Protein AF-0000000072916713 (afdb_homodimer)

Sequence (560 aa):
MMIPRSNSPQAREAPLTGPNAFVIACFLAIAMYNFIELNYCILITFQRWGGLYFWSFVAATWGILPYTIGFTLKNFRPETNPYIYVTLIVVGWWPMVTGQSLVLYSRLHLVLRHPRILRAVLIAIYVDAVICYVPTTILVYGSNSSNPGAFVNPYSVWEKVQVTIFFLQELVISGLYILATIKFLRVTAITGRDGHRDVMRHLIGVSILIVILDITILAFEYANLYSLQTSYKALAYSIKLKLEFSILNRLVAVMQGRRHSSSTGAARASSSTGVPSSSTMMIPRSNSPQAREAPLTGPNAFVIACFLAIAMYNFIELNYCILITFQRWGGLYFWSFVAATWGILPYTIGFTLKNFRPETNPYIYVTLIVVGWWPMVTGQSLVLYSRLHLVLRHPRILRAVLIAIYVDAVICYVPTTILVYGSNSSNPGAFVNPYSVWEKVQVTIFFLQELVISGLYILATIKFLRVTAITGRDGHRDVMRHLIGVSILIVILDITILAFEYANLYSLQTSYKALAYSIKLKLEFSILNRLVAVMQGRRHSSSTGAARASSSTGVPSSST

Secondary structure (DSSP, 8-state):
--------TTS--S---SHHHHHHHHHHHHHHHHHHHHHHHHHHH-S---SHHHHHHHHHHHHHHHHHHHHHHHHH-TTS-HHHHHHHHHHHHHHHHHHHHHHHHHHHHHH---HHHHHHHHHHHHHHHHHHHHHHHHHHHHHTSS-THHHHHHHHHHHHHHHHHHHHHHHHHHHHHHHHHHHHHHHHHHHT-GGGHHHHHHHHHHHHHHHHHHHHHHHHHHTT-HHHHHHHHHHHHHHHHHHHHHHHHHHHHHHHHHHHHHHHHHHHHHTT--------/--------TTS--S---SHHHHHHHHHHHHHHHHHHHHHHHHHHH-S---SHHHHHHHHHHHHHHHHHHHHHHHHH-TTS-HHHHHHHHHHHHHHHHHHHHHHHHHHHHHH---HHHHHHHHHHHHHHHHHHHHHHHHHHHHHTSS-THHHHHHHHHHHHHHHHHHHHHHHHHHHHHHHHHHHHHHHHHHHT-GGGHHHHHHHHHHHHHHHHHHHHHHHHHHTT-HHHHHHHHHHHHHHHHHHHHHHHHHHHHHHHHHHHHHHHHHHHHHTT--------

pLDDT: mean 83.63, std 15.74, range [23.16, 98.0]

Structure (mmCIF, N/CA/C/O backbone):
data_AF-0000000072916713-model_v1
#
loop_
_entity.id
_entity.type
_entity.pdbx_description
1 polymer 'DUF7703 domain-containing protein'
#
loop_
_atom_site.group_PDB
_atom_site.id
_atom_site.type_symbol
_atom_site.label_atom_id
_atom_site.label_alt_id
_atom_site.label_comp_id
_atom_site.label_asym_id
_atom_site.label_entity_id
_atom_site.label_seq_id
_atom_site.pdbx_PDB_ins_code
_atom_site.Cartn_x
_atom_site.Cartn_y
_atom_site.Cartn_z
_atom_site.occupancy
_atom_site.B_iso_or_equiv
_atom_site.auth_seq_id
_atom_site.auth_comp_id
_atom_site.auth_asym_id
_atom_site.auth_atom_id
_atom_site.pdbx_PDB_model_num
ATOM 1 N N . MET A 1 1 ? -22.094 -43.188 -8.031 1 23.16 1 MET A N 1
ATOM 2 C CA . MET A 1 1 ? -21.156 -42.469 -8.891 1 23.16 1 MET A CA 1
ATOM 3 C C . MET A 1 1 ? -20.75 -41.125 -8.25 1 23.16 1 MET A C 1
ATOM 5 O O . MET A 1 1 ? -21.594 -40.281 -7.957 1 23.16 1 MET A O 1
ATOM 9 N N . MET A 1 2 ? -19.797 -41.125 -7.328 1 29.94 2 MET A N 1
ATOM 10 C CA . MET A 1 2 ? -19.281 -39.969 -6.641 1 29.94 2 MET A CA 1
ATOM 11 C C . MET A 1 2 ? -19.094 -38.812 -7.617 1 29.94 2 MET A C 1
ATOM 13 O O . MET A 1 2 ? -18.406 -38.938 -8.633 1 29.94 2 MET A O 1
ATOM 17 N N . ILE A 1 3 ? -20.094 -38.094 -7.887 1 36.38 3 ILE A N 1
ATOM 18 C CA . ILE A 1 3 ? -19.922 -36.969 -8.781 1 36.38 3 ILE A CA 1
ATOM 19 C C . ILE A 1 3 ? -18.578 -36.281 -8.523 1 36.38 3 ILE A C 1
ATOM 21 O O . ILE A 1 3 ? -18.25 -35.969 -7.379 1 36.38 3 ILE A O 1
ATOM 25 N N . PRO A 1 4 ? -17.609 -36.625 -9.32 1 39.38 4 PRO A N 1
ATOM 26 C CA . PRO A 1 4 ? -16.281 -36 -9.203 1 39.38 4 PRO A CA 1
ATOM 27 C C . PRO A 1 4 ? -16.359 -34.531 -8.742 1 39.38 4 PRO A C 1
ATOM 29 O O . PRO A 1 4 ? -17.312 -33.844 -9.062 1 39.38 4 PRO A O 1
ATOM 32 N N . ARG A 1 5 ? -16.078 -34.188 -7.496 1 45.78 5 ARG A N 1
ATOM 33 C CA . ARG A 1 5 ? -15.906 -32.812 -7.074 1 45.78 5 ARG A CA 1
ATOM 34 C C . ARG A 1 5 ? -15.555 -31.906 -8.258 1 45.78 5 ARG A C 1
ATOM 36 O O . ARG A 1 5 ? -14.594 -32.188 -8.984 1 45.78 5 ARG A O 1
ATOM 43 N N . SER A 1 6 ? -16.531 -31.359 -8.992 1 48.34 6 SER A N 1
ATOM 44 C CA . SER A 1 6 ? -16.453 -30.516 -10.18 1 48.34 6 SER A CA 1
ATOM 45 C C . SER A 1 6 ? -15.414 -29.422 -10.008 1 48.34 6 SER A C 1
ATOM 47 O O . SER A 1 6 ? -15.133 -29 -8.883 1 48.34 6 SER A O 1
ATOM 49 N N . ASN A 1 7 ? -14.367 -29.406 -10.883 1 56.75 7 ASN A N 1
ATOM 50 C CA . ASN A 1 7 ? -13.289 -28.469 -11.125 1 56.75 7 ASN A CA 1
ATOM 51 C C . ASN A 1 7 ? -13.789 -27.016 -11.094 1 56.75 7 ASN A C 1
ATOM 53 O O . ASN A 1 7 ? -13.273 -26.156 -11.805 1 56.75 7 ASN A O 1
ATOM 57 N N . SER A 1 8 ? -15.039 -26.891 -10.414 1 67.44 8 SER A N 1
ATOM 58 C CA . SER A 1 8 ? -15.516 -25.516 -10.406 1 67.44 8 SER A CA 1
ATOM 59 C C . SER A 1 8 ? -14.656 -24.625 -9.508 1 67.44 8 SER A C 1
ATOM 61 O O . SER A 1 8 ? -14.094 -25.109 -8.516 1 67.44 8 SER A O 1
ATOM 63 N N . PRO A 1 9 ? -14.469 -23.359 -9.93 1 72.88 9 PRO A N 1
ATOM 64 C CA . PRO A 1 9 ? -13.656 -22.422 -9.148 1 72.88 9 PRO A CA 1
ATOM 65 C C . PRO A 1 9 ? -14.18 -22.219 -7.73 1 72.88 9 PRO A C 1
ATOM 67 O O . PRO A 1 9 ? -13.414 -21.906 -6.816 1 72.88 9 PRO A O 1
ATOM 70 N N . GLN A 1 10 ? -15.391 -22.672 -7.449 1 75.06 10 GLN A N 1
ATOM 71 C CA . GLN A 1 10 ? -16 -22.5 -6.133 1 75.06 10 GLN A CA 1
ATOM 72 C C . GLN A 1 10 ? -15.742 -23.703 -5.242 1 75.06 10 GLN A C 1
ATOM 74 O O . GLN A 1 10 ? -15.82 -23.609 -4.016 1 75.06 10 GLN A O 1
ATOM 79 N N . ALA A 1 11 ? -15.43 -24.828 -5.855 1 71.56 11 ALA A N 1
ATOM 80 C CA . ALA A 1 11 ? -15.109 -26.062 -5.152 1 71.56 11 ALA A CA 1
ATOM 81 C C . ALA A 1 11 ? -13.75 -26.609 -5.578 1 71.56 11 ALA A C 1
ATOM 83 O O . ALA A 1 11 ? -13.664 -27.641 -6.238 1 71.56 11 ALA A O 1
ATOM 84 N N . ARG A 1 12 ? -12.719 -25.984 -5.109 1 72.94 12 ARG A N 1
ATOM 85 C CA . ARG A 1 12 ? -11.391 -26.281 -5.652 1 72.94 12 ARG A CA 1
ATOM 86 C C . ARG A 1 12 ? -10.781 -27.5 -4.984 1 72.94 12 ARG A C 1
ATOM 88 O O . ARG A 1 12 ? -10.836 -27.641 -3.758 1 72.94 12 ARG A O 1
ATOM 95 N N . GLU A 1 13 ? -10.188 -28.328 -5.895 1 72.06 13 GLU A N 1
ATOM 96 C CA . GLU A 1 13 ? -9.531 -29.531 -5.398 1 72.06 13 GLU A CA 1
ATOM 97 C C . GLU A 1 13 ? -8.016 -29.469 -5.594 1 72.06 13 GLU A C 1
ATOM 99 O O . GLU A 1 13 ? -7.258 -30.156 -4.914 1 72.06 13 GLU A O 1
ATOM 104 N N . ALA A 1 14 ? -7.566 -28.562 -6.578 1 78.5 14 ALA A N 1
ATOM 105 C CA . ALA A 1 14 ? -6.145 -28.406 -6.863 1 78.5 14 ALA A CA 1
ATOM 106 C C . ALA A 1 14 ? -5.723 -26.938 -6.758 1 78.5 14 ALA A C 1
ATOM 108 O O . ALA A 1 14 ? -6.527 -26.031 -6.984 1 78.5 14 ALA A O 1
ATOM 109 N N . PRO A 1 15 ? -4.477 -26.781 -6.363 1 82.25 15 PRO A N 1
ATOM 110 C CA . PRO A 1 15 ? -3.988 -25.406 -6.234 1 82.25 15 PRO A CA 1
ATOM 111 C C . PRO A 1 15 ? -3.982 -24.656 -7.566 1 82.25 15 PRO A C 1
ATOM 113 O O . PRO A 1 15 ? -3.854 -25.281 -8.625 1 82.25 15 PRO A O 1
ATOM 116 N N . LEU A 1 16 ? -4.117 -23.344 -7.453 1 84.94 16 LEU A N 1
ATOM 117 C CA . LEU A 1 16 ? -4.066 -22.484 -8.633 1 84.94 16 LEU A CA 1
ATOM 118 C C . LEU A 1 16 ? -2.664 -22.469 -9.227 1 84.94 16 LEU A C 1
ATOM 120 O O . LEU A 1 16 ? -1.674 -22.438 -8.492 1 84.94 16 LEU A O 1
ATOM 124 N N . THR A 1 17 ? -2.664 -22.641 -10.492 1 79.38 17 THR A N 1
ATOM 125 C CA . THR A 1 17 ? -1.397 -22.578 -11.211 1 79.38 17 THR A CA 1
ATOM 126 C C . THR A 1 17 ? -1.484 -21.578 -12.367 1 79.38 17 THR A C 1
ATOM 128 O O . THR A 1 17 ? -2.561 -21.062 -12.672 1 79.38 17 THR A O 1
ATOM 131 N N . GLY A 1 18 ? -0.332 -21.156 -12.875 1 82.38 18 GLY A N 1
ATOM 132 C CA . GLY A 1 18 ? -0.327 -20.297 -14.047 1 82.38 18 GLY A CA 1
ATOM 133 C C . GLY A 1 18 ? -0.299 -18.828 -13.711 1 82.38 18 GLY A C 1
ATOM 134 O O . GLY A 1 18 ? -0.077 -18.453 -12.555 1 82.38 18 GLY A O 1
ATOM 135 N N . PRO A 1 19 ? -0.429 -18 -14.672 1 83.94 19 PRO A N 1
ATOM 136 C CA . PRO A 1 19 ? -0.34 -16.547 -14.492 1 83.94 19 PRO A CA 1
ATOM 137 C C . PRO A 1 19 ? -1.431 -15.992 -13.57 1 83.94 19 PRO A C 1
ATOM 139 O O . PRO A 1 19 ? -1.188 -15.055 -12.812 1 83.94 19 PRO A O 1
ATOM 142 N N . ASN A 1 20 ? -2.588 -16.625 -13.664 1 89.69 20 ASN A N 1
ATOM 143 C CA . ASN A 1 20 ? -3.686 -16.156 -12.82 1 89.69 20 ASN A CA 1
ATOM 144 C C . ASN A 1 20 ? -3.385 -16.391 -11.336 1 89.69 20 ASN A C 1
ATOM 146 O O . ASN A 1 20 ? -3.811 -15.594 -10.492 1 89.69 20 ASN A O 1
ATOM 150 N N . ALA A 1 21 ? -2.639 -17.422 -11.094 1 92 21 ALA A N 1
ATOM 151 C CA . ALA A 1 21 ? -2.273 -17.703 -9.711 1 92 21 ALA A CA 1
ATOM 152 C C . ALA A 1 21 ? -1.394 -16.594 -9.141 1 92 21 ALA A C 1
ATOM 154 O O . ALA A 1 21 ? -1.557 -16.203 -7.98 1 92 21 ALA A O 1
ATOM 155 N N . PHE A 1 22 ? -0.58 -16.031 -9.984 1 92.31 22 PHE A N 1
ATOM 156 C CA . PHE A 1 22 ? 0.299 -14.945 -9.547 1 92.31 22 PHE A CA 1
ATOM 157 C C . PHE A 1 22 ? -0.495 -13.664 -9.305 1 92.31 22 PHE A C 1
ATOM 159 O O . PHE A 1 22 ? -0.264 -12.969 -8.312 1 92.31 22 PHE A O 1
ATOM 166 N N . VAL A 1 23 ? -1.404 -13.445 -10.188 1 93.25 23 VAL A N 1
ATOM 167 C CA . VAL A 1 23 ? -2.207 -12.234 -10.062 1 93.25 23 VAL A CA 1
ATOM 168 C C . VAL A 1 23 ? -3.047 -12.297 -8.789 1 93.25 23 VAL A C 1
ATOM 170 O O . VAL A 1 23 ? -3.121 -11.32 -8.039 1 93.25 23 VAL A O 1
ATOM 173 N N . ILE A 1 24 ? -3.602 -13.43 -8.547 1 94.62 24 ILE A N 1
ATOM 174 C CA . ILE A 1 24 ? -4.434 -13.641 -7.367 1 94.62 24 ILE A CA 1
ATOM 175 C C . ILE A 1 24 ? -3.588 -13.469 -6.105 1 94.62 24 ILE A C 1
ATOM 177 O O . ILE A 1 24 ? -3.998 -12.797 -5.16 1 94.62 24 ILE A O 1
ATOM 181 N N . ALA A 1 25 ? -2.408 -14.039 -6.172 1 94.81 25 ALA A N 1
ATOM 182 C CA . ALA A 1 25 ? -1.506 -13.906 -5.031 1 94.81 25 ALA A CA 1
ATOM 183 C C . ALA A 1 25 ? -1.13 -12.453 -4.789 1 94.81 25 ALA A C 1
ATOM 185 O O . ALA A 1 25 ? -1.045 -12.008 -3.643 1 94.81 25 ALA A O 1
ATOM 186 N N . CYS A 1 26 ? -0.94 -11.742 -5.82 1 95.5 26 CYS A N 1
ATOM 187 C CA . CYS A 1 26 ? -0.579 -10.336 -5.711 1 95.5 26 CYS A CA 1
ATOM 188 C C . CYS A 1 26 ? -1.72 -9.523 -5.109 1 95.5 26 CYS A C 1
ATOM 190 O O . CYS A 1 26 ? -1.494 -8.672 -4.246 1 95.5 26 CYS A O 1
ATOM 192 N N . PHE A 1 27 ? -2.932 -9.773 -5.562 1 96.81 27 PHE A N 1
ATOM 193 C CA . PHE A 1 27 ? -4.082 -9.07 -5.012 1 96.81 27 PHE A CA 1
ATOM 194 C C . PHE A 1 27 ? -4.195 -9.305 -3.512 1 96.81 27 PHE A C 1
ATOM 196 O O . PHE A 1 27 ? -4.379 -8.352 -2.744 1 96.81 27 PHE A O 1
ATOM 203 N N . LEU A 1 28 ? -4.027 -10.516 -3.152 1 96.88 28 LEU A N 1
ATOM 204 C CA . LEU A 1 28 ? -4.164 -10.867 -1.744 1 96.88 28 LEU A CA 1
ATOM 205 C C . LEU A 1 28 ? -3.016 -10.289 -0.924 1 96.88 28 LEU A C 1
ATOM 207 O O . LEU A 1 28 ? -3.219 -9.844 0.206 1 96.88 28 LEU A O 1
ATOM 211 N N . ALA A 1 29 ? -1.853 -10.273 -1.494 1 96.81 29 ALA A N 1
ATOM 212 C CA . ALA A 1 29 ? -0.692 -9.719 -0.799 1 96.81 29 ALA A CA 1
ATOM 213 C C . ALA A 1 29 ? -0.851 -8.219 -0.572 1 96.81 29 ALA A C 1
ATOM 215 O O . ALA A 1 29 ? -0.541 -7.711 0.509 1 96.81 29 ALA A O 1
ATOM 216 N N . ILE A 1 30 ? -1.332 -7.539 -1.535 1 97.19 30 ILE A N 1
ATOM 217 C CA . ILE A 1 30 ? -1.532 -6.098 -1.408 1 97.19 30 ILE A CA 1
ATOM 218 C C . ILE A 1 30 ? -2.613 -5.82 -0.367 1 97.19 30 ILE A C 1
ATOM 220 O O . ILE A 1 30 ? -2.5 -4.871 0.415 1 97.19 30 ILE A O 1
ATOM 224 N N . ALA A 1 31 ? -3.633 -6.629 -0.364 1 97.94 31 ALA A N 1
ATOM 225 C CA . ALA A 1 31 ? -4.68 -6.469 0.641 1 97.94 31 ALA A CA 1
ATOM 226 C C . ALA A 1 31 ? -4.121 -6.637 2.051 1 97.94 31 ALA A C 1
ATOM 228 O O . ALA A 1 31 ? -4.457 -5.871 2.955 1 97.94 31 ALA A O 1
ATOM 229 N N . MET A 1 32 ? -3.281 -7.602 2.211 1 97.12 32 MET A N 1
ATOM 230 C CA . MET A 1 32 ? -2.656 -7.828 3.512 1 97.12 32 MET A CA 1
ATOM 231 C C . MET A 1 32 ? -1.733 -6.672 3.881 1 97.12 32 MET A C 1
ATOM 233 O O . MET A 1 32 ? -1.691 -6.25 5.035 1 97.12 32 MET A O 1
ATOM 237 N N . TYR A 1 33 ? -1.023 -6.223 2.873 1 97.31 33 TYR A N 1
ATOM 238 C CA . TYR A 1 33 ? -0.165 -5.062 3.07 1 97.31 33 TYR A CA 1
ATOM 239 C C . TYR A 1 33 ? -0.98 -3.85 3.506 1 97.31 33 TYR A C 1
ATOM 241 O O . TYR A 1 33 ? -0.604 -3.146 4.445 1 97.31 33 TYR A O 1
ATOM 249 N N . ASN A 1 34 ? -2.041 -3.598 2.873 1 97.19 34 ASN A N 1
ATOM 250 C CA . ASN A 1 34 ? -2.922 -2.488 3.221 1 97.19 34 ASN A CA 1
ATOM 251 C C . ASN A 1 34 ? -3.521 -2.664 4.613 1 97.19 34 ASN A C 1
ATOM 253 O O . ASN A 1 34 ? -3.734 -1.684 5.328 1 97.19 34 ASN A O 1
ATOM 257 N N . PHE A 1 35 ? -3.82 -3.916 4.98 1 97.31 35 PHE A N 1
ATOM 258 C CA . PHE A 1 35 ? -4.324 -4.195 6.32 1 97.31 35 PHE A CA 1
ATOM 259 C C . PHE A 1 35 ? -3.336 -3.717 7.379 1 97.31 35 PHE A C 1
ATOM 261 O O . PHE A 1 35 ? -3.725 -3.059 8.344 1 97.31 35 PHE A O 1
ATOM 268 N N . ILE A 1 36 ? -2.082 -3.994 7.141 1 95 36 ILE A N 1
ATOM 269 C CA . ILE A 1 36 ? -1.044 -3.592 8.086 1 95 36 ILE A CA 1
ATOM 270 C C . ILE A 1 36 ? -0.935 -2.07 8.109 1 95 36 ILE A C 1
ATOM 272 O O . ILE A 1 36 ? -0.882 -1.464 9.188 1 95 36 ILE A O 1
ATOM 276 N N . GLU A 1 37 ? -0.914 -1.523 6.988 1 93.12 37 GLU A N 1
ATOM 277 C CA . GLU A 1 37 ? -0.816 -0.07 6.895 1 93.12 37 GLU A CA 1
ATOM 278 C C . GLU A 1 37 ? -2.018 0.607 7.551 1 93.12 37 GLU A C 1
ATOM 280 O O . GLU A 1 37 ? -1.866 1.614 8.242 1 93.12 37 GLU A 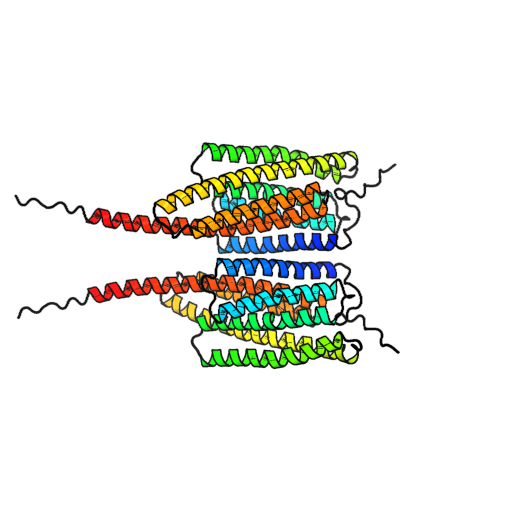O 1
ATOM 285 N N . LEU A 1 38 ? -3.168 0.108 7.355 1 94 38 LEU A N 1
ATOM 286 C CA . LEU A 1 38 ? -4.383 0.679 7.926 1 94 38 LEU A CA 1
ATOM 287 C C . LEU A 1 38 ? -4.352 0.602 9.453 1 94 38 LEU A C 1
ATOM 289 O O . LEU A 1 38 ? -4.754 1.549 10.133 1 94 38 LEU A O 1
ATOM 293 N N . ASN A 1 39 ? -3.914 -0.525 9.953 1 92.69 39 ASN A N 1
ATOM 294 C CA . ASN A 1 39 ? -3.812 -0.649 11.406 1 92.69 39 ASN A CA 1
ATOM 295 C C . ASN A 1 39 ? -2.814 0.348 11.984 1 92.69 39 ASN A C 1
ATOM 297 O O . ASN A 1 39 ? -3.033 0.896 13.07 1 92.69 39 ASN A O 1
ATOM 301 N N . TYR A 1 40 ? -1.797 0.552 11.234 1 86.56 40 TYR A N 1
ATOM 302 C CA . TYR A 1 40 ? -0.829 1.566 11.633 1 86.56 40 TYR A CA 1
ATOM 303 C C . TYR A 1 40 ? -1.466 2.951 11.656 1 86.56 40 TYR A C 1
ATOM 305 O O . TYR A 1 40 ? -1.312 3.697 12.625 1 86.56 40 TYR A O 1
ATOM 313 N N . CYS A 1 41 ? -2.152 3.275 10.633 1 84 41 CYS A N 1
ATOM 314 C CA . CYS A 1 41 ? -2.828 4.566 10.531 1 84 41 CYS A CA 1
ATOM 315 C C . CYS A 1 41 ? -3.844 4.734 11.656 1 84 41 CYS A C 1
ATOM 317 O O . CYS A 1 41 ? -3.959 5.812 12.234 1 84 41 CYS A O 1
ATOM 319 N N . ILE A 1 42 ? -4.562 3.684 11.977 1 85.5 42 ILE A N 1
ATOM 320 C CA . ILE A 1 42 ? -5.578 3.723 13.023 1 85.5 42 ILE A CA 1
ATOM 321 C C . ILE A 1 42 ? -4.918 3.992 14.375 1 85.5 42 ILE A C 1
ATOM 323 O O . ILE A 1 42 ? -5.418 4.797 15.164 1 85.5 42 ILE A O 1
ATOM 327 N N . LEU A 1 43 ? -3.777 3.475 14.617 1 81.5 43 LEU A N 1
ATOM 328 C CA . LEU A 1 43 ? -3.082 3.588 15.898 1 81.5 43 LEU A CA 1
ATOM 329 C C . LEU A 1 43 ? -2.482 4.98 16.062 1 81.5 43 LEU A C 1
ATOM 331 O O . LEU A 1 43 ? -2.477 5.527 17.172 1 81.5 43 LEU A O 1
ATOM 335 N N . ILE A 1 44 ? -2.086 5.598 14.977 1 74.5 44 ILE A N 1
ATOM 336 C CA . ILE A 1 44 ? -1.382 6.875 15.055 1 74.5 44 ILE A CA 1
ATOM 337 C C . ILE A 1 44 ? -2.389 8.023 15.016 1 74.5 44 ILE A C 1
ATOM 339 O O . ILE A 1 44 ? -2.195 9.047 15.68 1 74.5 44 ILE A O 1
ATOM 343 N N . THR A 1 45 ? -3.35 7.867 14.219 1 70.88 45 THR A N 1
ATOM 344 C CA . THR A 1 45 ? -4.234 9 13.953 1 70.88 45 THR A CA 1
ATOM 345 C C . THR A 1 45 ? -5.328 9.086 15.016 1 70.88 45 THR A C 1
ATOM 347 O O . THR A 1 45 ? -5.703 10.18 15.438 1 70.88 45 THR A O 1
ATOM 350 N N . PHE A 1 46 ? -5.797 7.969 15.406 1 63.53 46 PHE A N 1
ATOM 351 C CA . PHE A 1 46 ? -6.973 8.055 16.266 1 63.53 46 PHE A CA 1
ATOM 352 C C . PHE A 1 46 ? -6.562 8.258 17.719 1 63.53 46 PHE A C 1
ATOM 354 O O . PHE A 1 46 ? -5.824 7.445 18.281 1 63.53 46 PHE A O 1
ATOM 361 N N . GLN A 1 47 ? -6.926 9.414 18.047 1 61.91 47 GLN A N 1
ATOM 362 C CA . GLN A 1 47 ? -6.695 9.797 19.438 1 61.91 47 GLN A CA 1
ATOM 363 C C . GLN A 1 47 ? -7.848 9.344 20.328 1 61.91 47 GLN A C 1
ATOM 365 O O . GLN A 1 47 ? -7.652 9.086 21.516 1 61.91 47 GLN A O 1
ATOM 370 N N . ARG A 1 48 ? -9.008 9.266 19.625 1 63.69 48 ARG A N 1
ATOM 371 C CA . ARG A 1 48 ? -10.195 8.844 20.359 1 63.69 48 ARG A CA 1
ATOM 372 C C . ARG A 1 48 ? -10.797 7.578 19.75 1 63.69 48 ARG A C 1
ATOM 374 O O . ARG A 1 48 ? -10.984 7.496 18.531 1 63.69 48 ARG A O 1
ATOM 381 N N . TRP A 1 49 ? -10.75 6.617 20.422 1 65.19 49 TRP A N 1
ATOM 382 C CA . TRP A 1 49 ? -11.211 5.305 19.984 1 65.19 49 TRP A CA 1
ATOM 383 C C . TRP A 1 49 ? -12.727 5.188 20.141 1 65.19 49 TRP A C 1
ATOM 385 O O . TRP A 1 49 ? -13.242 4.113 20.438 1 65.19 49 TRP A O 1
ATOM 395 N N . GLY A 1 50 ? -13.406 6.262 19.891 1 70.56 50 GLY A N 1
ATOM 396 C CA . GLY A 1 50 ? -14.844 6.145 20.078 1 70.56 50 GLY A CA 1
ATOM 397 C C . GLY A 1 50 ? -15.648 6.578 18.875 1 70.56 50 GLY A C 1
ATOM 398 O O . GLY A 1 50 ? -15.102 7.109 17.906 1 70.56 50 GLY A O 1
ATOM 399 N N . GLY A 1 51 ? -16.906 5.977 18.625 1 77.75 51 GLY A N 1
ATOM 400 C CA . GLY A 1 51 ? -17.859 6.371 17.594 1 77.75 51 GLY A CA 1
ATOM 401 C C . GLY A 1 51 ? -18.156 5.27 16.594 1 77.75 51 GLY A C 1
ATOM 402 O O . GLY A 1 51 ? -17.422 4.273 16.531 1 77.75 51 GLY A O 1
ATOM 403 N N . LEU A 1 52 ? -19.203 5.5 15.992 1 78.44 52 LEU A N 1
ATOM 404 C CA . LEU A 1 52 ? -19.656 4.551 14.977 1 78.44 52 LEU A CA 1
ATOM 405 C C . LEU A 1 52 ? -18.641 4.461 13.836 1 78.44 52 LEU A C 1
ATOM 407 O O . LEU A 1 52 ? -18.359 3.371 13.328 1 78.44 52 LEU A O 1
ATOM 411 N N . TYR A 1 53 ? -18.078 5.539 13.547 1 82.5 53 TYR A N 1
ATOM 412 C CA . TYR A 1 53 ? -17.109 5.574 12.453 1 82.5 53 TYR A CA 1
ATOM 413 C C . TYR A 1 53 ? -15.867 4.762 12.805 1 82.5 53 TYR A C 1
ATOM 415 O O . TYR A 1 53 ? -15.406 3.949 12 1 82.5 53 TYR A O 1
ATOM 423 N N . PHE A 1 54 ? -15.445 4.969 13.961 1 85.75 54 PHE A N 1
ATOM 424 C CA . PHE A 1 54 ? -14.234 4.281 14.391 1 85.75 54 PHE A CA 1
ATOM 425 C C . PHE A 1 54 ? -14.445 2.771 14.414 1 85.75 54 PHE A C 1
ATOM 427 O O . PHE A 1 54 ? -13.656 2.021 13.836 1 85.75 54 PHE A O 1
ATOM 434 N N . TRP A 1 55 ? -15.484 2.389 14.984 1 88.31 55 TRP A N 1
ATOM 435 C CA . TRP A 1 55 ? -15.719 0.957 15.141 1 88.31 55 TRP A CA 1
ATOM 436 C C . TRP A 1 55 ? -16.062 0.307 13.805 1 88.31 55 TRP A C 1
ATOM 438 O O . TRP A 1 55 ? -15.695 -0.847 13.562 1 88.31 55 TRP A O 1
ATOM 448 N N . SER A 1 56 ? -16.75 0.963 12.984 1 91.44 56 SER A N 1
ATOM 449 C CA . SER A 1 56 ? -17.016 0.437 11.648 1 91.44 56 SER A CA 1
ATOM 450 C C . SER A 1 56 ? -15.727 0.325 10.828 1 91.44 56 SER A C 1
ATOM 452 O O . SER A 1 56 ? -15.539 -0.638 10.086 1 91.44 56 SER A O 1
ATOM 454 N N . PHE A 1 57 ? -14.891 1.289 11.07 1 91.5 57 PHE A N 1
ATOM 455 C CA . PHE A 1 57 ? -13.617 1.299 10.359 1 91.5 57 PHE A CA 1
ATOM 456 C C . PHE A 1 57 ? -12.727 0.151 10.828 1 91.5 57 PHE A C 1
ATOM 458 O O . PHE A 1 57 ? -12.125 -0.547 10.008 1 91.5 57 PHE A O 1
ATOM 465 N N . VAL A 1 58 ? -12.734 -0.048 12.07 1 93.5 58 VAL A N 1
ATOM 466 C CA . VAL A 1 58 ? -11.922 -1.116 12.648 1 93.5 58 VAL A CA 1
ATOM 467 C C . VAL A 1 58 ? -12.484 -2.473 12.227 1 93.5 58 VAL A C 1
ATOM 469 O O . VAL A 1 58 ? -11.727 -3.371 11.852 1 93.5 58 VAL A O 1
ATOM 472 N N . ALA A 1 59 ? -13.758 -2.551 12.25 1 94.25 59 ALA A N 1
ATOM 473 C CA . ALA A 1 59 ? -14.406 -3.803 11.867 1 94.25 59 ALA A CA 1
ATOM 474 C C . ALA A 1 59 ? -14.141 -4.129 10.398 1 94.25 59 ALA A C 1
ATOM 476 O O . ALA A 1 59 ? -13.82 -5.273 10.055 1 94.25 59 ALA A O 1
ATOM 477 N N . ALA A 1 60 ? -14.273 -3.168 9.586 1 96 60 ALA A N 1
ATOM 478 C CA . ALA A 1 60 ? -14.023 -3.363 8.156 1 96 60 ALA A CA 1
ATOM 479 C C . ALA A 1 60 ? -12.57 -3.754 7.902 1 96 60 ALA A C 1
ATOM 481 O O . ALA A 1 60 ? -12.297 -4.664 7.117 1 96 60 ALA A O 1
ATOM 482 N N . THR A 1 61 ? -11.633 -3.09 8.602 1 96.5 61 THR A N 1
ATOM 483 C CA . THR A 1 61 ? -10.211 -3.352 8.438 1 96.5 61 THR A CA 1
ATOM 484 C C . THR A 1 61 ? -9.859 -4.762 8.898 1 96.5 61 THR A C 1
ATOM 486 O O . THR A 1 61 ? -9.172 -5.504 8.195 1 96.5 61 THR A O 1
ATOM 489 N N . TRP A 1 62 ? -10.398 -5.156 9.984 1 97.19 62 TRP A N 1
ATOM 490 C CA . TRP A 1 62 ? -10.039 -6.445 10.562 1 97.19 62 TRP A CA 1
ATOM 491 C C . TRP A 1 62 ? -10.773 -7.582 9.859 1 97.19 62 TRP A C 1
ATOM 493 O O . TRP A 1 62 ? -10.414 -8.75 10.008 1 97.19 62 TRP A O 1
ATOM 503 N N . GLY A 1 63 ? -11.797 -7.23 9.148 1 97.94 63 GLY A N 1
ATOM 504 C CA . GLY A 1 63 ? -12.438 -8.227 8.297 1 97.94 63 GLY A CA 1
ATOM 505 C C . GLY A 1 63 ? -11.57 -8.648 7.121 1 97.94 63 GLY A C 1
ATOM 506 O O . GLY A 1 63 ? -11.672 -9.773 6.645 1 97.94 63 GLY A O 1
ATOM 507 N N . ILE A 1 64 ? -10.672 -7.766 6.672 1 97.81 64 ILE A N 1
ATOM 508 C CA . ILE A 1 64 ? -9.828 -8.008 5.508 1 97.81 64 ILE A CA 1
ATOM 509 C C . ILE A 1 64 ? -8.875 -9.172 5.797 1 97.81 64 ILE A C 1
ATOM 511 O O . ILE A 1 64 ? -8.625 -10.008 4.93 1 97.81 64 ILE A O 1
ATOM 515 N N . LEU A 1 65 ? -8.469 -9.328 7.012 1 97.69 65 LEU A N 1
ATOM 516 C CA . LEU A 1 65 ? -7.434 -10.289 7.367 1 97.69 65 LEU A CA 1
ATOM 517 C C . LEU A 1 65 ? -7.953 -11.719 7.238 1 97.69 65 LEU A C 1
ATOM 519 O O . LEU A 1 65 ? -7.406 -12.516 6.469 1 97.69 65 LEU A O 1
ATOM 523 N N . PRO A 1 66 ? -8.984 -12.055 7.945 1 98 66 PRO A N 1
ATOM 524 C CA . PRO A 1 66 ? -9.469 -13.43 7.789 1 98 66 PRO A CA 1
ATOM 525 C C . PRO A 1 66 ? -9.953 -13.727 6.371 1 98 66 PRO A C 1
ATOM 527 O O . PRO A 1 66 ? -9.773 -14.844 5.879 1 98 66 PRO A O 1
ATOM 530 N N . TYR A 1 67 ? -10.555 -12.734 5.742 1 98 67 TYR A N 1
ATOM 531 C CA . TYR A 1 67 ? -11 -12.898 4.367 1 98 67 TYR A CA 1
ATOM 532 C C . TYR A 1 67 ? -9.836 -13.258 3.449 1 98 67 TYR A C 1
ATOM 534 O O . TYR A 1 67 ? -9.922 -14.203 2.668 1 98 67 TYR A O 1
ATOM 542 N N . THR A 1 68 ? -8.711 -12.562 3.602 1 97.94 68 THR A N 1
ATOM 543 C CA . THR A 1 68 ? -7.539 -12.75 2.758 1 97.94 68 THR A CA 1
ATOM 544 C C . THR A 1 68 ? -6.848 -14.07 3.082 1 97.94 68 THR A C 1
ATOM 546 O O . THR A 1 68 ? -6.438 -14.805 2.176 1 97.94 68 THR A O 1
ATOM 549 N N . ILE A 1 69 ? -6.777 -14.422 4.328 1 97.06 69 ILE A N 1
ATOM 550 C CA . ILE A 1 69 ? -6.172 -15.688 4.734 1 97.06 69 ILE A CA 1
ATOM 551 C C . ILE A 1 69 ? -7.012 -16.844 4.219 1 97.06 69 ILE A C 1
ATOM 553 O O . ILE A 1 69 ? -6.477 -17.844 3.725 1 97.06 69 ILE A O 1
ATOM 557 N N . GLY A 1 70 ? -8.289 -16.719 4.383 1 97 70 GLY A N 1
ATOM 558 C CA . GLY A 1 70 ? -9.188 -17.75 3.904 1 97 70 GLY A CA 1
ATOM 559 C C . GLY A 1 70 ? -9.031 -18.047 2.424 1 97 70 GLY A C 1
ATOM 560 O O . GLY A 1 70 ? -8.883 -19.203 2.025 1 97 70 GLY A O 1
ATOM 561 N N . PHE A 1 71 ? -8.992 -17.047 1.624 1 95.88 71 PHE A N 1
ATOM 562 C CA . PHE A 1 71 ? -8.883 -17.234 0.183 1 95.88 71 PHE A CA 1
ATOM 563 C C . PHE A 1 71 ? -7.469 -17.656 -0.201 1 95.88 71 PHE A C 1
ATOM 565 O O . PHE A 1 71 ? -7.273 -18.359 -1.2 1 95.88 71 PHE A O 1
ATOM 572 N N . THR A 1 72 ? -6.48 -17.25 0.592 1 94.75 72 THR A N 1
ATOM 573 C CA . THR A 1 72 ? -5.129 -17.75 0.357 1 94.75 72 THR A CA 1
ATOM 574 C C . THR A 1 72 ? -5.07 -19.266 0.562 1 94.75 72 THR A C 1
ATOM 576 O O . THR A 1 72 ? -4.496 -19.984 -0.258 1 94.75 72 THR A O 1
ATOM 579 N N . LEU A 1 73 ? -5.727 -19.766 1.563 1 94.12 73 LEU A N 1
ATOM 580 C CA . LEU A 1 73 ? -5.766 -21.203 1.833 1 94.12 73 LEU A CA 1
ATOM 581 C C . LEU A 1 73 ? -6.57 -21.938 0.765 1 94.12 73 LEU A C 1
ATOM 583 O O . LEU A 1 73 ? -6.141 -22.984 0.268 1 94.12 73 LEU A O 1
ATOM 587 N N . LYS A 1 74 ? -7.664 -21.391 0.416 1 93.19 74 LYS A N 1
ATOM 588 C CA . LYS A 1 74 ? -8.539 -22.031 -0.572 1 93.19 74 LYS A CA 1
ATOM 589 C C . LYS A 1 74 ? -7.84 -22.141 -1.925 1 93.19 74 LYS A C 1
ATOM 591 O O . LYS A 1 74 ? -7.938 -23.172 -2.592 1 93.19 74 LYS A O 1
ATOM 596 N N . ASN A 1 75 ? -7.086 -21.141 -2.307 1 91.62 75 ASN A N 1
ATOM 597 C CA . ASN A 1 75 ? -6.512 -21.078 -3.648 1 91.62 75 ASN A CA 1
ATOM 598 C C . ASN A 1 75 ? -5.168 -21.797 -3.715 1 91.62 75 ASN A C 1
ATOM 600 O O . ASN A 1 75 ? -4.805 -22.344 -4.754 1 91.62 75 ASN A O 1
ATOM 604 N N . PHE A 1 76 ? -4.426 -21.844 -2.641 1 91.44 76 PHE A N 1
ATOM 605 C CA . PHE A 1 76 ? -3.053 -22.328 -2.748 1 91.44 76 PHE A CA 1
ATOM 606 C C . PHE A 1 76 ? -2.842 -23.562 -1.881 1 91.44 76 PHE A C 1
ATOM 608 O O . PHE A 1 76 ? -1.868 -24.297 -2.061 1 91.44 76 PHE A O 1
ATOM 615 N N . ARG A 1 77 ? -3.727 -23.797 -0.946 1 90.5 77 ARG A N 1
ATOM 616 C CA . ARG A 1 77 ? -3.689 -25 -0.12 1 90.5 77 ARG A CA 1
ATOM 617 C C . ARG A 1 77 ? -5.074 -25.625 0.001 1 90.5 77 ARG A C 1
ATOM 619 O O . ARG A 1 77 ? -5.625 -25.734 1.101 1 90.5 77 ARG A O 1
ATOM 626 N N . PRO A 1 78 ? -5.508 -26.156 -1.121 1 88.38 78 PRO A N 1
ATOM 627 C CA . PRO A 1 78 ? -6.863 -26.703 -1.111 1 88.38 78 PRO A CA 1
ATOM 628 C C . PRO A 1 78 ? -6.969 -28 -0.295 1 88.38 78 PRO A C 1
ATOM 630 O O . PRO A 1 78 ? -8.07 -28.453 0.006 1 88.38 78 PRO A O 1
ATOM 633 N N . GLU A 1 79 ? -5.879 -28.516 0.12 1 88.5 79 GLU A N 1
ATOM 634 C CA . GLU A 1 79 ? -5.867 -29.734 0.928 1 88.5 79 GLU A CA 1
ATOM 635 C C . GLU A 1 79 ? -6.348 -29.453 2.35 1 88.5 79 GLU A C 1
ATOM 637 O O . GLU A 1 79 ? -6.707 -30.375 3.08 1 88.5 79 GLU A O 1
ATOM 642 N N . THR A 1 80 ? -6.332 -28.188 2.625 1 89.38 80 THR A N 1
ATOM 643 C CA . THR A 1 80 ? -6.84 -27.797 3.938 1 89.38 80 THR A CA 1
ATOM 644 C C . THR A 1 80 ? -8.336 -28.094 4.047 1 89.38 80 THR A C 1
ATOM 646 O O . THR A 1 80 ? -9.062 -28.016 3.053 1 89.38 80 THR A O 1
ATOM 649 N N . ASN A 1 81 ? -8.727 -28.453 5.246 1 91.44 81 ASN A N 1
ATOM 650 C CA . ASN A 1 81 ? -10.156 -28.641 5.488 1 91.44 81 ASN A CA 1
ATOM 651 C C . ASN A 1 81 ? -10.969 -27.453 5.012 1 91.44 81 ASN A C 1
ATOM 653 O O . ASN A 1 81 ? -10.734 -26.328 5.441 1 91.44 81 ASN A O 1
ATOM 657 N N . PRO A 1 82 ? -11.891 -27.734 4.129 1 92 82 PRO A N 1
ATOM 658 C CA . PRO A 1 82 ? -12.664 -26.625 3.551 1 92 82 PRO A CA 1
ATOM 659 C C . PRO A 1 82 ? -13.414 -25.828 4.602 1 92 82 PRO A C 1
ATOM 661 O O . PRO A 1 82 ? -13.633 -24.625 4.426 1 92 82 PRO A O 1
ATOM 664 N N . TYR A 1 83 ? -13.742 -26.344 5.633 1 92.94 83 TYR A N 1
ATOM 665 C CA . TYR A 1 83 ? -14.492 -25.641 6.668 1 92.94 83 TYR A CA 1
ATOM 666 C C . TYR A 1 83 ? -13.633 -24.578 7.344 1 92.94 83 TYR A C 1
ATOM 668 O O . TYR A 1 83 ? -14.156 -23.594 7.859 1 92.94 83 TYR A O 1
ATOM 676 N N . ILE A 1 84 ? -12.367 -24.781 7.254 1 94.19 84 ILE A N 1
ATOM 677 C CA . ILE A 1 84 ? -11.461 -23.797 7.855 1 94.19 84 ILE A CA 1
ATOM 678 C C . ILE A 1 84 ? -11.43 -22.531 7.008 1 94.19 84 ILE A C 1
ATOM 680 O O . ILE A 1 84 ? -11.719 -21.438 7.504 1 94.19 84 ILE A O 1
ATOM 684 N N . TYR A 1 85 ? -11.133 -22.688 5.758 1 94.38 85 TYR A N 1
ATOM 685 C CA . TYR A 1 85 ? -11 -21.484 4.961 1 94.38 85 TYR A CA 1
ATOM 686 C C . TYR A 1 85 ? -12.367 -20.875 4.66 1 94.38 85 TYR A C 1
ATOM 688 O O . TYR A 1 85 ? -12.492 -19.656 4.523 1 94.38 85 TYR A O 1
ATOM 696 N N . VAL A 1 86 ? -13.445 -21.688 4.641 1 94.94 86 VAL A N 1
ATOM 697 C CA . VAL A 1 86 ? -14.781 -21.141 4.422 1 94.94 86 VAL A CA 1
ATOM 698 C C . VAL A 1 86 ? -15.203 -20.312 5.633 1 94.94 86 VAL A C 1
ATOM 700 O O . VAL A 1 86 ? -15.766 -19.234 5.484 1 94.94 86 VAL A O 1
ATOM 703 N N . THR A 1 87 ? -14.922 -20.781 6.766 1 96.5 87 THR A N 1
ATOM 704 C CA . THR A 1 87 ? -15.258 -20.047 7.98 1 96.5 87 THR A CA 1
ATOM 705 C C . THR A 1 87 ? -14.477 -18.734 8.062 1 96.5 87 THR A C 1
ATOM 707 O O . THR A 1 87 ? -15.031 -17.688 8.398 1 96.5 87 THR A O 1
ATOM 710 N N . LEU A 1 88 ? -13.25 -18.766 7.73 1 96.94 88 LEU A N 1
ATOM 711 C CA . LEU A 1 88 ? -12.438 -17.547 7.715 1 96.94 88 LEU A CA 1
ATOM 712 C C . LEU A 1 88 ? -12.984 -16.547 6.715 1 96.94 88 LEU A C 1
ATOM 714 O O . LEU A 1 88 ? -13.094 -15.352 7.023 1 96.94 88 LEU A O 1
ATOM 718 N N . ILE A 1 89 ? -13.367 -17.047 5.602 1 96.69 89 ILE A N 1
ATOM 719 C CA . ILE A 1 89 ? -13.891 -16.203 4.539 1 96.69 89 ILE A CA 1
ATOM 720 C C . ILE A 1 89 ? -15.18 -15.531 5.004 1 96.69 89 ILE A C 1
ATOM 722 O O . ILE A 1 89 ? -15.344 -14.312 4.855 1 96.69 89 ILE A O 1
ATOM 726 N N . VAL A 1 90 ? -16.016 -16.297 5.621 1 96.38 90 VAL A N 1
ATOM 727 C CA . VAL A 1 90 ? -17.328 -15.781 6.039 1 96.38 90 VAL A CA 1
ATOM 728 C C . VAL A 1 90 ? -17.156 -14.805 7.199 1 96.38 90 VAL A C 1
ATOM 730 O O . VAL A 1 90 ? -17.75 -13.727 7.211 1 96.38 90 VAL A O 1
ATOM 733 N N . VAL A 1 91 ? -16.281 -15.125 8.078 1 96.25 91 VAL A N 1
ATOM 734 C CA . VAL A 1 91 ? -16.031 -14.289 9.25 1 96.25 91 VAL A CA 1
ATOM 735 C C . VAL A 1 91 ? -15.414 -12.961 8.82 1 96.25 91 VAL A C 1
ATOM 737 O O . VAL A 1 91 ? -15.688 -11.922 9.422 1 96.25 91 VAL A O 1
ATOM 740 N N . GLY A 1 92 ? -14.633 -12.992 7.84 1 97.56 92 GLY A N 1
ATOM 741 C CA . GLY A 1 92 ? -14.008 -11.781 7.332 1 97.56 92 GLY A CA 1
ATOM 742 C C . GLY A 1 92 ? -14.914 -10.984 6.414 1 97.56 92 GLY A C 1
ATOM 743 O O . GLY A 1 92 ? -14.93 -9.75 6.465 1 97.56 92 GLY A O 1
ATOM 744 N N . TRP A 1 93 ? -15.672 -11.664 5.68 1 96.88 93 TRP A N 1
ATOM 745 C CA . TRP A 1 93 ? -16.516 -11.062 4.645 1 96.88 93 TRP A CA 1
ATOM 746 C C . TRP A 1 93 ? -17.594 -10.18 5.258 1 96.88 93 TRP A C 1
ATOM 748 O O . TRP A 1 93 ? -17.812 -9.055 4.816 1 96.88 93 TRP A O 1
ATOM 758 N N . TRP A 1 94 ? -18.188 -10.578 6.293 1 95.62 94 TRP A N 1
ATOM 759 C CA . TRP A 1 94 ? -19.297 -9.867 6.914 1 95.62 94 TRP A CA 1
ATOM 760 C C . TRP A 1 94 ? -18.859 -8.484 7.395 1 95.62 94 TRP A C 1
ATOM 762 O O . TRP A 1 94 ? -19.391 -7.465 6.945 1 95.62 94 TRP A O 1
ATOM 772 N N . PRO A 1 95 ? -17.891 -8.5 8.242 1 96.06 95 PRO A N 1
ATOM 773 C CA . PRO A 1 95 ? -17.5 -7.168 8.719 1 96.06 95 PRO A CA 1
ATOM 774 C C . PRO A 1 95 ? -16.828 -6.324 7.637 1 96.06 95 PRO A C 1
ATOM 776 O O . PRO A 1 95 ? -16.953 -5.094 7.641 1 96.06 95 PRO A O 1
ATOM 779 N N . MET A 1 96 ? -16.188 -6.887 6.734 1 96 96 MET A N 1
ATOM 780 C CA . MET A 1 96 ? -15.5 -6.148 5.672 1 96 96 MET A CA 1
ATOM 781 C C . MET A 1 96 ? -16.5 -5.355 4.836 1 96 96 MET A C 1
ATOM 783 O O . MET A 1 96 ? -16.328 -4.152 4.633 1 96 96 MET A O 1
ATOM 787 N N . VAL A 1 97 ? -17.578 -6.02 4.441 1 94.69 97 VAL A N 1
ATOM 788 C CA . VAL A 1 97 ? -18.531 -5.402 3.533 1 94.69 97 VAL A CA 1
ATOM 789 C C . VAL A 1 97 ? -19.484 -4.496 4.316 1 94.69 97 VAL A C 1
ATOM 791 O O . VAL A 1 97 ? -19.703 -3.34 3.943 1 94.69 97 VAL A O 1
ATOM 794 N N . THR A 1 98 ? -20 -5 5.391 1 93.69 98 THR A N 1
ATOM 795 C CA . THR A 1 98 ? -20.906 -4.203 6.203 1 93.69 98 THR A CA 1
ATOM 796 C C . THR A 1 98 ? -20.172 -3.023 6.832 1 93.69 98 THR A C 1
ATOM 798 O O . THR A 1 98 ? -20.719 -1.923 6.926 1 93.69 98 THR A O 1
ATOM 801 N N . GLY A 1 99 ? -18.969 -3.338 7.285 1 93.31 99 GLY A N 1
ATOM 802 C CA . GLY A 1 99 ? -18.172 -2.252 7.848 1 93.31 99 GLY A CA 1
ATOM 803 C C . GLY A 1 99 ? -17.922 -1.129 6.859 1 93.31 99 GLY A C 1
ATOM 804 O O . GLY A 1 99 ? -18.016 0.048 7.211 1 93.31 99 GLY A O 1
ATOM 805 N N . GLN A 1 100 ? -17.594 -1.485 5.691 1 93.5 100 GLN A N 1
ATOM 806 C CA . GLN A 1 100 ? -17.375 -0.48 4.656 1 93.5 100 GLN A CA 1
ATOM 807 C C . GLN A 1 100 ? -18.641 0.34 4.41 1 93.5 100 GLN A C 1
ATOM 809 O O . GLN A 1 100 ? -18.562 1.56 4.242 1 93.5 100 GLN A O 1
ATOM 814 N N . SER A 1 101 ? -19.781 -0.281 4.336 1 93.19 101 SER A N 1
ATOM 815 C CA . SER A 1 101 ? -21.047 0.415 4.129 1 93.19 101 SER A CA 1
ATOM 816 C C . SER A 1 101 ? -21.344 1.372 5.277 1 93.19 101 SER A C 1
ATOM 818 O O . SER A 1 101 ? -21.828 2.486 5.055 1 93.19 101 SER A O 1
ATOM 820 N N . LEU A 1 102 ? -21.016 0.952 6.438 1 92.38 102 LEU A N 1
ATOM 821 C CA . LEU A 1 102 ? -21.266 1.792 7.602 1 92.38 102 LEU A CA 1
ATOM 822 C C . LEU A 1 102 ? -20.297 2.965 7.648 1 92.38 102 LEU A C 1
ATOM 824 O O . LEU A 1 102 ? -20.641 4.047 8.125 1 92.38 102 LEU A O 1
ATOM 828 N N . VAL A 1 103 ? -19.094 2.738 7.203 1 90.62 103 VAL A N 1
ATOM 829 C CA . VAL A 1 103 ? -18.141 3.834 7.098 1 90.62 103 VAL A CA 1
ATOM 830 C C . VAL A 1 103 ? -18.672 4.883 6.121 1 90.62 103 VAL A C 1
ATOM 832 O O . VAL A 1 103 ? -18.609 6.082 6.406 1 90.62 103 VAL A O 1
ATOM 835 N N . LEU A 1 104 ? -19.172 4.426 5.02 1 89.62 104 LEU A N 1
ATOM 836 C CA . LEU A 1 104 ? -19.75 5.336 4.039 1 89.62 104 LEU A CA 1
ATOM 837 C C . LEU A 1 104 ? -20.953 6.07 4.621 1 89.62 104 LEU A C 1
ATOM 839 O O . LEU A 1 104 ? -21.125 7.27 4.391 1 89.62 104 LEU A O 1
ATOM 843 N N . TYR A 1 105 ? -21.719 5.328 5.387 1 89.44 105 TYR A N 1
ATOM 844 C CA . TYR A 1 105 ? -22.891 5.906 6.047 1 89.44 105 TYR A CA 1
ATOM 845 C C . TYR A 1 105 ? -22.469 6.988 7.039 1 89.44 105 TYR A C 1
ATOM 847 O O . TYR A 1 105 ? -23.094 8.047 7.102 1 89.44 105 TYR A O 1
ATOM 855 N N . SER A 1 106 ? -21.453 6.727 7.785 1 86 106 SER A N 1
ATOM 856 C CA . SER A 1 106 ? -20.984 7.676 8.789 1 86 106 SER A CA 1
ATOM 857 C C . SER A 1 106 ? -20.484 8.961 8.148 1 86 106 SER A C 1
ATOM 859 O O . SER A 1 106 ? -20.656 10.047 8.703 1 86 106 SER A O 1
ATOM 861 N N . ARG A 1 107 ? -19.906 8.82 7.059 1 83.81 107 ARG A N 1
ATOM 862 C CA . ARG A 1 107 ? -19.453 10 6.32 1 83.81 107 ARG A CA 1
ATOM 863 C C . ARG A 1 107 ? -20.641 10.805 5.801 1 83.81 107 ARG A C 1
ATOM 865 O O . ARG A 1 107 ? -20.609 12.031 5.793 1 83.81 107 ARG A O 1
ATOM 872 N N . LEU A 1 108 ? -21.578 10.102 5.355 1 83.31 108 LEU A N 1
ATOM 873 C CA . LEU A 1 108 ? -22.781 10.742 4.848 1 83.31 108 LEU A CA 1
ATOM 874 C C . LEU A 1 108 ? -23.453 11.578 5.938 1 83.31 108 LEU A C 1
ATOM 876 O O . LEU A 1 108 ? -23.969 12.664 5.664 1 83.31 108 LEU A O 1
ATOM 880 N N . HIS A 1 109 ? -23.328 11.086 7.129 1 80.38 109 HIS A N 1
ATOM 881 C CA . HIS A 1 109 ? -23.922 11.781 8.273 1 80.38 109 HIS A CA 1
ATOM 882 C C . HIS A 1 109 ? -23.234 13.117 8.523 1 80.38 109 HIS A C 1
ATOM 884 O O . HIS A 1 109 ? -23.844 14.047 9.062 1 80.38 109 HIS A O 1
ATOM 890 N N . LEU A 1 110 ? -22.016 13.297 8.039 1 75.81 110 LEU A N 1
ATOM 891 C CA . LEU A 1 110 ? -21.25 14.516 8.25 1 75.81 110 LEU A CA 1
ATOM 892 C C . LEU A 1 110 ? -21.641 15.594 7.246 1 75.81 110 LEU A C 1
ATOM 894 O O . LEU A 1 110 ? -21.516 16.781 7.527 1 75.81 110 LEU A O 1
ATOM 898 N N . VAL A 1 111 ? -22.156 15.18 6.176 1 77.56 111 VAL A N 1
ATOM 899 C CA . VAL A 1 111 ? -22.391 16.156 5.113 1 77.56 111 VAL A CA 1
ATOM 900 C C . VAL A 1 111 ? -23.891 16.359 4.918 1 77.56 111 VAL A C 1
ATOM 902 O O . VAL A 1 111 ? -24.328 17.438 4.52 1 77.56 111 VAL A O 1
ATOM 905 N N . LEU A 1 112 ? -24.609 15.258 5.094 1 79.94 112 LEU A N 1
ATOM 906 C CA . LEU A 1 112 ? -26.047 15.312 4.875 1 79.94 112 LEU A CA 1
ATOM 907 C C . LEU A 1 112 ? -26.797 15.453 6.195 1 79.94 112 LEU A C 1
ATOM 909 O O . LEU A 1 112 ? -26.656 14.617 7.086 1 79.94 112 LEU A O 1
ATOM 913 N N . ARG A 1 113 ? -27.547 16.531 6.234 1 78.69 113 ARG A N 1
ATOM 914 C CA . ARG A 1 113 ? -28.328 16.797 7.441 1 78.69 113 ARG A CA 1
ATOM 915 C C . ARG A 1 113 ? -29.797 16.484 7.238 1 78.69 113 ARG A C 1
ATOM 917 O O . ARG A 1 113 ? -30.656 17.328 7.441 1 78.69 113 ARG A O 1
ATOM 924 N N . HIS A 1 114 ? -30.141 15.336 6.754 1 89.5 114 HIS A N 1
ATOM 925 C CA . HIS A 1 114 ? -31.516 14.859 6.574 1 89.5 114 HIS A CA 1
ATOM 926 C C . HIS A 1 114 ? -31.719 13.508 7.25 1 89.5 114 HIS A C 1
ATOM 928 O O . HIS A 1 114 ? -31.484 12.461 6.645 1 89.5 114 HIS A O 1
ATOM 934 N N . PRO A 1 115 ? -32.281 13.5 8.352 1 89.31 115 PRO A N 1
ATOM 935 C CA . PRO A 1 115 ? -32.375 12.281 9.156 1 89.31 115 PRO A CA 1
ATOM 936 C C . PRO A 1 115 ? -33.188 11.188 8.484 1 89.31 115 PRO A C 1
ATOM 938 O O . PRO A 1 115 ? -32.938 10 8.68 1 89.31 115 PRO A O 1
ATOM 941 N N . ARG A 1 116 ? -34.219 11.57 7.762 1 91.94 116 ARG A N 1
ATOM 942 C CA . ARG A 1 116 ? -35.062 10.57 7.105 1 91.94 116 ARG A CA 1
ATOM 943 C C . ARG A 1 116 ? -34.281 9.781 6.074 1 91.94 116 ARG A C 1
ATOM 945 O O . ARG A 1 116 ? -34.406 8.555 5.996 1 91.94 116 ARG A O 1
ATOM 952 N N . ILE A 1 117 ? -33.5 10.438 5.305 1 91.5 117 ILE A N 1
ATOM 953 C CA . ILE A 1 117 ? -32.688 9.789 4.289 1 91.5 117 ILE A CA 1
ATOM 954 C C . ILE A 1 117 ? -31.625 8.922 4.957 1 91.5 117 ILE A C 1
ATOM 956 O O . ILE A 1 117 ? -31.359 7.805 4.52 1 91.5 117 ILE A O 1
ATOM 960 N N . LEU A 1 118 ? -31.016 9.406 6.008 1 92.12 118 LEU A N 1
ATOM 961 C CA . LEU A 1 118 ? -29.984 8.664 6.734 1 92.12 118 LEU A CA 1
ATOM 962 C C . LEU A 1 118 ? -30.562 7.383 7.336 1 92.12 118 LEU A C 1
ATOM 964 O O . LEU A 1 118 ? -29.938 6.328 7.277 1 92.12 118 LEU A O 1
ATOM 968 N N . ARG A 1 119 ? -31.75 7.527 7.855 1 93.56 119 ARG A N 1
ATOM 969 C CA . ARG A 1 119 ? -32.406 6.355 8.414 1 93.56 119 ARG A CA 1
ATOM 970 C C . ARG A 1 119 ? -32.75 5.34 7.332 1 93.56 119 ARG A C 1
ATOM 972 O O . ARG A 1 119 ? -32.594 4.133 7.535 1 93.56 119 ARG A O 1
ATOM 979 N N . ALA A 1 120 ? -33.219 5.805 6.246 1 93.94 120 ALA A N 1
ATOM 980 C CA . ALA A 1 120 ? -33.562 4.926 5.121 1 93.94 120 ALA A CA 1
ATOM 981 C C . ALA A 1 120 ? -32.312 4.18 4.637 1 93.94 120 ALA A C 1
ATOM 983 O O . ALA A 1 120 ? -32.375 2.986 4.34 1 93.94 120 ALA A O 1
ATOM 984 N N . VAL A 1 121 ? -31.203 4.902 4.586 1 93.62 121 VAL A N 1
ATOM 985 C CA . VAL A 1 121 ? -29.953 4.297 4.148 1 93.62 121 VAL A CA 1
ATOM 986 C C . VAL A 1 121 ? -29.5 3.236 5.156 1 93.62 121 VAL A C 1
ATOM 988 O O . VAL A 1 121 ? -29.094 2.141 4.773 1 93.62 121 VAL A O 1
ATOM 991 N N . LEU A 1 122 ? -29.641 3.494 6.395 1 93.31 122 LEU A N 1
ATOM 992 C CA . LEU A 1 122 ? -29.25 2.557 7.441 1 93.31 122 LEU A CA 1
ATOM 993 C C . LEU A 1 122 ? -30.109 1.292 7.379 1 93.31 122 LEU A C 1
ATOM 995 O O . LEU A 1 122 ? -29.578 0.181 7.496 1 93.31 122 LEU A O 1
ATOM 999 N N . ILE A 1 123 ? -31.375 1.518 7.203 1 94.19 123 ILE A N 1
ATOM 1000 C CA . ILE A 1 123 ? -32.281 0.383 7.105 1 94.19 123 ILE A CA 1
ATOM 1001 C C . ILE A 1 123 ? -31.938 -0.448 5.871 1 94.19 123 ILE A C 1
ATOM 1003 O O . ILE A 1 123 ? -31.953 -1.681 5.922 1 94.19 123 ILE A O 1
ATOM 1007 N N . ALA A 1 124 ? -31.656 0.194 4.809 1 94.06 124 ALA A N 1
ATOM 1008 C CA . ALA A 1 124 ? -31.281 -0.502 3.58 1 94.06 124 ALA A CA 1
ATOM 1009 C C . ALA A 1 124 ? -30.031 -1.345 3.779 1 94.06 124 ALA A C 1
ATOM 1011 O O . ALA A 1 124 ? -29.938 -2.465 3.27 1 94.06 124 ALA A O 1
ATOM 1012 N N . ILE A 1 125 ? -29.031 -0.86 4.512 1 94.19 125 ILE A N 1
ATOM 1013 C CA . ILE A 1 125 ? -27.797 -1.579 4.781 1 94.19 125 ILE A CA 1
ATOM 1014 C C . ILE A 1 125 ? -28.094 -2.85 5.574 1 94.19 125 ILE A C 1
ATOM 1016 O O . ILE A 1 125 ? -27.594 -3.93 5.238 1 94.19 125 ILE A O 1
ATOM 1020 N N . TYR A 1 126 ? -28.969 -2.756 6.531 1 93.94 126 TYR A N 1
ATOM 1021 C CA . TYR A 1 126 ? -29.297 -3.906 7.367 1 93.94 126 TYR A CA 1
ATOM 1022 C C . TYR A 1 126 ? -30.125 -4.93 6.59 1 93.94 126 TYR A C 1
ATOM 1024 O O . TYR A 1 126 ? -29.891 -6.137 6.715 1 93.94 126 TYR A O 1
ATOM 1032 N N . VAL A 1 127 ? -31.031 -4.453 5.832 1 93.81 127 VAL A N 1
ATOM 1033 C CA . VAL A 1 127 ? -31.859 -5.344 5.035 1 93.81 127 VAL A CA 1
ATOM 1034 C C . VAL A 1 127 ? -31 -6.082 4.012 1 93.81 127 VAL A C 1
ATOM 1036 O O . VAL A 1 127 ? -31.109 -7.297 3.852 1 93.81 127 VAL A O 1
ATOM 1039 N N . ASP A 1 128 ? -30.094 -5.387 3.387 1 94.56 128 ASP A N 1
ATOM 1040 C CA . ASP A 1 128 ? -29.172 -5.988 2.418 1 94.56 128 ASP A CA 1
ATOM 1041 C C . ASP A 1 128 ? -28.281 -7.031 3.082 1 94.56 128 ASP A C 1
ATOM 1043 O O . ASP A 1 128 ? -28 -8.078 2.496 1 94.56 128 ASP A O 1
ATOM 1047 N N . ALA A 1 129 ? -27.859 -6.719 4.273 1 92.81 129 ALA A N 1
ATOM 1048 C CA . ALA A 1 129 ? -27 -7.648 5 1 92.81 129 ALA A CA 1
ATOM 1049 C C . ALA A 1 129 ? -27.703 -8.969 5.258 1 92.81 129 ALA A C 1
ATOM 1051 O O . ALA A 1 129 ? -27.156 -10.039 4.988 1 92.81 129 ALA A O 1
ATOM 1052 N N . VAL A 1 130 ? -28.906 -8.93 5.633 1 92.44 130 VAL A N 1
ATOM 1053 C CA . VAL A 1 130 ? -29.672 -10.133 5.957 1 92.44 130 VAL A CA 1
ATOM 1054 C C . VAL A 1 130 ? -29.969 -10.914 4.68 1 92.44 130 VAL A C 1
ATOM 1056 O O . VAL A 1 130 ? -29.766 -12.125 4.621 1 92.44 130 VAL A O 1
ATOM 1059 N N . ILE A 1 131 ? -30.328 -10.25 3.684 1 93.81 131 ILE A N 1
ATOM 1060 C CA . ILE A 1 131 ? -30.75 -10.875 2.434 1 93.81 131 ILE A CA 1
ATOM 1061 C C . ILE A 1 131 ? -29.547 -11.484 1.729 1 93.81 131 ILE A C 1
ATOM 1063 O O . ILE A 1 131 ? -29.641 -12.547 1.112 1 93.81 131 ILE A O 1
ATOM 1067 N N . CYS A 1 132 ? -28.453 -10.875 1.869 1 94.06 132 CYS A N 1
ATOM 1068 C CA . CYS A 1 132 ? -27.297 -11.305 1.095 1 94.06 132 CYS A CA 1
ATOM 1069 C C . CYS A 1 132 ? -26.406 -12.25 1.907 1 94.06 132 CYS A C 1
ATOM 1071 O O . CYS A 1 132 ? -25.922 -13.25 1.386 1 94.06 132 CYS A O 1
ATOM 1073 N N . TYR A 1 133 ? -26.203 -12.062 3.189 1 94.38 133 TYR A N 1
ATOM 1074 C CA . TYR A 1 133 ? -25.25 -12.828 3.973 1 94.38 133 TYR A CA 1
ATOM 1075 C C . TYR A 1 133 ? -25.766 -14.219 4.281 1 94.38 133 TYR A C 1
ATOM 1077 O O . TYR A 1 133 ? -25.047 -15.211 4.16 1 94.38 133 TYR A O 1
ATOM 1085 N N . VAL A 1 134 ? -27.016 -14.352 4.594 1 93.19 134 VAL A N 1
ATOM 1086 C CA . VAL A 1 134 ? -27.562 -15.609 5.09 1 93.19 134 VAL A CA 1
ATOM 1087 C C . VAL A 1 134 ? -27.562 -16.641 3.967 1 93.19 134 VAL A C 1
ATOM 1089 O O . VAL A 1 134 ? -26.938 -17.703 4.086 1 93.19 134 VAL A O 1
ATOM 1092 N N . PRO A 1 135 ? -28.188 -16.391 2.861 1 93.75 135 PRO A N 1
ATOM 1093 C CA . PRO A 1 135 ? -28.172 -17.406 1.807 1 93.75 135 PRO A CA 1
ATOM 1094 C C . PRO A 1 135 ? -26.766 -17.688 1.285 1 93.75 135 PRO A C 1
ATOM 1096 O O . PRO A 1 135 ? -26.438 -18.844 1.002 1 93.75 135 PRO A O 1
ATOM 1099 N N . THR A 1 136 ? -25.969 -16.625 1.155 1 93.56 136 THR A N 1
ATOM 1100 C CA . THR A 1 136 ? -24.625 -16.812 0.642 1 93.56 136 THR A CA 1
ATOM 1101 C C . THR A 1 136 ? -23.812 -17.703 1.571 1 93.56 136 THR A C 1
ATOM 1103 O O . THR A 1 136 ? -23.047 -18.562 1.111 1 93.56 136 THR A O 1
ATOM 1106 N N . THR A 1 137 ? -23.984 -17.516 2.879 1 94.44 137 THR A N 1
ATOM 1107 C CA . THR A 1 137 ? -23.25 -18.312 3.859 1 94.44 137 THR A CA 1
ATOM 1108 C C . THR A 1 137 ? -23.656 -19.781 3.777 1 94.44 137 THR A C 1
ATOM 1110 O O . THR A 1 137 ? -22.797 -20.656 3.783 1 94.44 137 THR A O 1
ATOM 1113 N N . ILE A 1 138 ? -24.891 -20.031 3.605 1 93.38 138 ILE A N 1
ATOM 1114 C CA . ILE A 1 138 ? -25.391 -21.406 3.496 1 93.38 138 ILE A CA 1
ATOM 1115 C C . ILE A 1 138 ? -24.859 -22.047 2.209 1 93.38 138 ILE A C 1
ATOM 1117 O O . ILE A 1 138 ? -24.375 -23.172 2.223 1 93.38 138 ILE A O 1
ATOM 1121 N N . LEU A 1 139 ? -24.891 -21.328 1.201 1 93 139 LEU A N 1
ATOM 1122 C CA . LEU A 1 139 ? -24.516 -21.859 -0.106 1 93 139 LEU A CA 1
ATOM 1123 C C . LEU A 1 139 ? -23.016 -22.078 -0.193 1 93 139 LEU A C 1
ATOM 1125 O O . LEU A 1 139 ? -22.562 -23.031 -0.826 1 93 139 LEU A O 1
ATOM 1129 N N . VAL A 1 140 ? -22.266 -21.203 0.372 1 92.19 140 VAL A N 1
ATOM 1130 C CA . VAL A 1 140 ? -20.812 -21.344 0.301 1 92.19 140 VAL A CA 1
ATOM 1131 C C . VAL A 1 140 ? -20.375 -22.562 1.123 1 92.19 140 VAL A C 1
ATOM 1133 O O . VAL A 1 140 ? -19.516 -23.328 0.705 1 92.19 140 VAL A O 1
ATOM 1136 N N . TYR A 1 141 ? -20.969 -22.797 2.332 1 93 141 TYR A N 1
ATOM 1137 C CA . TYR A 1 141 ? -20.688 -23.984 3.113 1 93 141 TYR A CA 1
ATOM 1138 C C . TYR A 1 141 ? -21.125 -25.25 2.367 1 93 141 TYR A C 1
ATOM 1140 O O . TYR A 1 141 ? -20.422 -26.25 2.369 1 93 141 TYR A O 1
ATOM 1148 N N . GLY A 1 142 ? -22.188 -25.203 1.716 1 91.69 142 GLY A N 1
ATOM 1149 C CA . GLY A 1 142 ? -22.688 -26.328 0.93 1 91.69 142 GLY A CA 1
ATOM 1150 C C . GLY A 1 142 ? -21.812 -26.641 -0.266 1 91.69 142 GLY A C 1
ATOM 1151 O O . GLY A 1 142 ? -21.547 -27.812 -0.559 1 91.69 142 GLY A O 1
ATOM 1152 N N . SER A 1 143 ? -21.344 -25.625 -0.924 1 90.56 143 SER A N 1
ATOM 1153 C CA . SER A 1 143 ? -20.531 -25.797 -2.119 1 90.56 143 SER A CA 1
ATOM 1154 C C . SER A 1 143 ? -19.156 -26.375 -1.771 1 90.56 143 SER A C 1
ATOM 1156 O O . SER A 1 143 ? -18.469 -26.938 -2.631 1 90.56 143 SER A O 1
ATOM 1158 N N . ASN A 1 144 ? -18.766 -26.219 -0.504 1 89.19 144 ASN A N 1
ATOM 1159 C CA . ASN A 1 144 ? -17.469 -26.734 -0.069 1 89.19 144 ASN A CA 1
ATOM 1160 C C . ASN A 1 144 ? -17.625 -27.922 0.874 1 89.19 144 ASN A C 1
ATOM 1162 O O . ASN A 1 144 ? -16.688 -28.281 1.578 1 89.19 144 ASN A O 1
ATOM 1166 N N . SER A 1 145 ? -18.797 -28.5 0.867 1 88 145 SER A N 1
ATOM 1167 C CA . SER A 1 145 ? -19.078 -29.688 1.678 1 88 145 SER A CA 1
ATOM 1168 C C . SER A 1 145 ? -18.672 -30.969 0.947 1 88 145 SER A C 1
ATOM 1170 O O . SER A 1 145 ? -18.094 -30.906 -0.14 1 88 145 SER A O 1
ATOM 1172 N N . SER A 1 146 ? -18.984 -32.094 1.58 1 84.94 146 SER A N 1
ATOM 1173 C CA . SER A 1 146 ? -18.656 -33.406 1.003 1 84.94 146 SER A CA 1
ATOM 1174 C C . SER A 1 146 ? -19.531 -33.688 -0.211 1 84.94 146 SER A C 1
ATOM 1176 O O . SER A 1 146 ? -19.172 -34.531 -1.053 1 84.94 146 SER A O 1
ATOM 1178 N N . ASN A 1 147 ? -20.703 -32.969 -0.366 1 85.19 147 ASN A N 1
ATOM 1179 C CA . ASN A 1 147 ? -21.594 -33.094 -1.508 1 85.19 147 ASN A CA 1
ATOM 1180 C C . ASN A 1 147 ? -21.906 -31.766 -2.156 1 85.19 147 ASN A C 1
ATOM 1182 O O . ASN A 1 147 ? -23.031 -31.25 -2.049 1 85.19 147 ASN A O 1
ATOM 1186 N N . PRO A 1 148 ? -20.906 -31.219 -2.928 1 85.88 148 PRO A N 1
ATOM 1187 C CA . PRO A 1 148 ? -21.016 -29.859 -3.441 1 85.88 148 PRO A CA 1
ATOM 1188 C C . PRO A 1 148 ? -21.938 -29.766 -4.656 1 85.88 148 PRO A C 1
ATOM 1190 O O . PRO A 1 148 ? -22.391 -28.672 -5.016 1 85.88 148 PRO A O 1
ATOM 1193 N N . GLY A 1 149 ? -22.391 -30.797 -5.297 1 84.19 149 GLY A N 1
ATOM 1194 C CA . GLY A 1 149 ? -23.078 -30.812 -6.574 1 84.19 149 GLY A CA 1
ATOM 1195 C C . GLY A 1 149 ? -24.344 -29.969 -6.582 1 84.19 149 GLY A C 1
ATOM 1196 O O . GLY A 1 149 ? -24.547 -29.156 -7.488 1 84.19 149 GLY A O 1
ATOM 1197 N N . ALA A 1 150 ? -25.125 -30.031 -5.543 1 86.19 150 ALA A N 1
ATOM 1198 C CA . ALA A 1 150 ? -26.406 -29.344 -5.496 1 86.19 150 ALA A CA 1
ATOM 1199 C C . ALA A 1 150 ? -26.234 -27.875 -5.152 1 86.19 150 ALA A C 1
ATOM 1201 O O . ALA A 1 150 ? -27.141 -27.062 -5.391 1 86.19 150 ALA A O 1
ATOM 1202 N N . PHE A 1 151 ? -25.094 -27.516 -4.742 1 90.25 151 PHE A N 1
ATOM 1203 C CA . PHE A 1 151 ? -24.938 -26.188 -4.156 1 90.25 151 PHE A CA 1
ATOM 1204 C C . PHE A 1 151 ? -24.109 -25.281 -5.059 1 90.25 151 PHE A C 1
ATOM 1206 O O . PHE A 1 151 ? -24.172 -24.062 -4.961 1 90.25 151 PHE A O 1
ATOM 1213 N N . VAL A 1 152 ? -23.375 -25.828 -5.961 1 87.94 152 VAL A N 1
ATOM 1214 C CA . VAL A 1 152 ? -22.391 -25.062 -6.73 1 87.94 152 VAL A CA 1
ATOM 1215 C C . VAL A 1 152 ? -23.109 -24.109 -7.684 1 87.94 152 VAL A C 1
ATOM 1217 O O . VAL A 1 152 ? -22.797 -22.922 -7.723 1 87.94 152 VAL A O 1
ATOM 1220 N N . ASN A 1 153 ? -24.047 -24.578 -8.367 1 89.12 153 ASN A N 1
ATOM 1221 C CA . ASN A 1 153 ? -24.75 -23.734 -9.32 1 89.12 153 ASN A CA 1
ATOM 1222 C C . ASN A 1 153 ? -25.562 -22.656 -8.625 1 89.12 153 ASN A C 1
ATOM 1224 O O . ASN A 1 153 ? -25.469 -21.469 -8.961 1 89.12 153 ASN A O 1
ATOM 1228 N N . PRO A 1 154 ? -26.359 -23 -7.648 1 90.56 154 PRO A N 1
ATOM 1229 C CA . PRO A 1 154 ? -27.078 -21.953 -6.914 1 90.56 154 PRO A CA 1
ATOM 1230 C C . PRO A 1 154 ? -26.141 -20.906 -6.305 1 90.56 154 PRO A C 1
ATOM 1232 O O . PRO A 1 154 ? -26.484 -19.719 -6.254 1 90.56 154 PRO A O 1
ATOM 1235 N N . TYR A 1 155 ? -25.047 -21.359 -5.895 1 91.06 155 TYR A N 1
ATOM 1236 C CA . TYR A 1 155 ? -24.078 -20.438 -5.309 1 91.06 155 TYR A CA 1
ATOM 1237 C C . TYR A 1 155 ? -23.562 -19.469 -6.355 1 91.06 155 TYR A C 1
ATOM 1239 O O . TYR A 1 155 ? -23.422 -18.266 -6.082 1 91.06 155 TYR A O 1
ATOM 1247 N N . SER A 1 156 ? -23.297 -19.938 -7.516 1 90 156 SER A N 1
ATOM 1248 C CA . SER A 1 156 ? -22.781 -19.078 -8.578 1 90 156 SER A CA 1
ATOM 1249 C C . SER A 1 156 ? -23.797 -18 -8.969 1 90 156 SER A C 1
ATOM 1251 O O . SER A 1 156 ? -23.438 -16.844 -9.141 1 90 156 SER A O 1
ATOM 1253 N N . VAL A 1 157 ? -25 -18.375 -9.008 1 90.88 157 VAL A N 1
ATOM 1254 C CA . VAL A 1 157 ? -26.047 -17.438 -9.367 1 90.88 157 VAL A CA 1
ATOM 1255 C C . VAL A 1 157 ? -26.234 -16.422 -8.242 1 90.88 157 VAL A C 1
ATOM 1257 O O . VAL A 1 157 ? -26.297 -15.211 -8.492 1 90.88 157 VAL A O 1
ATOM 1260 N N . TRP A 1 158 ? -26.281 -16.906 -7.094 1 93 158 TRP A N 1
ATOM 1261 C CA . TRP A 1 158 ? -26.531 -16.016 -5.961 1 93 158 TRP A CA 1
ATOM 1262 C C . TRP A 1 158 ? -25.344 -15.078 -5.746 1 93 158 TRP A C 1
ATOM 1264 O O . TRP A 1 158 ? -25.516 -13.945 -5.297 1 93 158 TRP A O 1
ATOM 1274 N N . GLU A 1 159 ? -24.219 -15.539 -5.984 1 90.94 159 GLU A N 1
ATOM 1275 C CA . GLU A 1 159 ? -23.047 -14.672 -5.895 1 90.94 159 GLU A CA 1
ATOM 1276 C C . GLU A 1 159 ? -23.172 -13.469 -6.82 1 90.94 159 GLU A C 1
ATOM 1278 O O . GLU A 1 159 ? -22.875 -12.336 -6.422 1 90.94 159 GLU A O 1
ATOM 1283 N N . LYS A 1 160 ? -23.656 -13.664 -7.992 1 93.06 160 LYS A N 1
ATOM 1284 C CA . LYS A 1 160 ? -23.859 -12.578 -8.938 1 93.06 160 LYS A CA 1
ATOM 1285 C C . LYS A 1 160 ? -24.922 -11.602 -8.43 1 93.06 160 LYS A C 1
ATOM 1287 O O . LYS A 1 160 ? -24.734 -10.383 -8.5 1 93.06 160 LYS A O 1
ATOM 1292 N N . VAL A 1 161 ? -25.891 -12.164 -7.855 1 93.69 161 VAL A N 1
ATOM 1293 C CA . VAL A 1 161 ? -26.984 -11.344 -7.348 1 93.69 161 VAL A CA 1
ATOM 1294 C C . VAL A 1 161 ? -26.516 -10.508 -6.164 1 93.69 161 VAL A C 1
ATOM 1296 O O . VAL A 1 161 ? -26.734 -9.297 -6.117 1 93.69 161 VAL A O 1
ATOM 1299 N N . GLN A 1 162 ? -25.875 -11.156 -5.289 1 93.81 162 GLN A N 1
ATOM 1300 C CA . GLN A 1 162 ? -25.469 -10.453 -4.082 1 93.81 162 GLN A CA 1
ATOM 1301 C C . GLN A 1 162 ? -24.422 -9.383 -4.398 1 93.81 162 GLN A C 1
ATOM 1303 O O . GLN A 1 162 ? -24.453 -8.281 -3.834 1 93.81 162 GLN A O 1
ATOM 1308 N N . VAL A 1 163 ? -23.484 -9.648 -5.25 1 93.56 163 VAL A N 1
ATOM 1309 C CA . VAL A 1 163 ? -22.484 -8.648 -5.625 1 93.56 163 VAL A CA 1
ATOM 1310 C C . VAL A 1 163 ? -23.172 -7.457 -6.285 1 93.56 163 VAL A C 1
ATOM 1312 O O . VAL A 1 163 ? -22.766 -6.309 -6.07 1 93.56 163 VAL A O 1
ATOM 1315 N N . THR A 1 164 ? -24.188 -7.691 -7.051 1 94.88 164 THR A N 1
ATOM 1316 C CA . THR A 1 164 ? -24.938 -6.633 -7.715 1 94.88 164 THR A CA 1
ATOM 1317 C C . THR A 1 164 ? -25.688 -5.785 -6.699 1 94.88 164 THR A C 1
ATOM 1319 O O . THR A 1 164 ? -25.703 -4.555 -6.793 1 94.88 164 THR A O 1
ATOM 1322 N N . ILE A 1 165 ? -26.281 -6.449 -5.738 1 95.06 165 ILE A N 1
ATOM 1323 C CA . ILE A 1 165 ? -27.031 -5.75 -4.703 1 95.06 165 ILE A CA 1
ATOM 1324 C C . ILE A 1 165 ? -26.094 -4.836 -3.916 1 95.06 165 ILE A C 1
ATOM 1326 O O . ILE A 1 165 ? -26.406 -3.664 -3.689 1 95.06 165 ILE A O 1
ATOM 1330 N N . PHE A 1 166 ? -25 -5.316 -3.531 1 93.75 166 PHE A N 1
ATOM 1331 C CA . PHE A 1 166 ? -24.047 -4.52 -2.773 1 93.75 166 PHE A CA 1
ATOM 1332 C C . PHE A 1 166 ? -23.5 -3.377 -3.623 1 93.75 166 PHE A C 1
ATOM 1334 O O . PHE A 1 166 ? -23.25 -2.281 -3.115 1 93.75 166 PHE A O 1
ATOM 1341 N N . PHE A 1 167 ? -23.312 -3.664 -4.855 1 94.38 167 PHE A N 1
ATOM 1342 C CA . PHE A 1 167 ? -22.859 -2.615 -5.766 1 94.38 167 PHE A CA 1
ATOM 1343 C C . PHE A 1 167 ? -23.875 -1.482 -5.824 1 94.38 167 PHE A C 1
ATOM 1345 O O . PHE A 1 167 ? -23.516 -0.309 -5.719 1 94.38 167 PHE A O 1
ATOM 1352 N N . LEU A 1 168 ? -25.125 -1.836 -5.98 1 94.75 168 LEU A N 1
ATOM 1353 C CA . LEU A 1 168 ? -26.188 -0.839 -6.07 1 94.75 168 LEU A CA 1
ATOM 1354 C C . LEU A 1 168 ? -26.297 -0.046 -4.773 1 94.75 168 LEU A C 1
ATOM 1356 O O . LEU A 1 168 ? -26.484 1.171 -4.797 1 94.75 168 LEU A O 1
ATOM 1360 N N . GLN A 1 169 ? -26.188 -0.745 -3.732 1 94.62 169 GLN A N 1
ATOM 1361 C CA . GLN A 1 169 ? -26.219 -0.081 -2.434 1 94.62 169 GLN A CA 1
ATOM 1362 C C . GLN A 1 169 ? -25.109 0.955 -2.322 1 94.62 169 GLN A C 1
ATOM 1364 O O . GLN A 1 169 ? -25.359 2.104 -1.95 1 94.62 169 GLN A O 1
ATOM 1369 N N . GLU A 1 170 ? -23.938 0.631 -2.623 1 92 170 GLU A N 1
ATOM 1370 C CA . GLU A 1 170 ? -22.797 1.533 -2.537 1 92 170 GLU A CA 1
ATOM 1371 C C . GLU A 1 170 ? -22.922 2.686 -3.529 1 92 170 GLU A C 1
ATOM 1373 O O . GLU A 1 170 ? -22.516 3.811 -3.24 1 92 170 GLU A O 1
ATOM 1378 N N . LEU A 1 171 ? -23.484 2.35 -4.613 1 93.75 171 LEU A N 1
ATOM 1379 C CA . LEU A 1 171 ? -23.703 3.377 -5.625 1 93.75 171 LEU A CA 1
ATOM 1380 C C . LEU A 1 171 ? -24.672 4.441 -5.117 1 93.75 171 LEU A C 1
ATOM 1382 O O . LEU A 1 171 ? -24.453 5.637 -5.32 1 93.75 171 LEU A O 1
ATOM 1386 N N . VAL A 1 172 ? -25.656 3.992 -4.5 1 94.19 172 VAL A N 1
ATOM 1387 C CA . VAL A 1 172 ? -26.672 4.906 -3.967 1 94.19 172 VAL A CA 1
ATOM 1388 C C . VAL A 1 172 ? -26.047 5.762 -2.863 1 94.19 172 VAL A C 1
ATOM 1390 O O . VAL A 1 172 ? -26.219 6.984 -2.854 1 94.19 172 VAL A O 1
ATOM 1393 N N . ILE A 1 173 ? -25.344 5.129 -1.955 1 92.56 173 ILE A N 1
ATOM 1394 C CA . ILE A 1 173 ? -24.75 5.852 -0.839 1 92.56 173 ILE A CA 1
ATOM 1395 C C . ILE A 1 173 ? -23.719 6.848 -1.365 1 92.56 173 ILE A C 1
ATOM 1397 O O . ILE A 1 173 ? -23.719 8.023 -0.983 1 92.56 173 ILE A O 1
ATOM 1401 N N . SER A 1 174 ? -22.844 6.414 -2.25 1 91.56 174 SER A N 1
ATOM 1402 C CA . SER A 1 174 ? -21.828 7.289 -2.834 1 91.56 174 SER A CA 1
ATOM 1403 C C . SER A 1 174 ? -22.469 8.414 -3.643 1 91.56 174 SER A C 1
ATOM 1405 O O . SER A 1 174 ? -21.984 9.547 -3.631 1 91.56 174 SER A O 1
ATOM 1407 N N . GLY A 1 175 ? -23.547 8.062 -4.348 1 92.75 175 GLY A N 1
ATOM 1408 C CA . GLY A 1 175 ? -24.281 9.07 -5.098 1 92.75 175 GLY A CA 1
ATOM 1409 C C . GLY A 1 175 ? -24.859 10.164 -4.215 1 92.75 175 GLY A C 1
ATOM 1410 O O . GLY A 1 175 ? -24.766 11.344 -4.535 1 92.75 175 GLY A O 1
ATOM 1411 N N . LEU A 1 176 ? -25.469 9.797 -3.135 1 92.25 176 LEU A N 1
ATOM 1412 C CA . LEU A 1 176 ? -26 10.75 -2.174 1 92.25 176 LEU A CA 1
ATOM 1413 C C . LEU A 1 176 ? -24.891 11.641 -1.618 1 92.25 176 LEU A C 1
ATOM 1415 O O . LEU A 1 176 ? -25.078 12.852 -1.47 1 92.25 176 LEU A O 1
ATOM 1419 N N . TYR A 1 177 ? -23.797 11.07 -1.335 1 88.88 177 TYR A N 1
ATOM 1420 C CA . TYR A 1 177 ? -22.656 11.82 -0.82 1 88.88 177 TYR A CA 1
ATOM 1421 C C . TYR A 1 177 ? -22.172 12.852 -1.832 1 88.88 177 TYR A C 1
ATOM 1423 O O . TYR A 1 177 ? -21.938 14.008 -1.48 1 88.88 177 TYR A O 1
ATOM 1431 N N . ILE A 1 178 ? -22 12.414 -3.051 1 90.31 178 ILE A N 1
ATOM 1432 C CA . ILE A 1 178 ? -21.516 13.289 -4.109 1 90.31 178 ILE A CA 1
ATOM 1433 C C . ILE A 1 178 ? -22.484 14.453 -4.309 1 90.31 178 ILE A C 1
ATOM 1435 O O . ILE A 1 178 ? -22.078 15.609 -4.379 1 90.31 178 ILE A O 1
ATOM 1439 N N . LEU A 1 179 ? -23.766 14.227 -4.332 1 90.88 179 LEU A N 1
ATOM 1440 C CA . LEU A 1 179 ? -24.781 15.258 -4.52 1 90.88 179 LEU A CA 1
ATOM 1441 C C . LEU A 1 179 ? -24.781 16.234 -3.346 1 90.88 179 LEU A C 1
ATOM 1443 O O . LEU A 1 179 ? -24.859 17.453 -3.545 1 90.88 179 LEU A O 1
ATOM 1447 N N . ALA A 1 180 ? -24.703 15.688 -2.16 1 86.94 180 ALA A N 1
ATOM 1448 C CA . ALA A 1 180 ? -24.672 16.531 -0.966 1 86.94 180 ALA A CA 1
ATOM 1449 C C . ALA A 1 180 ? -23.422 17.406 -0.946 1 86.94 180 ALA A C 1
ATOM 1451 O O . ALA A 1 180 ? -23.484 18.578 -0.552 1 86.94 180 ALA A O 1
ATOM 1452 N N . THR A 1 181 ? -22.281 16.859 -1.307 1 84.56 181 THR A N 1
ATOM 1453 C CA . THR A 1 181 ? -21.016 17.609 -1.305 1 84.56 181 THR A CA 1
ATOM 1454 C C . THR A 1 181 ? -21.031 18.688 -2.385 1 84.56 181 THR A C 1
ATOM 1456 O O . THR A 1 181 ? -20.531 19.781 -2.168 1 84.56 181 THR A O 1
ATOM 1459 N N . ILE A 1 182 ? -21.609 18.359 -3.508 1 87.31 182 ILE A N 1
ATOM 1460 C CA . ILE A 1 182 ? -21.719 19.344 -4.582 1 87.31 182 ILE A CA 1
ATOM 1461 C C . ILE A 1 182 ? -22.594 20.516 -4.129 1 87.31 182 ILE A C 1
ATOM 1463 O O . ILE A 1 182 ? -22.281 21.672 -4.387 1 87.31 182 ILE A O 1
ATOM 1467 N N . LYS A 1 183 ? -23.656 20.234 -3.529 1 84.31 183 LYS A N 1
ATOM 1468 C CA . LYS A 1 183 ? -24.531 21.281 -3 1 84.31 183 LYS A CA 1
ATOM 1469 C C . LYS A 1 183 ? -23.797 22.141 -1.975 1 84.31 183 LYS A C 1
ATOM 1471 O O . LYS A 1 183 ? -23.938 23.375 -1.974 1 84.31 183 LYS A O 1
ATOM 1476 N N . PHE A 1 184 ? -23.125 21.5 -1.165 1 79.12 184 PHE A N 1
ATOM 1477 C CA . PHE A 1 184 ? -22.344 22.203 -0.155 1 79.12 184 PHE A CA 1
ATOM 1478 C C . PHE A 1 184 ? -21.312 23.125 -0.807 1 79.12 184 PHE A C 1
ATOM 1480 O O . PHE A 1 184 ? -21.125 24.25 -0.371 1 79.12 184 PHE A O 1
ATOM 1487 N N . LEU A 1 185 ? -20.609 22.672 -1.801 1 79.12 185 LEU A N 1
ATOM 1488 C CA . LEU A 1 185 ? -19.609 23.438 -2.523 1 79.12 185 LEU A CA 1
ATOM 1489 C C . LEU A 1 185 ? -20.234 24.641 -3.209 1 79.12 185 LEU A C 1
ATOM 1491 O O . LEU A 1 185 ? -19.625 25.719 -3.248 1 79.12 185 LEU A O 1
ATOM 1495 N N . ARG A 1 186 ? -21.344 24.484 -3.629 1 80.69 186 ARG A N 1
ATOM 1496 C CA . ARG A 1 186 ? -22.047 25.578 -4.301 1 80.69 186 ARG A CA 1
ATOM 1497 C C . ARG A 1 186 ? -22.422 26.672 -3.314 1 80.69 186 ARG A C 1
ATOM 1499 O O . ARG A 1 186 ? -22.297 27.859 -3.627 1 80.69 186 ARG A O 1
ATOM 1506 N N . VAL A 1 187 ? -22.766 26.297 -2.213 1 76.25 187 VAL A N 1
ATOM 1507 C CA . VAL A 1 187 ? -23.156 27.266 -1.181 1 76.25 187 VAL A CA 1
ATOM 1508 C C . VAL A 1 187 ? -21.922 28.016 -0.69 1 76.25 187 VAL A C 1
ATOM 1510 O O . VAL A 1 187 ? -21.969 29.234 -0.508 1 76.25 187 VAL A O 1
ATOM 1513 N N . THR A 1 188 ? -20.859 27.266 -0.464 1 74.19 188 THR A N 1
ATOM 1514 C CA . THR A 1 188 ? -19.625 27.875 0.022 1 74.19 188 THR A CA 1
ATOM 1515 C C . THR A 1 188 ? -19.016 28.797 -1.042 1 74.19 188 THR A C 1
ATOM 1517 O O . THR A 1 188 ? -18.422 29.812 -0.719 1 74.19 188 THR A O 1
ATOM 1520 N N . ALA A 1 189 ? -19.109 28.438 -2.246 1 71.75 189 ALA A N 1
ATOM 1521 C CA . ALA A 1 189 ? -18.625 29.266 -3.352 1 71.75 189 ALA A CA 1
ATOM 1522 C C . ALA A 1 189 ? -19.359 30.609 -3.393 1 71.75 189 ALA A C 1
ATOM 1524 O O . ALA A 1 189 ? -18.75 31.641 -3.732 1 71.75 189 ALA A O 1
ATOM 1525 N N . ILE A 1 190 ? -20.531 30.688 -3.037 1 68.44 190 ILE A N 1
ATOM 1526 C CA . ILE A 1 190 ? -21.344 31.906 -3.029 1 68.44 190 ILE A CA 1
ATOM 1527 C C . ILE A 1 190 ? -20.969 32.781 -1.831 1 68.44 190 ILE A C 1
ATOM 1529 O O . ILE A 1 190 ? -20.906 34 -1.942 1 68.44 190 ILE A O 1
ATOM 1533 N N . THR A 1 191 ? -20.594 32.062 -0.773 1 68.69 191 THR A N 1
ATOM 1534 C CA . THR A 1 191 ? -20.312 32.812 0.454 1 68.69 191 THR A CA 1
ATOM 1535 C C . THR A 1 191 ? -18.844 33.219 0.507 1 68.69 191 THR A C 1
ATOM 1537 O O . THR A 1 191 ? -18.453 34 1.374 1 68.69 191 THR A O 1
ATOM 1540 N N . GLY A 1 192 ? -17.938 32.938 -0.408 1 61.5 192 GLY A N 1
ATOM 1541 C CA . GLY A 1 192 ? -16.578 33.406 -0.555 1 61.5 192 GLY A CA 1
ATOM 1542 C C . GLY A 1 192 ? -15.578 32.594 0.25 1 61.5 192 GLY A C 1
ATOM 1543 O O . GLY A 1 192 ? -14.438 33.031 0.45 1 61.5 192 GLY A O 1
ATOM 1544 N N . ARG A 1 193 ? -15.938 31.594 0.927 1 59.72 193 ARG A N 1
ATOM 1545 C CA . ARG A 1 193 ? -14.984 30.844 1.75 1 59.72 193 ARG A CA 1
ATOM 1546 C C . ARG A 1 193 ? -14.211 29.844 0.914 1 59.72 193 ARG A C 1
ATOM 1548 O O . ARG A 1 193 ? -14.508 28.641 0.948 1 59.72 193 ARG A O 1
ATOM 1555 N N . ASP A 1 194 ? -13.391 30.297 -0.11 1 61.88 194 ASP A N 1
ATOM 1556 C CA . ASP A 1 194 ? -12.695 29.562 -1.169 1 61.88 194 ASP A CA 1
ATOM 1557 C C . ASP A 1 194 ? -11.75 28.516 -0.586 1 61.88 194 ASP A C 1
ATOM 1559 O O . ASP A 1 194 ? -11.414 27.547 -1.256 1 61.88 194 ASP A O 1
ATOM 1563 N N . GLY A 1 195 ? -11.438 28.531 0.766 1 61.5 195 GLY A N 1
ATOM 1564 C CA . GLY A 1 195 ? -10.344 27.734 1.297 1 61.5 195 GLY A CA 1
ATOM 1565 C C . GLY A 1 195 ? -10.656 26.266 1.36 1 61.5 195 GLY A C 1
ATOM 1566 O O . GLY A 1 195 ? -9.75 25.422 1.351 1 61.5 195 GLY A O 1
ATOM 1567 N N . HIS A 1 196 ? -11.977 25.984 1.077 1 71.5 196 HIS A N 1
ATOM 1568 C CA . HIS A 1 196 ? -12.328 24.594 1.305 1 71.5 196 HIS A CA 1
ATOM 1569 C C . HIS A 1 196 ? -12.734 23.906 0.003 1 71.5 196 HIS A C 1
ATOM 1571 O O . HIS A 1 196 ? -13.039 22.703 -0.006 1 71.5 196 HIS A O 1
ATOM 1577 N N . ARG A 1 197 ? -12.578 24.594 -1.089 1 78.12 197 ARG A N 1
ATOM 1578 C CA . ARG A 1 197 ? -13.055 24.062 -2.363 1 78.12 197 ARG A CA 1
ATOM 1579 C C . ARG A 1 197 ? -12.18 22.906 -2.84 1 78.12 197 ARG A C 1
ATOM 1581 O O . ARG A 1 197 ? -12.688 21.922 -3.363 1 78.12 197 ARG A O 1
ATOM 1588 N N . ASP A 1 198 ? -10.953 23.031 -2.633 1 77.19 198 ASP A N 1
ATOM 1589 C CA . ASP A 1 198 ? -10.023 22 -3.057 1 77.19 198 ASP A CA 1
ATOM 1590 C C . ASP A 1 198 ? -10.25 20.703 -2.27 1 77.19 198 ASP A C 1
ATOM 1592 O O . ASP A 1 198 ? -10.172 19.609 -2.828 1 77.19 198 ASP A O 1
ATOM 1596 N N . VAL A 1 199 ? -10.531 20.922 -1.093 1 76.5 199 VAL A N 1
ATOM 1597 C CA . VAL A 1 199 ? -10.773 19.766 -0.237 1 76.5 199 VAL A CA 1
ATOM 1598 C C . VAL A 1 199 ? -12.047 19.047 -0.684 1 76.5 199 VAL A C 1
ATOM 1600 O O . VAL A 1 199 ? -12.086 17.812 -0.753 1 76.5 199 VAL A O 1
ATOM 1603 N N . MET A 1 200 ? -13.023 19.828 -1.06 1 80.12 200 MET A N 1
ATOM 1604 C CA . MET A 1 200 ? -14.297 19.25 -1.47 1 80.12 200 MET A CA 1
ATOM 1605 C C . MET A 1 200 ? -14.172 18.531 -2.814 1 80.12 200 MET A C 1
ATOM 1607 O O . MET A 1 200 ? -14.773 17.484 -3.029 1 80.12 200 MET A O 1
ATOM 1611 N N . ARG A 1 201 ? -13.461 19.109 -3.648 1 83.25 201 ARG A N 1
ATOM 1612 C CA . ARG A 1 201 ? -13.203 18.453 -4.934 1 83.25 201 ARG A CA 1
ATOM 1613 C C . ARG A 1 201 ? -12.477 17.125 -4.738 1 83.25 201 ARG A C 1
ATOM 1615 O O . ARG A 1 201 ? -12.773 16.141 -5.426 1 83.25 201 ARG A O 1
ATOM 1622 N N . HIS A 1 202 ? -11.562 17.172 -3.885 1 81.62 202 HIS A N 1
ATOM 1623 C CA . HIS A 1 202 ? -10.844 15.945 -3.557 1 81.62 202 HIS A CA 1
ATOM 1624 C C . HIS A 1 202 ? -11.781 14.891 -2.992 1 81.62 202 HIS A C 1
ATOM 1626 O O . HIS A 1 202 ? -11.688 13.711 -3.352 1 81.62 202 HIS A O 1
ATOM 1632 N N . LEU A 1 203 ? -12.711 15.297 -2.232 1 82.19 203 LEU A N 1
ATOM 1633 C CA . LEU A 1 203 ? -13.656 14.367 -1.626 1 82.19 203 LEU A CA 1
ATOM 1634 C C . LEU A 1 203 ? -14.547 13.734 -2.688 1 82.19 203 LEU A C 1
ATOM 1636 O O . LEU A 1 203 ? -14.82 12.531 -2.637 1 82.19 203 LEU A O 1
ATOM 1640 N N . ILE A 1 204 ? -14.953 14.5 -3.562 1 87.38 204 ILE A N 1
ATOM 1641 C CA . ILE A 1 204 ? -15.773 14 -4.66 1 87.38 204 ILE A CA 1
ATOM 1642 C C . ILE A 1 204 ? -14.961 13.023 -5.512 1 87.38 204 ILE A C 1
ATOM 1644 O O . ILE A 1 204 ? -15.445 11.945 -5.867 1 87.38 204 ILE A O 1
ATOM 1648 N N . GLY A 1 205 ? -13.766 13.461 -5.82 1 88.06 205 GLY A N 1
ATOM 1649 C CA . GLY A 1 205 ? -12.898 12.594 -6.602 1 88.06 205 GLY A CA 1
ATOM 1650 C C . GLY A 1 205 ? -12.672 11.234 -5.953 1 88.06 205 GLY A C 1
ATOM 1651 O O . GLY A 1 205 ? -12.711 10.203 -6.629 1 88.06 205 GLY A O 1
ATOM 1652 N N . VAL A 1 206 ? -12.438 11.203 -4.727 1 86.25 206 VAL A N 1
ATOM 1653 C CA . VAL A 1 206 ? -12.211 9.961 -3.992 1 86.25 206 VAL A CA 1
ATOM 1654 C C . VAL A 1 206 ? -13.484 9.109 -4.02 1 86.25 206 VAL A C 1
ATOM 1656 O O . VAL A 1 206 ? -13.414 7.891 -4.176 1 86.25 206 VAL A O 1
ATOM 1659 N N . SER A 1 207 ? -14.648 9.688 -3.912 1 88.81 207 SER A N 1
ATOM 1660 C CA . SER A 1 207 ? -15.906 8.953 -3.971 1 88.81 207 SER A CA 1
ATOM 1661 C C . SER A 1 207 ? -16.109 8.305 -5.34 1 88.81 207 SER A C 1
ATOM 1663 O O . SER A 1 207 ? -16.594 7.184 -5.438 1 88.81 207 SER A O 1
ATOM 1665 N N . ILE A 1 208 ? -15.734 9.016 -6.277 1 92.19 208 ILE A N 1
ATOM 1666 C CA . ILE A 1 208 ? -15.836 8.484 -7.633 1 92.19 208 ILE A CA 1
ATOM 1667 C C . ILE A 1 208 ? -14.898 7.285 -7.785 1 92.19 208 ILE A C 1
ATOM 1669 O O . ILE A 1 208 ? -15.273 6.273 -8.383 1 92.19 208 ILE A O 1
ATOM 1673 N N . LEU A 1 209 ? -13.711 7.391 -7.215 1 91.44 209 LEU A N 1
ATOM 1674 C CA . LEU A 1 209 ? -12.758 6.285 -7.27 1 91.44 209 LEU A CA 1
ATOM 1675 C C . LEU A 1 209 ? -13.305 5.055 -6.559 1 91.44 209 LEU A C 1
ATOM 1677 O O . LEU A 1 209 ? -13.133 3.93 -7.031 1 91.44 209 LEU A O 1
ATOM 1681 N N . ILE A 1 210 ? -13.977 5.25 -5.52 1 91.56 210 ILE A N 1
ATOM 1682 C CA . ILE A 1 210 ? -14.57 4.16 -4.754 1 91.56 210 ILE A CA 1
ATOM 1683 C C . ILE A 1 210 ? -15.633 3.461 -5.598 1 91.56 210 ILE A C 1
ATOM 1685 O O . ILE A 1 210 ? -15.688 2.229 -5.645 1 91.56 210 ILE A O 1
ATOM 1689 N N . VAL A 1 211 ? -16.406 4.242 -6.305 1 93.25 211 VAL A N 1
ATOM 1690 C CA . VAL A 1 211 ? -17.453 3.688 -7.164 1 93.25 211 VAL A CA 1
ATOM 1691 C C . VAL A 1 211 ? -16.812 2.91 -8.312 1 93.25 211 VAL A C 1
ATOM 1693 O O . VAL A 1 211 ? -17.281 1.829 -8.672 1 93.25 211 VAL A O 1
ATOM 1696 N N . ILE A 1 212 ? -15.773 3.436 -8.828 1 94.88 212 ILE A N 1
ATOM 1697 C CA . ILE A 1 212 ? -15.078 2.771 -9.922 1 94.88 212 ILE A CA 1
ATOM 1698 C C . ILE A 1 212 ? -14.547 1.417 -9.453 1 94.88 212 ILE A C 1
ATOM 1700 O O . ILE A 1 212 ? -14.664 0.417 -10.164 1 94.88 212 ILE A O 1
ATOM 1704 N N . LEU A 1 213 ? -13.992 1.347 -8.312 1 95.56 213 LEU A N 1
ATOM 1705 C CA . LEU A 1 213 ? -13.492 0.092 -7.762 1 95.56 213 LEU A CA 1
ATOM 1706 C C . LEU A 1 213 ? -14.617 -0.937 -7.652 1 95.56 213 LEU A C 1
ATOM 1708 O O . LEU A 1 213 ? -14.406 -2.119 -7.941 1 95.56 213 LEU A O 1
ATOM 1712 N N . ASP A 1 214 ? -15.82 -0.474 -7.312 1 95.19 214 ASP A N 1
ATOM 1713 C CA . ASP A 1 214 ? -16.969 -1.376 -7.207 1 95.19 214 ASP A CA 1
ATOM 1714 C C . ASP A 1 214 ? -17.375 -1.899 -8.578 1 95.19 214 ASP A C 1
ATOM 1716 O O . ASP A 1 214 ? -17.781 -3.057 -8.711 1 95.19 214 ASP A O 1
ATOM 1720 N N . ILE A 1 215 ? -17.281 -1.066 -9.516 1 95.69 215 ILE A N 1
ATOM 1721 C CA . ILE A 1 215 ? -17.641 -1.461 -10.875 1 95.69 215 ILE A CA 1
ATOM 1722 C C . ILE A 1 215 ? -16.703 -2.557 -11.359 1 95.69 215 ILE A C 1
ATOM 1724 O O . ILE A 1 215 ? -17.125 -3.506 -12.023 1 95.69 215 ILE A O 1
ATOM 1728 N N . THR A 1 216 ? -15.461 -2.438 -10.992 1 95.06 216 THR A N 1
ATOM 1729 C CA . THR A 1 216 ? -14.484 -3.436 -11.406 1 95.06 216 THR A CA 1
ATOM 1730 C C . THR A 1 216 ? -14.758 -4.781 -10.742 1 95.06 216 THR A C 1
ATOM 1732 O O . THR A 1 216 ? -14.57 -5.832 -11.359 1 95.06 216 THR A O 1
ATOM 1735 N N . ILE A 1 217 ? -15.195 -4.742 -9.5 1 94.94 217 ILE A N 1
ATOM 1736 C CA . ILE A 1 217 ? -15.57 -5.98 -8.828 1 94.94 217 ILE A CA 1
ATOM 1737 C C . ILE A 1 217 ? -16.703 -6.66 -9.586 1 94.94 217 ILE A C 1
ATOM 1739 O O . ILE A 1 217 ? -16.672 -7.871 -9.828 1 94.94 217 ILE A O 1
ATOM 1743 N N . LEU A 1 218 ? -17.688 -5.879 -9.969 1 94.38 218 LEU A N 1
ATOM 1744 C CA . LEU A 1 218 ? -18.844 -6.391 -10.703 1 94.38 218 LEU A CA 1
ATOM 1745 C C . LEU A 1 218 ? -18.422 -6.945 -12.062 1 94.38 218 LEU A C 1
ATOM 1747 O O . LEU A 1 218 ? -18.906 -7.992 -12.492 1 94.38 218 LEU A O 1
ATOM 1751 N N . ALA A 1 219 ? -17.469 -6.273 -12.68 1 94.06 219 ALA A N 1
ATOM 1752 C CA . ALA A 1 219 ? -16.984 -6.699 -13.984 1 94.06 219 ALA A CA 1
ATOM 1753 C C . ALA A 1 219 ? -16.312 -8.062 -13.898 1 94.06 219 ALA A C 1
ATOM 1755 O O . ALA A 1 219 ? -16.547 -8.93 -14.742 1 94.06 219 ALA A O 1
ATOM 1756 N N . PHE A 1 220 ? -15.523 -8.336 -12.875 1 92.62 220 PHE A N 1
ATOM 1757 C CA . PHE A 1 220 ? -14.891 -9.633 -12.672 1 92.62 220 PHE A CA 1
ATOM 1758 C C . PHE A 1 220 ? -15.93 -10.719 -12.43 1 92.62 220 PHE A C 1
ATOM 1760 O O . PHE A 1 220 ? -15.789 -11.844 -12.906 1 92.62 220 PHE A O 1
ATOM 1767 N N . GLU A 1 221 ? -16.953 -10.344 -11.68 1 92.19 221 GLU A N 1
ATOM 1768 C CA . GLU A 1 221 ? -18.016 -11.305 -11.359 1 92.19 221 GLU A CA 1
ATOM 1769 C C . GLU A 1 221 ? -18.75 -11.742 -12.617 1 92.19 221 GLU A C 1
ATOM 1771 O O . GLU A 1 221 ? -18.953 -12.938 -12.852 1 92.19 221 GLU A O 1
ATOM 1776 N N . TYR A 1 222 ? -19.062 -10.867 -13.492 1 93.19 222 TYR A N 1
ATOM 1777 C CA . TYR A 1 222 ? -19.859 -11.172 -14.672 1 93.19 222 TYR A CA 1
ATOM 1778 C C . TYR A 1 222 ? -18.984 -11.742 -15.789 1 93.19 222 TYR A C 1
ATOM 1780 O O . TYR A 1 222 ? -19.484 -12.305 -16.766 1 93.19 222 TYR A O 1
ATOM 1788 N N . ALA A 1 223 ? -17.656 -11.711 -15.641 1 92.06 223 ALA A N 1
ATOM 1789 C CA . ALA A 1 223 ? -16.719 -12.398 -16.531 1 92.06 223 ALA A CA 1
ATOM 1790 C C . ALA A 1 223 ? -16.484 -13.836 -16.062 1 92.06 223 ALA A C 1
ATOM 1792 O O . ALA A 1 223 ? -15.711 -14.578 -16.672 1 92.06 223 ALA A O 1
ATOM 1793 N N . ASN A 1 224 ? -17.109 -14.227 -14.984 1 89.75 224 ASN A N 1
ATOM 1794 C CA . ASN A 1 224 ? -17.047 -15.57 -14.414 1 89.75 224 ASN A CA 1
ATOM 1795 C C . ASN A 1 224 ? -15.633 -15.93 -13.977 1 89.75 224 ASN A C 1
ATOM 1797 O O . ASN A 1 224 ? -15.188 -17.062 -14.188 1 89.75 224 ASN A O 1
ATOM 1801 N N . LEU A 1 225 ? -14.914 -14.938 -13.539 1 89.44 225 LEU A N 1
ATOM 1802 C CA . LEU A 1 225 ? -13.578 -15.117 -12.977 1 89.44 225 LEU A CA 1
ATOM 1803 C C . LEU A 1 225 ? -13.625 -15.078 -11.453 1 89.44 225 LEU A C 1
ATOM 1805 O O . LEU A 1 225 ? -13.125 -14.125 -10.844 1 89.44 225 LEU A O 1
ATOM 1809 N N . TYR A 1 226 ? -14.07 -16.188 -10.922 1 87.88 226 TYR A N 1
ATOM 1810 C CA . TYR A 1 226 ? -14.414 -16.25 -9.5 1 87.88 226 TYR A CA 1
ATOM 1811 C C . TYR A 1 226 ? -13.195 -15.977 -8.633 1 87.88 226 TYR A C 1
ATOM 1813 O O . TYR A 1 226 ? -13.227 -15.125 -7.742 1 87.88 226 TYR A O 1
ATOM 1821 N N . SER A 1 227 ? -12.117 -16.641 -8.906 1 90.25 227 SER A N 1
ATOM 1822 C CA . SER A 1 227 ? -10.93 -16.516 -8.055 1 90.25 227 SER A CA 1
ATOM 1823 C C . SER A 1 227 ? -10.328 -15.125 -8.156 1 90.25 227 SER A C 1
ATOM 1825 O O . SER A 1 227 ? -9.852 -14.57 -7.164 1 90.25 227 SER A O 1
ATOM 1827 N N . LEU A 1 228 ? -10.367 -14.555 -9.336 1 92.25 228 LEU A N 1
ATOM 1828 C CA . LEU A 1 228 ? -9.875 -13.195 -9.531 1 92.25 228 LEU A CA 1
ATOM 1829 C C . LEU A 1 228 ? -10.781 -12.18 -8.852 1 92.25 228 LEU A C 1
ATOM 1831 O O . LEU A 1 228 ? -10.305 -11.227 -8.227 1 92.25 228 LEU A O 1
ATOM 1835 N N . GLN A 1 229 ? -12.047 -12.477 -8.922 1 93.38 229 GLN A N 1
ATOM 1836 C CA . GLN A 1 229 ? -13.031 -11.586 -8.32 1 93.38 229 GLN A CA 1
ATOM 1837 C C . GLN A 1 229 ? -12.875 -11.531 -6.805 1 93.38 229 GLN A C 1
ATOM 1839 O O . GLN A 1 229 ? -12.859 -10.445 -6.215 1 93.38 229 GLN A O 1
ATOM 1844 N N . THR A 1 230 ? -12.75 -12.648 -6.195 1 93.88 230 THR A N 1
ATOM 1845 C CA . THR A 1 230 ? -12.703 -12.719 -4.738 1 93.88 230 THR A CA 1
ATOM 1846 C C . THR A 1 230 ? -11.391 -12.133 -4.211 1 93.88 230 THR A C 1
ATOM 1848 O O . THR A 1 230 ? -11.383 -11.453 -3.184 1 93.88 230 THR A O 1
ATOM 1851 N N . SER A 1 231 ? -10.305 -12.391 -4.926 1 96 231 SER A N 1
ATOM 1852 C CA . SER A 1 231 ? -9.023 -11.82 -4.52 1 96 231 SER A CA 1
ATOM 1853 C C . SER A 1 231 ? -8.992 -10.312 -4.762 1 96 231 SER A C 1
ATOM 1855 O O . SER A 1 231 ? -8.5 -9.555 -3.922 1 96 231 SER A O 1
ATOM 1857 N N . TYR A 1 232 ? -9.555 -9.898 -5.871 1 96.62 232 TYR A N 1
ATOM 1858 C CA . TYR A 1 232 ? -9.625 -8.477 -6.184 1 96.62 232 TYR A CA 1
ATOM 1859 C C . TYR A 1 232 ? -10.516 -7.746 -5.188 1 96.62 232 TYR A C 1
ATOM 1861 O O . TYR A 1 232 ? -10.258 -6.59 -4.84 1 96.62 232 TYR A O 1
ATOM 1869 N N . LYS A 1 233 ? -11.555 -8.352 -4.789 1 96.5 233 LYS A N 1
ATOM 1870 C CA . LYS A 1 233 ? -12.469 -7.762 -3.812 1 96.5 233 LYS A CA 1
ATOM 1871 C C . LYS A 1 233 ? -11.727 -7.355 -2.541 1 96.5 233 LYS A C 1
ATOM 1873 O O . LYS A 1 233 ? -11.938 -6.258 -2.02 1 96.5 233 LYS A O 1
ATOM 1878 N N . ALA A 1 234 ? -10.859 -8.242 -2.057 1 97 234 ALA A N 1
ATOM 1879 C CA . ALA A 1 234 ? -10.062 -7.918 -0.877 1 97 234 ALA A CA 1
ATOM 1880 C C . ALA A 1 234 ? -9.188 -6.695 -1.128 1 97 234 ALA A C 1
ATOM 1882 O O . ALA A 1 234 ? -9.094 -5.801 -0.281 1 97 234 ALA A O 1
ATOM 1883 N N . LEU A 1 235 ? -8.562 -6.629 -2.26 1 97.62 235 LEU A N 1
ATOM 1884 C CA . LEU A 1 235 ? -7.73 -5.5 -2.65 1 97.62 235 LEU A CA 1
ATOM 1885 C C . LEU A 1 235 ? -8.555 -4.219 -2.736 1 97.62 235 LEU A C 1
ATOM 1887 O O . LEU A 1 235 ? -8.18 -3.193 -2.16 1 97.62 235 LEU A O 1
ATOM 1891 N N . ALA A 1 236 ? -9.648 -4.32 -3.426 1 97 236 ALA A N 1
ATOM 1892 C CA . ALA A 1 236 ? -10.492 -3.15 -3.648 1 97 236 ALA A CA 1
ATOM 1893 C C . ALA A 1 236 ? -11 -2.584 -2.328 1 97 236 ALA A C 1
ATOM 1895 O O . ALA A 1 236 ? -10.953 -1.37 -2.107 1 97 236 ALA A O 1
ATOM 1896 N N . TYR A 1 237 ? -11.461 -3.434 -1.458 1 97.12 237 TYR A N 1
ATOM 1897 C CA . TYR A 1 237 ? -11.992 -2.977 -0.177 1 97.12 237 TYR A CA 1
ATOM 1898 C C . TYR A 1 237 ? -10.891 -2.377 0.686 1 97.12 237 TYR A C 1
ATOM 1900 O O . TYR A 1 237 ? -11.117 -1.411 1.417 1 97.12 237 TYR A O 1
ATOM 1908 N N . SER A 1 238 ? -9.719 -2.951 0.614 1 97.19 238 SER A N 1
ATOM 1909 C CA . SER A 1 238 ? -8.602 -2.387 1.369 1 97.19 238 SER A CA 1
ATOM 1910 C C . SER A 1 238 ? -8.234 -1 0.854 1 97.19 238 SER A C 1
ATOM 1912 O O . SER A 1 238 ? -7.902 -0.108 1.639 1 97.19 238 SER A O 1
ATOM 1914 N N . ILE A 1 239 ? -8.258 -0.808 -0.421 1 96.06 239 ILE A N 1
ATOM 1915 C CA . ILE A 1 239 ? -7.98 0.491 -1.021 1 96.06 239 ILE A CA 1
ATOM 1916 C C . ILE A 1 239 ? -9.07 1.485 -0.635 1 96.06 239 ILE A C 1
ATOM 1918 O O . ILE A 1 239 ? -8.781 2.641 -0.312 1 96.06 239 ILE A O 1
ATOM 1922 N N . LYS A 1 240 ? -10.258 1.012 -0.698 1 94.88 240 LYS A N 1
ATOM 1923 C CA . LYS A 1 240 ? -11.383 1.867 -0.325 1 94.88 240 LYS A CA 1
ATOM 1924 C C . LYS A 1 240 ? -11.227 2.391 1.1 1 94.88 240 LYS A C 1
ATOM 1926 O O . LYS A 1 240 ? -11.469 3.568 1.364 1 94.88 240 LYS A O 1
ATOM 1931 N N . LEU A 1 241 ? -10.812 1.544 1.954 1 94.12 241 LEU A N 1
ATOM 1932 C CA . LEU A 1 241 ? -10.633 1.945 3.346 1 94.12 241 LEU A CA 1
ATOM 1933 C C . LEU A 1 241 ? -9.508 2.969 3.477 1 94.12 241 LEU A C 1
ATOM 1935 O O . LEU A 1 241 ? -9.609 3.912 4.262 1 94.12 241 LEU A O 1
ATOM 1939 N N . LYS A 1 242 ? -8.523 2.781 2.709 1 92.31 242 LYS A N 1
ATOM 1940 C CA . LYS A 1 242 ? -7.426 3.744 2.732 1 92.31 242 LYS A CA 1
ATOM 1941 C C . LYS A 1 242 ? -7.879 5.109 2.221 1 92.31 242 LYS A C 1
ATOM 1943 O O . LYS A 1 242 ? -7.504 6.145 2.779 1 92.31 242 LYS A O 1
ATOM 1948 N N . LEU A 1 243 ? -8.656 5.055 1.217 1 90.25 243 LEU A N 1
ATOM 1949 C CA . LEU A 1 243 ? -9.188 6.289 0.652 1 90.25 243 LEU A CA 1
ATOM 1950 C C . LEU A 1 243 ? -10.133 6.977 1.636 1 90.25 243 LEU A C 1
ATOM 1952 O O . LEU A 1 243 ? -10.102 8.203 1.776 1 90.25 243 LEU A O 1
ATOM 1956 N N . GLU A 1 244 ? -10.867 6.184 2.293 1 86.81 244 GLU A N 1
ATOM 1957 C CA . GLU A 1 244 ? -11.789 6.711 3.291 1 86.81 244 GLU A CA 1
ATOM 1958 C C . GLU A 1 244 ? -11.039 7.371 4.445 1 86.81 244 GLU A C 1
ATOM 1960 O O . GLU A 1 244 ? -11.484 8.383 4.984 1 86.81 244 GLU A O 1
ATOM 1965 N N . PHE A 1 245 ? -10.016 6.84 4.77 1 80.06 245 PHE A N 1
ATOM 1966 C CA . PHE A 1 245 ? -9.211 7.414 5.844 1 80.06 245 PHE A CA 1
ATOM 1967 C C . PHE A 1 245 ? -8.68 8.781 5.449 1 80.06 245 PHE A C 1
ATOM 1969 O O . PHE A 1 245 ? -8.648 9.703 6.266 1 80.06 245 PHE A O 1
ATOM 1976 N N . SER A 1 246 ? -8.242 8.875 4.281 1 76.31 246 SER A N 1
ATOM 1977 C CA . SER A 1 246 ? -7.73 10.148 3.77 1 76.31 246 SER A CA 1
ATOM 1978 C C . SER A 1 246 ? -8.812 11.219 3.77 1 76.31 246 SER A C 1
ATOM 1980 O O . SER A 1 246 ? -8.539 12.375 4.094 1 76.31 246 SER A O 1
ATOM 1982 N N . ILE A 1 247 ? -10.008 10.836 3.469 1 76.69 247 ILE A N 1
ATOM 1983 C CA . ILE A 1 247 ? -11.156 11.742 3.424 1 76.69 247 ILE A CA 1
ATOM 1984 C C . ILE A 1 247 ? -11.5 12.211 4.836 1 76.69 247 ILE A C 1
ATOM 1986 O O . ILE A 1 247 ? -11.734 13.398 5.059 1 76.69 247 ILE A O 1
ATOM 1990 N N . LEU A 1 248 ? -11.508 11.312 5.73 1 71.62 248 LEU A N 1
ATOM 1991 C CA . LEU A 1 248 ? -11.875 11.641 7.105 1 71.62 248 LEU A CA 1
ATOM 1992 C C . LEU A 1 248 ? -10.914 12.656 7.699 1 71.62 248 LEU A C 1
ATOM 1994 O O . LEU A 1 248 ? -11.336 13.617 8.344 1 71.62 248 LEU A O 1
ATOM 1998 N N . ASN A 1 249 ? -9.703 12.523 7.41 1 69.31 249 ASN A N 1
ATOM 1999 C CA . ASN A 1 249 ? -8.688 13.43 7.938 1 69.31 249 ASN A CA 1
ATOM 2000 C C . ASN A 1 249 ? -8.828 14.828 7.359 1 69.31 249 ASN A C 1
ATOM 2002 O O . ASN A 1 249 ? -8.656 15.82 8.07 1 69.31 249 ASN A O 1
ATOM 2006 N N . ARG A 1 250 ? -9.195 14.836 6.219 1 71.88 250 ARG A N 1
ATOM 2007 C CA . ARG A 1 250 ? -9.359 16.125 5.562 1 71.88 250 ARG A CA 1
ATOM 2008 C C . ARG A 1 250 ? -10.648 16.812 6.008 1 71.88 250 ARG A C 1
ATOM 2010 O O . ARG A 1 250 ? -10.688 18.031 6.18 1 71.88 250 ARG A O 1
ATOM 2017 N N . LEU A 1 251 ? -11.625 16.016 6.168 1 69 251 LEU A N 1
ATOM 2018 C CA . LEU A 1 251 ? -12.914 16.547 6.598 1 69 251 LEU A CA 1
ATOM 2019 C C . LEU A 1 251 ? -12.836 17.078 8.023 1 69 251 LEU A C 1
ATOM 2021 O O . LEU A 1 251 ? -13.398 18.125 8.336 1 69 251 LEU A O 1
ATOM 2025 N N . VAL A 1 252 ? -12.148 16.438 8.828 1 67.81 252 VAL A N 1
ATOM 2026 C CA . VAL A 1 252 ? -11.961 16.859 10.211 1 67.81 252 VAL A CA 1
ATOM 2027 C C . VAL A 1 252 ? -11.164 18.156 10.25 1 67.81 252 VAL A C 1
ATOM 2029 O O . VAL A 1 252 ? -11.477 19.062 11.023 1 67.81 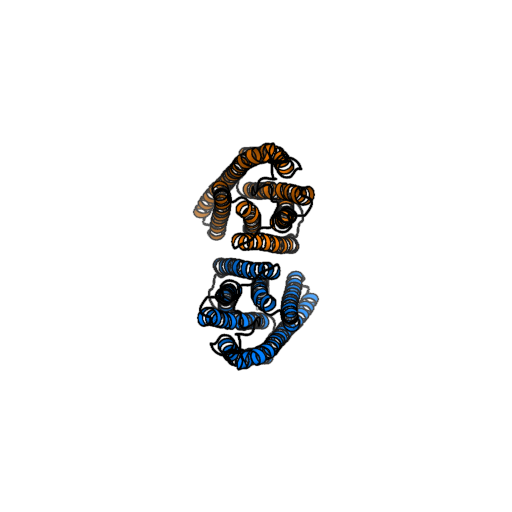252 VAL A O 1
ATOM 2032 N N . ALA A 1 253 ? -10.258 18.328 9.398 1 65.44 253 ALA A N 1
ATOM 2033 C CA . ALA A 1 253 ? -9.438 19.547 9.328 1 65.44 253 ALA A CA 1
ATOM 2034 C C . ALA A 1 253 ? -10.273 20.75 8.891 1 65.44 253 ALA A C 1
ATOM 2036 O O . ALA A 1 253 ? -10.109 21.844 9.43 1 65.44 253 ALA A O 1
ATOM 2037 N N . VAL A 1 254 ? -11.156 20.469 8.031 1 64.81 254 VAL A N 1
ATOM 2038 C CA . VAL A 1 254 ? -12.016 21.531 7.527 1 64.81 254 VAL A CA 1
ATOM 2039 C C . VAL A 1 254 ? -13.023 21.938 8.602 1 64.81 254 VAL A C 1
ATOM 2041 O O . VAL A 1 254 ? -13.289 23.125 8.805 1 64.81 254 VAL A O 1
ATOM 2044 N N . MET A 1 255 ? -13.477 21.016 9.344 1 64.06 255 MET A N 1
ATOM 2045 C CA . MET A 1 255 ? -14.492 21.281 10.359 1 64.06 255 MET A CA 1
ATOM 2046 C C . MET A 1 255 ? -13.867 21.953 11.578 1 64.06 255 MET A C 1
ATOM 2048 O O . MET A 1 255 ? -14.508 22.797 12.211 1 64.06 255 MET A O 1
ATOM 2052 N N . GLN A 1 256 ? -12.648 21.656 11.859 1 61.38 256 GLN A N 1
ATOM 2053 C CA . GLN A 1 256 ? -11.938 22.297 12.969 1 61.38 256 GLN A CA 1
ATOM 2054 C C . GLN A 1 256 ? -11.555 23.719 12.609 1 61.38 256 GLN A C 1
ATOM 2056 O O . GLN A 1 256 ? -11.555 24.609 13.477 1 61.38 256 GLN A O 1
ATOM 2061 N N . GLY A 1 257 ? -11.188 23.938 11.469 1 58.28 257 GLY A N 1
ATOM 2062 C CA . GLY A 1 257 ? -10.93 25.297 11.039 1 58.28 257 GLY A CA 1
ATOM 2063 C C . GLY A 1 257 ? -12.148 26.203 11.109 1 58.28 257 GLY A C 1
ATOM 2064 O O . GLY A 1 257 ? -12.031 27.391 11.438 1 58.28 257 GLY A O 1
ATOM 2065 N N . ARG A 1 258 ? -13.266 25.703 10.953 1 58.12 258 ARG A N 1
ATOM 2066 C CA . ARG A 1 258 ? -14.508 26.453 11.055 1 58.12 258 ARG A CA 1
ATOM 2067 C C . ARG A 1 258 ? -14.805 26.828 12.5 1 58.12 258 ARG A C 1
ATOM 2069 O O . ARG A 1 258 ? -15.289 27.922 12.773 1 58.12 258 ARG A O 1
ATOM 2076 N N . ARG A 1 259 ? -14.516 25.984 13.367 1 55.12 259 ARG A N 1
ATOM 2077 C CA . ARG A 1 259 ? -14.789 26.25 14.773 1 55.12 259 ARG A CA 1
ATOM 2078 C C . ARG A 1 259 ? -13.891 27.375 15.305 1 55.12 259 ARG A C 1
ATOM 2080 O O . ARG A 1 259 ? -14.336 28.203 16.094 1 55.12 259 ARG A O 1
ATOM 2087 N N . HIS A 1 260 ? -12.703 27.484 14.828 1 52.47 260 HIS A N 1
ATOM 2088 C CA . HIS A 1 260 ? -11.789 28.531 15.273 1 52.47 260 HIS A CA 1
ATOM 2089 C C . HIS A 1 260 ? -12.164 29.891 14.672 1 52.47 260 HIS A C 1
ATOM 2091 O O . HIS A 1 260 ? -12.016 30.922 15.328 1 52.47 260 HIS A O 1
ATOM 2097 N N . SER A 1 261 ? -12.656 29.938 13.539 1 51.91 261 SER A N 1
ATOM 2098 C CA . SER A 1 261 ? -13.023 31.203 12.922 1 51.91 261 SER A CA 1
ATOM 2099 C C . SER A 1 261 ? -14.312 31.766 13.516 1 51.91 261 SER A C 1
ATOM 2101 O O . SER A 1 261 ? -14.477 32.969 13.633 1 51.91 261 SER A O 1
ATOM 2103 N N . SER A 1 262 ? -15.219 30.938 13.922 1 53.88 262 SER A N 1
ATOM 2104 C CA . SER A 1 262 ? -16.469 31.422 14.492 1 53.88 262 SER A CA 1
ATOM 2105 C C . SER A 1 262 ? -16.266 31.938 15.914 1 53.88 262 SER A C 1
ATOM 2107 O O . SER A 1 262 ? -16.906 32.906 16.328 1 53.88 262 SER A O 1
ATOM 2109 N N . SER A 1 263 ? -15.367 31.406 16.641 1 52.34 263 SER A N 1
ATOM 2110 C CA . SER A 1 263 ? -15.117 31.891 18 1 52.34 263 SER A CA 1
ATOM 2111 C C . SER A 1 263 ? -14.445 33.25 17.969 1 52.34 263 SER A C 1
ATOM 2113 O O . SER A 1 263 ? -14.719 34.094 18.812 1 52.34 263 SER A O 1
ATOM 2115 N N . THR A 1 264 ? -13.68 33.531 17.016 1 52.81 264 THR A N 1
ATOM 2116 C CA . THR A 1 264 ? -13.023 34.844 16.906 1 52.81 264 THR A CA 1
ATOM 2117 C C . THR A 1 264 ? -14 35.906 16.422 1 52.81 264 THR A C 1
ATOM 2119 O O . THR A 1 264 ? -13.922 37.062 16.828 1 52.81 264 THR A O 1
ATOM 2122 N N . GLY A 1 265 ? -14.953 35.438 15.68 1 53.12 265 GLY A N 1
ATOM 2123 C CA . GLY A 1 265 ? -15.945 36.406 15.211 1 53.12 265 GLY A CA 1
ATOM 2124 C C . GLY A 1 265 ? -16.938 36.812 16.281 1 53.12 265 GLY A C 1
ATOM 2125 O O . GLY A 1 265 ? -17.422 37.938 16.297 1 53.12 265 GLY A O 1
ATOM 2126 N N . ALA A 1 266 ? -17.281 36 17.25 1 55.28 266 ALA A N 1
ATOM 2127 C CA . ALA A 1 266 ? -18.219 36.344 18.344 1 55.28 266 ALA A CA 1
ATOM 2128 C C . ALA A 1 266 ? -17.562 37.25 19.359 1 55.28 266 ALA A C 1
ATOM 2130 O O . ALA A 1 266 ? -18.203 38.156 19.922 1 55.28 266 ALA A O 1
ATOM 2131 N N . ALA A 1 267 ? -16.359 37.219 19.562 1 54.69 267 ALA A N 1
ATOM 2132 C CA . ALA A 1 267 ? -15.688 38.094 20.531 1 54.69 267 ALA A CA 1
ATOM 2133 C C . ALA A 1 267 ? -15.617 39.531 20.016 1 54.69 267 ALA A C 1
ATOM 2135 O O . ALA A 1 267 ? -15.742 40.469 20.797 1 54.69 267 ALA A O 1
ATOM 2136 N N . ARG A 1 268 ? -15.578 39.719 18.797 1 55.34 268 ARG A N 1
ATOM 2137 C CA . ARG A 1 268 ? -15.523 41.094 18.25 1 55.34 268 ARG A CA 1
ATOM 2138 C C . ARG A 1 268 ? -16.891 41.75 18.312 1 55.34 268 ARG A C 1
ATOM 2140 O O . ARG A 1 268 ? -17 42.969 18.531 1 55.34 268 ARG A O 1
ATOM 2147 N N . ALA A 1 269 ? -17.984 41 18.281 1 58.91 269 ALA A N 1
ATOM 2148 C CA . ALA A 1 269 ? -19.328 41.594 18.281 1 58.91 269 ALA A CA 1
ATOM 2149 C C . ALA A 1 269 ? -19.75 42 19.688 1 58.91 269 ALA A C 1
ATOM 2151 O O . ALA A 1 269 ? -20.469 43 19.875 1 58.91 269 ALA A O 1
ATOM 2152 N N . SER A 1 270 ? -19.312 41.312 20.672 1 55.56 270 SER A N 1
ATOM 2153 C CA . SER A 1 270 ? -19.766 41.656 22.016 1 55.56 270 SER A CA 1
ATOM 2154 C C . SER A 1 270 ? -19.078 42.906 22.531 1 55.56 270 SER A C 1
ATOM 2156 O O . SER A 1 270 ? -19.578 43.562 23.453 1 55.56 270 SER A O 1
ATOM 2158 N N . SER A 1 271 ? -17.938 43.312 21.953 1 53.25 271 SER A N 1
ATOM 2159 C CA . SER A 1 271 ? -17.25 44.469 22.5 1 53.25 271 SER A CA 1
ATOM 2160 C C . SER A 1 271 ? -17.844 45.781 21.984 1 53.25 271 SER A C 1
ATOM 2162 O O . SER A 1 271 ? -17.609 46.844 22.531 1 53.25 271 SER A O 1
ATOM 2164 N N . SER A 1 272 ? -18.688 45.75 20.891 1 51.69 272 SER A N 1
ATOM 2165 C CA . SER A 1 272 ? -19.141 47.031 20.312 1 51.69 272 SER A CA 1
ATOM 2166 C C . SER A 1 272 ? -20.422 47.5 20.984 1 51.69 272 SER A C 1
ATOM 2168 O O . SER A 1 272 ? -20.922 48.594 20.672 1 51.69 272 SER A O 1
ATOM 2170 N N . THR A 1 273 ? -21.109 46.656 21.828 1 46.34 273 THR A N 1
ATOM 2171 C CA . THR A 1 273 ? -22.359 47.188 22.375 1 46.34 273 THR A CA 1
ATOM 2172 C C . THR A 1 273 ? -22.094 48 23.641 1 46.34 273 THR A C 1
ATOM 2174 O O . THR A 1 273 ? -22.141 47.469 24.75 1 46.34 273 THR A O 1
ATOM 2177 N N . GLY A 1 274 ? -20.922 48.781 23.703 1 43.38 274 GLY A N 1
ATOM 2178 C CA . GLY A 1 274 ? -20.828 49.719 24.797 1 43.38 274 GLY A CA 1
ATOM 2179 C C . GLY A 1 274 ? -21.938 50.75 24.766 1 43.38 274 GLY A C 1
ATOM 2180 O O . GLY A 1 274 ? -22.188 51.406 23.75 1 43.38 274 GLY A O 1
ATOM 2181 N N . VAL A 1 275 ? -23.078 50.594 25.578 1 46.38 275 VAL A N 1
ATOM 2182 C CA . VAL A 1 275 ? -24.203 51.5 25.875 1 46.38 275 VAL A CA 1
ATOM 2183 C C . VAL A 1 275 ? -23.672 52.875 26.266 1 46.38 275 VAL A C 1
ATOM 2185 O O . VAL A 1 275 ? -22.797 53 27.141 1 46.38 275 VAL A O 1
ATOM 2188 N N . PRO A 1 276 ? -23.766 53.875 25.375 1 47.47 276 PRO A N 1
ATOM 2189 C CA . PRO A 1 276 ? -23.484 55.25 25.766 1 47.47 276 PRO A CA 1
ATOM 2190 C C . PRO A 1 276 ? -24.25 55.688 27.016 1 47.47 276 PRO A C 1
ATOM 2192 O O . PRO A 1 276 ? -25.438 55.344 27.172 1 47.47 276 PRO A O 1
ATOM 2195 N N . SER A 1 277 ? -23.672 55.562 28.172 1 41.16 277 SER A N 1
ATOM 2196 C CA . SER A 1 277 ? -24.219 56.094 29.422 1 41.16 277 SER A CA 1
ATOM 2197 C C . SER A 1 277 ? -24.766 57.5 29.25 1 41.16 277 SER A C 1
ATOM 2199 O O . SER A 1 277 ? -24.047 58.406 28.781 1 41.16 277 SER A O 1
ATOM 2201 N N . SER A 1 278 ? -26.031 57.625 28.828 1 36.91 278 SER A N 1
ATOM 2202 C CA . SER A 1 278 ? -26.734 58.906 28.844 1 36.91 278 SER A CA 1
ATOM 2203 C C . SER A 1 278 ? -26.594 59.594 30.188 1 36.91 278 SER A C 1
ATOM 2205 O O . SER A 1 278 ? -26.828 59 31.234 1 36.91 278 SER A O 1
ATOM 2207 N N . SER A 1 279 ? -25.656 60.531 30.312 1 36.62 279 SER A N 1
ATOM 2208 C CA . SER A 1 279 ? -25.578 61.562 31.344 1 36.62 279 SER A CA 1
ATOM 2209 C C . SER A 1 279 ? -26.922 62.281 31.516 1 36.62 279 SER A C 1
ATOM 2211 O O . SER A 1 279 ? -27.391 62.938 30.594 1 36.62 279 SER A O 1
ATOM 2213 N N . THR A 1 280 ? -28.016 61.625 31.969 1 27.64 280 THR A N 1
ATOM 2214 C CA . THR A 1 280 ? -28.844 62.531 32.75 1 27.64 280 THR A CA 1
ATOM 2215 C C . THR A 1 280 ? -28.172 62.844 34.094 1 27.64 280 THR A C 1
ATOM 2217 O O . THR A 1 280 ? -27.609 61.938 34.719 1 27.64 280 THR A O 1
ATOM 2220 N N . MET B 1 1 ? 32.938 -26.109 -25.75 1 23.81 1 MET B N 1
ATOM 2221 C CA . MET B 1 1 ? 31.984 -26.562 -24.734 1 23.81 1 MET B CA 1
ATOM 2222 C C . MET B 1 1 ? 31.219 -25.391 -24.141 1 23.81 1 MET B C 1
ATOM 2224 O O . MET B 1 1 ? 31.812 -24.453 -23.594 1 23.81 1 MET B O 1
ATOM 2228 N N . MET B 1 2 ? 30.172 -24.891 -24.828 1 29.86 2 MET B N 1
ATOM 2229 C CA . MET B 1 2 ? 29.328 -23.797 -24.375 1 29.86 2 MET B CA 1
ATOM 2230 C C . MET B 1 2 ? 29.016 -23.906 -22.891 1 29.86 2 MET B C 1
ATOM 2232 O O . MET B 1 2 ? 28.531 -24.938 -22.438 1 29.86 2 MET B O 1
ATOM 2236 N N . ILE B 1 3 ? 29.844 -23.453 -22.062 1 36.38 3 ILE B N 1
ATOM 2237 C CA . ILE B 1 3 ? 29.547 -23.516 -20.641 1 36.38 3 ILE B CA 1
ATOM 2238 C C . ILE B 1 3 ? 28.062 -23.25 -20.406 1 36.38 3 ILE B C 1
ATOM 2240 O O . ILE B 1 3 ? 27.516 -22.266 -20.906 1 36.38 3 ILE B O 1
ATOM 2244 N N . PRO B 1 4 ? 27.312 -24.297 -20.234 1 39.59 4 PRO B N 1
ATOM 2245 C CA . PRO B 1 4 ? 25.875 -24.156 -19.953 1 39.59 4 PRO B CA 1
ATOM 2246 C C . PRO B 1 4 ? 25.562 -22.922 -19.109 1 39.59 4 PRO B C 1
ATOM 2248 O O . PRO B 1 4 ? 26.375 -22.516 -18.281 1 39.59 4 PRO B O 1
ATOM 2251 N N . ARG B 1 5 ? 25.062 -21.828 -19.641 1 44.91 5 ARG B N 1
ATOM 2252 C CA . ARG B 1 5 ? 24.516 -20.734 -18.844 1 44.91 5 ARG B CA 1
ATOM 2253 C C . ARG B 1 5 ? 24.125 -21.203 -17.453 1 44.91 5 ARG B C 1
ATOM 2255 O O . ARG B 1 5 ? 23.375 -22.172 -17.312 1 44.91 5 ARG B O 1
ATOM 2262 N N . SER B 1 6 ? 25.031 -21.172 -16.484 1 47.69 6 SER B N 1
ATOM 2263 C CA . SER B 1 6 ? 24.891 -21.609 -15.102 1 47.69 6 SER B CA 1
ATOM 2264 C C . SER B 1 6 ? 23.594 -21.109 -14.484 1 47.69 6 SER B C 1
ATOM 2266 O O . SER B 1 6 ? 23.062 -20.078 -14.898 1 47.69 6 SER B O 1
ATOM 2268 N N . ASN B 1 7 ? 22.703 -22.031 -14.055 1 56.56 7 ASN B N 1
ATOM 2269 C CA . ASN B 1 7 ? 21.453 -21.938 -13.305 1 56.56 7 ASN B CA 1
ATOM 2270 C C . ASN B 1 7 ? 21.562 -20.938 -12.164 1 56.56 7 ASN B C 1
ATOM 2272 O O . ASN B 1 7 ? 20.906 -21.094 -11.125 1 56.56 7 ASN B O 1
ATOM 2276 N N . SER B 1 8 ? 22.641 -20.031 -12.336 1 67.12 8 SER B N 1
ATOM 2277 C CA . SER B 1 8 ? 22.75 -19.078 -11.227 1 67.12 8 SER B CA 1
ATOM 2278 C C . SER B 1 8 ? 21.594 -18.094 -11.211 1 67.12 8 SER B C 1
ATOM 2280 O O . SER B 1 8 ? 21.047 -17.766 -12.266 1 67.12 8 SER B O 1
ATOM 2282 N N . PRO B 1 9 ? 21.156 -17.719 -9.984 1 72.94 9 PRO B N 1
ATOM 2283 C CA . PRO B 1 9 ? 20.047 -16.766 -9.844 1 72.94 9 PRO B CA 1
ATOM 2284 C C . PRO B 1 9 ? 20.312 -15.43 -10.516 1 72.94 9 PRO B C 1
ATOM 2286 O O . PRO B 1 9 ? 19.391 -14.742 -10.938 1 72.94 9 PRO B O 1
ATOM 2289 N N . GLN B 1 10 ? 21.562 -15.18 -10.906 1 75.06 10 GLN B N 1
ATOM 2290 C CA . GLN B 1 10 ? 21.938 -13.906 -11.516 1 75.06 10 GLN B CA 1
ATOM 2291 C C . GLN B 1 10 ? 21.875 -13.992 -13.039 1 75.06 10 GLN B C 1
ATOM 2293 O O . GLN B 1 10 ? 21.766 -12.961 -13.719 1 75.06 10 GLN B O 1
ATOM 2298 N N . ALA B 1 11 ? 21.938 -15.195 -13.547 1 71.62 11 ALA B N 1
ATOM 2299 C CA . ALA B 1 11 ? 21.844 -15.461 -14.984 1 71.62 11 ALA B CA 1
ATOM 2300 C C . ALA B 1 11 ? 20.719 -16.438 -15.297 1 71.62 11 ALA B C 1
ATOM 2302 O O . ALA B 1 11 ? 20.969 -17.578 -15.68 1 71.62 11 ALA B O 1
ATOM 2303 N N . ARG B 1 12 ? 19.5 -15.977 -15.242 1 73.06 12 ARG B N 1
ATOM 2304 C CA . ARG B 1 12 ? 18.375 -16.891 -15.289 1 73.06 12 ARG B CA 1
ATOM 2305 C C . ARG B 1 12 ? 18.016 -17.25 -16.719 1 73.06 12 ARG B C 1
ATOM 2307 O O . ARG B 1 12 ? 17.953 -16.375 -17.594 1 73.06 12 ARG B O 1
ATOM 2314 N N . GLU B 1 13 ? 17.766 -18.578 -16.875 1 72.56 13 GLU B N 1
ATOM 2315 C CA . GLU B 1 13 ? 17.375 -19.078 -18.188 1 72.56 13 GLU B CA 1
ATOM 2316 C C . GLU B 1 13 ? 15.922 -19.547 -18.188 1 72.56 13 GLU B C 1
ATOM 2318 O O . GLU B 1 13 ? 15.289 -19.625 -19.25 1 72.56 13 GLU B O 1
ATOM 2323 N N . ALA B 1 14 ? 15.406 -19.906 -16.938 1 78.56 14 ALA B N 1
ATOM 2324 C CA . ALA B 1 14 ? 14.031 -20.391 -16.812 1 78.56 14 ALA B CA 1
ATOM 2325 C C . ALA B 1 14 ? 13.25 -19.547 -15.797 1 78.56 14 ALA B C 1
ATOM 2327 O O . ALA B 1 14 ? 13.828 -19 -14.867 1 78.56 14 ALA B O 1
ATOM 2328 N N . PRO B 1 15 ? 11.961 -19.453 -16.094 1 82.38 15 PRO B N 1
ATOM 2329 C CA . PRO B 1 15 ? 11.141 -18.672 -15.164 1 82.38 15 PRO B CA 1
ATOM 2330 C C . PRO B 1 15 ? 11.109 -19.266 -13.758 1 82.38 15 PRO B C 1
ATOM 2332 O O . PRO B 1 15 ? 11.273 -20.469 -13.586 1 82.38 15 PRO B O 1
ATOM 2335 N N . LEU B 1 16 ? 10.898 -18.375 -12.789 1 85.06 16 LEU B N 1
ATOM 2336 C CA . LEU B 1 16 ? 10.781 -18.797 -11.398 1 85.06 16 LEU B CA 1
ATOM 2337 C C . LEU B 1 16 ? 9.5 -19.594 -11.172 1 85.06 16 LEU B C 1
ATOM 2339 O O . LEU B 1 16 ? 8.453 -19.266 -11.734 1 85.06 16 LEU B O 1
ATOM 2343 N N . THR B 1 17 ? 9.695 -20.656 -10.516 1 79.75 17 THR B N 1
ATOM 2344 C CA . THR B 1 17 ? 8.547 -21.5 -10.172 1 79.75 17 THR B CA 1
ATOM 2345 C C . THR B 1 17 ? 8.531 -21.797 -8.672 1 79.75 17 THR B C 1
ATOM 2347 O O . THR B 1 17 ? 9.477 -21.453 -7.953 1 79.75 17 THR B O 1
ATOM 2350 N N . GLY B 1 18 ? 7.367 -22.219 -8.164 1 82.62 18 GLY B N 1
ATOM 2351 C CA . GLY B 1 18 ? 7.293 -22.625 -6.77 1 82.62 18 GLY B CA 1
ATOM 2352 C C . GLY B 1 18 ? 6.855 -21.5 -5.848 1 82.62 18 GLY B C 1
ATOM 2353 O O . GLY B 1 18 ? 6.418 -20.453 -6.309 1 82.62 18 GLY B O 1
ATOM 2354 N N . PRO B 1 19 ? 6.891 -21.734 -4.594 1 84.06 19 PRO B N 1
ATOM 2355 C CA . PRO B 1 19 ? 6.426 -20.766 -3.598 1 84.06 19 PRO B CA 1
ATOM 2356 C C . PRO B 1 19 ? 7.227 -19.453 -3.617 1 84.06 19 PRO B C 1
ATOM 2358 O O . PRO B 1 19 ? 6.668 -18.375 -3.398 1 84.06 19 PRO B O 1
ATOM 2361 N N . ASN B 1 20 ? 8.516 -19.609 -3.906 1 89.69 20 ASN B N 1
ATOM 2362 C CA . ASN B 1 20 ? 9.352 -18.406 -3.949 1 89.69 20 ASN B CA 1
ATOM 2363 C C . ASN B 1 20 ? 8.945 -17.484 -5.086 1 89.69 20 ASN B C 1
ATOM 2365 O O . ASN B 1 20 ? 9.055 -16.25 -4.961 1 89.69 20 ASN B O 1
ATOM 2369 N N . ALA B 1 21 ? 8.453 -18.078 -6.121 1 92 21 ALA B N 1
ATOM 2370 C CA . ALA B 1 21 ? 8 -17.266 -7.25 1 92 21 ALA B CA 1
ATOM 2371 C C . ALA B 1 21 ? 6.809 -16.406 -6.863 1 92 21 ALA B C 1
ATOM 2373 O O . ALA B 1 21 ? 6.723 -15.242 -7.262 1 92 21 ALA B O 1
ATOM 2374 N N . PHE B 1 22 ? 5.988 -16.938 -5.992 1 92.44 22 PHE B N 1
ATOM 2375 C CA . PHE B 1 22 ? 4.82 -16.188 -5.539 1 92.44 22 PHE B CA 1
ATOM 2376 C C . PHE B 1 22 ? 5.23 -15.047 -4.613 1 92.44 22 PHE B C 1
ATOM 2378 O O . PHE B 1 22 ? 4.715 -13.93 -4.723 1 92.44 22 PHE B O 1
ATOM 2385 N N . VAL B 1 23 ? 6.16 -15.375 -3.781 1 93.31 23 VAL B N 1
ATOM 2386 C CA . VAL B 1 23 ? 6.613 -14.367 -2.828 1 93.31 23 VAL B CA 1
ATOM 2387 C C . VAL B 1 23 ? 7.277 -13.211 -3.572 1 93.31 23 VAL B C 1
ATOM 2389 O O . VAL B 1 23 ? 7.012 -12.047 -3.281 1 93.31 23 VAL B O 1
ATOM 2392 N N . ILE B 1 24 ? 8.07 -13.547 -4.527 1 94.62 24 ILE B N 1
ATOM 2393 C CA . ILE B 1 24 ? 8.773 -12.547 -5.328 1 94.62 24 ILE B CA 1
ATOM 2394 C C . ILE B 1 24 ? 7.77 -11.695 -6.09 1 94.62 24 ILE B C 1
ATOM 2396 O O . ILE B 1 24 ? 7.879 -10.461 -6.109 1 94.62 24 ILE B O 1
ATOM 2400 N N . ALA B 1 25 ? 6.777 -12.367 -6.629 1 94.81 25 ALA B N 1
ATOM 2401 C CA . ALA B 1 25 ? 5.738 -11.641 -7.355 1 94.81 25 ALA B CA 1
ATOM 2402 C C . ALA B 1 25 ? 4.984 -10.695 -6.426 1 94.81 25 ALA B C 1
ATOM 2404 O O . ALA B 1 25 ? 4.652 -9.57 -6.812 1 94.81 25 ALA B O 1
ATOM 2405 N N . CYS B 1 26 ? 4.754 -11.117 -5.258 1 95.5 26 CYS B N 1
ATOM 2406 C CA . CYS B 1 26 ? 4.039 -10.297 -4.285 1 95.5 26 CYS B CA 1
ATOM 2407 C C . CYS B 1 26 ? 4.859 -9.078 -3.896 1 95.5 26 CYS B C 1
ATOM 2409 O O . CYS B 1 26 ? 4.324 -7.969 -3.811 1 95.5 26 CYS B O 1
ATOM 2411 N N . PHE B 1 27 ? 6.141 -9.266 -3.658 1 96.75 27 PHE B N 1
ATOM 2412 C CA . PHE B 1 27 ? 7.004 -8.141 -3.318 1 96.75 27 PHE B CA 1
ATOM 2413 C C . PHE B 1 27 ? 6.988 -7.094 -4.422 1 96.75 27 PHE B C 1
ATOM 2415 O O . PHE B 1 27 ? 6.836 -5.902 -4.152 1 96.75 27 PHE B O 1
ATOM 2422 N N . LEU B 1 28 ? 7.086 -7.578 -5.602 1 96.88 28 LEU B N 1
ATOM 2423 C CA . LEU B 1 28 ? 7.133 -6.668 -6.738 1 96.88 28 LEU B CA 1
ATOM 2424 C C . LEU B 1 28 ? 5.785 -5.984 -6.945 1 96.88 28 LEU B C 1
ATOM 2426 O O . LEU B 1 28 ? 5.73 -4.801 -7.281 1 96.88 28 LEU B O 1
ATOM 2430 N N . ALA B 1 29 ? 4.73 -6.695 -6.715 1 96.81 29 ALA B N 1
ATOM 2431 C CA . ALA B 1 29 ? 3.393 -6.125 -6.867 1 96.81 29 ALA B CA 1
ATOM 2432 C C . ALA B 1 29 ? 3.143 -5.031 -5.832 1 96.81 29 ALA B C 1
ATOM 2434 O O . ALA B 1 29 ? 2.588 -3.979 -6.152 1 96.81 29 ALA B O 1
ATOM 2435 N N . ILE B 1 30 ? 3.564 -5.266 -4.652 1 97.25 30 ILE B N 1
ATOM 2436 C CA . ILE B 1 30 ? 3.383 -4.273 -3.598 1 97.25 30 ILE B CA 1
ATOM 2437 C C . ILE B 1 30 ? 4.223 -3.035 -3.9 1 97.25 30 ILE B C 1
ATOM 2439 O O . ILE B 1 30 ? 3.783 -1.906 -3.676 1 97.25 30 ILE B O 1
ATOM 2443 N N . ALA B 1 31 ? 5.402 -3.256 -4.406 1 97.94 31 ALA B N 1
ATOM 2444 C CA . ALA B 1 31 ? 6.246 -2.125 -4.781 1 97.94 31 ALA B CA 1
ATOM 2445 C C . ALA B 1 31 ? 5.578 -1.276 -5.859 1 97.94 31 ALA B C 1
ATOM 2447 O O . ALA B 1 31 ? 5.605 -0.045 -5.793 1 97.94 31 ALA B O 1
ATOM 2448 N N . MET B 1 32 ? 4.996 -1.925 -6.805 1 97.12 32 MET B N 1
ATOM 2449 C CA . MET B 1 32 ? 4.297 -1.211 -7.867 1 97.12 32 MET B CA 1
ATOM 2450 C C . MET B 1 32 ? 3.074 -0.482 -7.32 1 97.12 32 MET B C 1
ATOM 2452 O O . MET B 1 32 ? 2.785 0.646 -7.723 1 97.12 32 MET B O 1
ATOM 2456 N N . TYR B 1 33 ? 2.402 -1.176 -6.43 1 97.31 33 TYR B N 1
ATOM 2457 C CA . TYR B 1 33 ? 1.262 -0.558 -5.762 1 97.31 33 TYR B CA 1
ATOM 2458 C C . TYR B 1 33 ? 1.688 0.69 -5 1 97.31 33 TYR B C 1
ATOM 2460 O O . TYR B 1 33 ? 1.037 1.734 -5.09 1 97.31 33 TYR B O 1
ATOM 2468 N N . ASN B 1 34 ? 2.717 0.618 -4.285 1 97.19 34 ASN B N 1
ATOM 2469 C CA . ASN B 1 34 ? 3.244 1.756 -3.539 1 97.19 34 ASN B CA 1
ATOM 2470 C C . ASN B 1 34 ? 3.695 2.877 -4.469 1 97.19 34 ASN B C 1
ATOM 2472 O O . ASN B 1 34 ? 3.57 4.055 -4.133 1 97.19 34 ASN B O 1
ATOM 2476 N N . PHE B 1 35 ? 4.246 2.504 -5.629 1 97.38 35 PHE B N 1
ATOM 2477 C CA . PHE B 1 35 ? 4.641 3.5 -6.621 1 97.38 35 PHE B CA 1
ATOM 2478 C C . PHE B 1 35 ? 3.445 4.352 -7.035 1 97.38 35 PHE B C 1
ATOM 2480 O O . PHE B 1 35 ? 3.539 5.578 -7.082 1 97.38 35 PHE B O 1
ATOM 2487 N N . ILE B 1 36 ? 2.342 3.691 -7.258 1 95.06 36 ILE B N 1
ATOM 2488 C CA . ILE B 1 36 ? 1.13 4.395 -7.664 1 95.06 36 ILE B CA 1
ATOM 2489 C C . ILE B 1 36 ? 0.639 5.281 -6.523 1 95.06 36 ILE B C 1
ATOM 2491 O O . ILE B 1 36 ? 0.307 6.449 -6.734 1 95.06 36 ILE B O 1
ATOM 2495 N N . GLU B 1 37 ? 0.618 4.73 -5.395 1 93.19 37 GLU B N 1
ATOM 2496 C CA . GLU B 1 37 ? 0.172 5.488 -4.23 1 93.19 37 GLU B CA 1
ATOM 2497 C C . GLU B 1 37 ? 1.075 6.688 -3.971 1 93.19 37 GLU B C 1
ATOM 2499 O O . GLU B 1 37 ? 0.592 7.777 -3.65 1 93.19 37 GLU B O 1
ATOM 2504 N N . LEU B 1 38 ? 2.328 6.535 -4.086 1 94.06 38 LEU B N 1
ATOM 2505 C CA . LEU B 1 38 ? 3.281 7.617 -3.857 1 94.06 38 LEU B CA 1
ATOM 2506 C C . LEU B 1 38 ? 3.084 8.734 -4.875 1 94.06 38 LEU B C 1
ATOM 2508 O O . LEU B 1 38 ? 3.141 9.914 -4.52 1 94.06 38 LEU B O 1
ATOM 2512 N N . ASN B 1 39 ? 2.889 8.352 -6.117 1 92.75 39 ASN B N 1
ATOM 2513 C CA . ASN B 1 39 ? 2.648 9.367 -7.137 1 92.75 39 ASN B CA 1
ATOM 2514 C C . ASN B 1 39 ? 1.366 10.148 -6.859 1 92.75 39 ASN B C 1
ATOM 2516 O O . ASN B 1 39 ? 1.308 11.359 -7.09 1 92.75 39 ASN B O 1
ATOM 2520 N N . TYR B 1 40 ? 0.432 9.43 -6.348 1 86.75 40 TYR B N 1
ATOM 2521 C CA . TYR B 1 40 ? -0.803 10.094 -5.941 1 86.75 40 TYR B CA 1
ATOM 2522 C C . TYR B 1 40 ? -0.545 11.078 -4.809 1 86.75 40 TYR B C 1
ATOM 2524 O O . TYR B 1 40 ? -0.998 12.227 -4.859 1 86.75 40 TYR B O 1
ATOM 2532 N N . CYS B 1 41 ? 0.156 10.656 -3.838 1 84 41 CYS B N 1
ATOM 2533 C CA . CYS B 1 41 ? 0.492 11.508 -2.701 1 84 41 CYS B CA 1
ATOM 2534 C C . CYS B 1 41 ? 1.292 12.719 -3.146 1 84 41 CYS B C 1
ATOM 2536 O O . CYS B 1 41 ? 1.057 13.836 -2.67 1 84 41 CYS B O 1
ATOM 2538 N N . ILE B 1 42 ? 2.207 12.531 -4.066 1 85.69 42 ILE B N 1
ATOM 2539 C CA . ILE B 1 42 ? 3.047 13.609 -4.562 1 85.69 42 ILE B CA 1
ATOM 2540 C C . ILE B 1 42 ? 2.186 14.648 -5.285 1 85.69 42 ILE B C 1
ATOM 2542 O O . ILE B 1 42 ? 2.363 15.852 -5.098 1 85.69 42 ILE B O 1
ATOM 2546 N N . LEU B 1 43 ? 1.195 14.25 -5.98 1 81.81 43 LEU B N 1
ATOM 2547 C CA . LEU B 1 43 ? 0.347 15.125 -6.777 1 81.81 43 LEU B CA 1
ATOM 2548 C C . LEU B 1 43 ? -0.599 15.922 -5.887 1 81.81 43 LEU B C 1
ATOM 2550 O O . LEU B 1 43 ? -0.874 17.094 -6.156 1 81.81 43 LEU B O 1
ATOM 2554 N N . ILE B 1 44 ? -1.009 15.352 -4.77 1 74.62 44 ILE B N 1
ATOM 2555 C CA . ILE B 1 44 ? -2.016 15.984 -3.92 1 74.62 44 ILE B CA 1
ATOM 2556 C C . ILE B 1 44 ? -1.334 16.875 -2.891 1 74.62 44 ILE B C 1
ATOM 2558 O O . ILE B 1 44 ? -1.857 17.938 -2.539 1 74.62 44 ILE B O 1
ATOM 2562 N N . THR B 1 45 ? -0.279 16.422 -2.402 1 71.12 45 THR B N 1
ATOM 2563 C CA . THR B 1 45 ? 0.319 17.094 -1.26 1 71.12 45 THR B CA 1
ATOM 2564 C C . THR B 1 45 ? 1.219 18.25 -1.721 1 71.12 45 THR B C 1
ATOM 2566 O O . THR B 1 45 ? 1.253 19.312 -1.096 1 71.12 45 THR B O 1
ATOM 2569 N N . PHE B 1 46 ? 1.92 18 -2.764 1 63.75 46 PHE B N 1
ATOM 2570 C CA . PHE B 1 46 ? 2.924 19.016 -3.09 1 63.75 46 PHE B CA 1
ATOM 2571 C C . PHE B 1 46 ? 2.309 20.156 -3.895 1 63.75 46 PHE B C 1
ATOM 2573 O O . PHE B 1 46 ? 1.732 19.922 -4.961 1 63.75 46 PHE B O 1
ATOM 2580 N N . GLN B 1 47 ? 2.324 21.172 -3.168 1 62.03 47 GLN B N 1
ATOM 2581 C CA . GLN B 1 47 ? 1.846 22.406 -3.773 1 62.03 47 GLN B CA 1
ATOM 2582 C C . GLN B 1 47 ? 2.963 23.109 -4.535 1 62.03 47 GLN B C 1
ATOM 2584 O O . GLN B 1 47 ? 2.705 23.828 -5.508 1 62.03 47 GLN B O 1
ATOM 2589 N N . ARG B 1 48 ? 4.176 22.812 -4.004 1 63.53 48 ARG B N 1
ATOM 2590 C CA . ARG B 1 48 ? 5.336 23.438 -4.637 1 63.53 48 ARG B CA 1
ATOM 2591 C C . ARG B 1 48 ? 6.301 22.375 -5.164 1 63.53 48 ARG B C 1
ATOM 2593 O O . ARG B 1 48 ? 6.652 21.438 -4.449 1 63.53 48 ARG B O 1
ATOM 2600 N N . TRP B 1 49 ? 6.398 22.328 -6.328 1 65.19 49 TRP B N 1
ATOM 2601 C CA . TRP B 1 49 ? 7.223 21.328 -7.012 1 65.19 49 TRP B CA 1
ATOM 2602 C C . TRP B 1 49 ? 8.688 21.75 -7.016 1 65.19 49 TRP B C 1
ATOM 2604 O O . TRP B 1 49 ? 9.414 21.484 -7.98 1 65.19 49 TRP B O 1
ATOM 2614 N N . GLY B 1 50 ? 9.117 22.344 -5.949 1 70.38 50 GLY B N 1
ATOM 2615 C CA . GLY B 1 50 ? 10.5 22.781 -6 1 70.38 50 GLY B CA 1
ATOM 2616 C C . GLY B 1 50 ? 11.32 22.328 -4.809 1 70.38 50 GLY B C 1
ATOM 2617 O O . GLY B 1 50 ? 10.781 21.766 -3.857 1 70.38 50 GLY B O 1
ATOM 2618 N N . GLY B 1 51 ? 12.703 22.094 -4.953 1 77.94 51 GLY B N 1
ATOM 2619 C CA . GLY B 1 51 ? 13.648 21.781 -3.895 1 77.94 51 GLY B CA 1
ATOM 2620 C C . GLY B 1 51 ? 14.32 20.438 -4.074 1 77.94 51 GLY B C 1
ATOM 2621 O O . GLY B 1 51 ? 13.883 19.609 -4.883 1 77.94 51 GLY B O 1
ATOM 2622 N N . LEU B 1 52 ? 15.359 20.359 -3.393 1 78.69 52 LEU B N 1
ATOM 2623 C CA . LEU B 1 52 ? 16.141 19.125 -3.436 1 78.69 52 LEU B CA 1
ATOM 2624 C C . LEU B 1 52 ? 15.328 17.953 -2.914 1 78.69 52 LEU B C 1
ATOM 2626 O O . LEU B 1 52 ? 15.391 16.844 -3.467 1 78.69 52 LEU B O 1
ATOM 2630 N N . TYR B 1 53 ? 14.57 18.219 -1.958 1 82.69 53 TYR B N 1
ATOM 2631 C CA . TYR B 1 53 ? 13.758 17.156 -1.367 1 82.69 53 TYR B CA 1
ATOM 2632 C C . TYR B 1 53 ? 12.727 16.641 -2.361 1 82.69 53 TYR B C 1
ATOM 2634 O O . TYR B 1 53 ? 12.586 15.43 -2.545 1 82.69 53 TYR B O 1
ATOM 2642 N N . PHE B 1 54 ? 12.117 17.547 -2.973 1 85.88 54 PHE B N 1
ATOM 2643 C CA . PHE B 1 54 ? 11.07 17.172 -3.918 1 85.88 54 PHE B CA 1
ATOM 2644 C C . PHE B 1 54 ? 11.648 16.359 -5.07 1 85.88 54 PHE B C 1
ATOM 2646 O O . PHE B 1 54 ? 11.148 15.281 -5.383 1 85.88 54 PHE B O 1
ATOM 2653 N N . TRP B 1 55 ? 12.672 16.844 -5.605 1 88.44 55 TRP B N 1
ATOM 2654 C CA . TRP B 1 55 ? 13.242 16.172 -6.777 1 88.44 55 TRP B CA 1
ATOM 2655 C C . TRP B 1 55 ? 13.883 14.852 -6.398 1 88.44 55 TRP B C 1
ATOM 2657 O O . TRP B 1 55 ? 13.859 13.891 -7.176 1 88.44 55 TRP B O 1
ATOM 2667 N N . SER B 1 56 ? 14.477 14.766 -5.297 1 91.62 56 SER B N 1
ATOM 2668 C CA . SER B 1 56 ? 15.023 13.5 -4.832 1 91.62 56 SER B CA 1
ATOM 2669 C C . SER B 1 56 ? 13.922 12.484 -4.562 1 91.62 56 SER B C 1
ATOM 2671 O O . SER B 1 56 ? 14.07 11.297 -4.863 1 91.62 56 SER B O 1
ATOM 2673 N N . PHE B 1 57 ? 12.852 13.023 -4.074 1 91.56 57 PHE B N 1
ATOM 2674 C CA . PHE B 1 57 ? 11.711 12.164 -3.779 1 91.56 57 PHE B CA 1
ATOM 2675 C C . PHE B 1 57 ? 11.094 11.625 -5.062 1 91.56 57 PHE B C 1
ATOM 2677 O O . PHE B 1 57 ? 10.789 10.438 -5.16 1 91.56 57 PHE B O 1
ATOM 2684 N N . VAL B 1 58 ? 10.992 12.477 -5.992 1 93.56 58 VAL B N 1
ATOM 2685 C CA . VAL B 1 58 ? 10.406 12.094 -7.273 1 93.56 58 VAL B CA 1
ATOM 2686 C C . VAL B 1 58 ? 11.336 11.109 -7.984 1 93.56 58 VAL B C 1
ATOM 2688 O O . VAL B 1 58 ? 10.883 10.102 -8.531 1 93.56 58 VAL B O 1
ATOM 2691 N N . ALA B 1 59 ? 12.578 11.391 -7.906 1 94.31 59 ALA B N 1
ATOM 2692 C CA . ALA B 1 59 ? 13.562 10.523 -8.555 1 94.31 59 ALA B CA 1
ATOM 2693 C C . ALA B 1 59 ? 13.57 9.133 -7.914 1 94.31 59 ALA B C 1
ATOM 2695 O O . ALA B 1 59 ? 13.594 8.125 -8.617 1 94.31 59 ALA B O 1
ATOM 2696 N N . ALA B 1 60 ? 13.547 9.117 -6.645 1 95.94 60 ALA B N 1
ATOM 2697 C CA . ALA B 1 60 ? 13.531 7.84 -5.93 1 95.94 60 ALA B CA 1
ATOM 2698 C C . ALA B 1 60 ? 12.266 7.051 -6.25 1 95.94 60 ALA B C 1
ATOM 2700 O O . ALA B 1 60 ? 12.32 5.84 -6.492 1 95.94 60 ALA B O 1
ATOM 2701 N N . THR B 1 61 ? 11.109 7.738 -6.301 1 96.56 61 THR B N 1
ATOM 2702 C CA . THR B 1 61 ? 9.828 7.102 -6.574 1 96.56 61 THR B CA 1
ATOM 2703 C C . THR B 1 61 ? 9.789 6.547 -7.996 1 96.56 61 THR B C 1
ATOM 2705 O O . THR B 1 61 ? 9.398 5.398 -8.211 1 96.56 61 THR B O 1
ATOM 2708 N N . TRP B 1 62 ? 10.266 7.289 -8.906 1 97.25 62 TRP B N 1
ATOM 2709 C CA . TRP B 1 62 ? 10.172 6.887 -10.312 1 97.25 62 TRP B CA 1
ATOM 2710 C C . TRP B 1 62 ? 11.25 5.859 -10.656 1 97.25 62 TRP B C 1
ATOM 2712 O O . TRP B 1 62 ? 11.172 5.199 -11.695 1 97.25 62 TRP B O 1
ATOM 2722 N N . GLY B 1 63 ? 12.242 5.781 -9.82 1 97.94 63 GLY B N 1
ATOM 2723 C CA . GLY B 1 63 ? 13.203 4.699 -9.984 1 97.94 63 GLY B CA 1
ATOM 2724 C C . GLY B 1 63 ? 12.625 3.334 -9.672 1 97.94 63 GLY B C 1
ATOM 2725 O O . GLY B 1 63 ? 13.062 2.326 -10.234 1 97.94 63 GLY B O 1
ATOM 2726 N N . ILE B 1 64 ? 11.586 3.277 -8.828 1 97.81 64 ILE B N 1
ATOM 2727 C CA . ILE B 1 64 ? 10.969 2.025 -8.398 1 97.81 64 ILE B CA 1
ATOM 2728 C C . ILE B 1 64 ? 10.312 1.337 -9.586 1 97.81 64 ILE B C 1
ATOM 2730 O O . ILE B 1 64 ? 10.383 0.113 -9.727 1 97.81 64 ILE B O 1
ATOM 2734 N N . LEU B 1 65 ? 9.828 2.078 -10.508 1 97.69 65 LEU B N 1
ATOM 2735 C CA . LEU B 1 65 ? 9.031 1.536 -11.602 1 97.69 65 LEU B CA 1
ATOM 2736 C C . LEU B 1 65 ? 9.898 0.723 -12.555 1 97.69 65 LEU B C 1
ATOM 2738 O O . LEU B 1 65 ? 9.656 -0.471 -12.75 1 97.69 65 LEU B O 1
ATOM 2742 N N . PRO B 1 66 ? 10.891 1.327 -13.141 1 97.94 66 PRO B N 1
ATOM 2743 C CA . PRO B 1 66 ? 11.711 0.518 -14.047 1 97.94 66 PRO B CA 1
ATOM 2744 C C . PRO B 1 66 ? 12.422 -0.63 -13.328 1 97.94 66 PRO B C 1
ATOM 2746 O O . PRO B 1 66 ? 12.594 -1.708 -13.898 1 97.94 66 PRO B O 1
ATOM 2749 N N . TYR B 1 67 ? 12.828 -0.379 -12.094 1 97.94 67 TYR B N 1
ATOM 2750 C CA . TYR B 1 67 ? 13.469 -1.422 -11.305 1 97.94 67 TYR B CA 1
ATOM 2751 C C . TYR B 1 67 ? 12.547 -2.629 -11.148 1 97.94 67 TYR B C 1
ATOM 2753 O O . TYR B 1 67 ? 12.969 -3.768 -11.375 1 97.94 67 TYR B O 1
ATOM 2761 N N . THR B 1 68 ? 11.273 -2.387 -10.836 1 97.94 68 THR B N 1
ATOM 2762 C CA . THR B 1 68 ? 10.297 -3.445 -10.602 1 97.94 68 THR B CA 1
ATOM 2763 C C . THR B 1 68 ? 9.922 -4.145 -11.906 1 97.94 68 THR B C 1
ATOM 2765 O O . THR B 1 68 ? 9.82 -5.371 -11.953 1 97.94 68 THR B O 1
ATOM 2768 N N . ILE B 1 69 ? 9.797 -3.402 -12.953 1 97.06 69 ILE B N 1
ATOM 2769 C CA . ILE B 1 69 ? 9.484 -3.982 -14.258 1 97.06 69 ILE B CA 1
ATOM 2770 C C . ILE B 1 69 ? 10.648 -4.848 -14.727 1 97.06 69 ILE B C 1
ATOM 2772 O O . ILE B 1 69 ? 10.438 -5.949 -15.25 1 97.06 69 ILE B O 1
ATOM 2776 N N . GLY B 1 70 ? 11.812 -4.328 -14.586 1 96.94 70 GLY B N 1
ATOM 2777 C CA . GLY B 1 70 ? 12.992 -5.082 -14.977 1 96.94 70 GLY B CA 1
ATOM 2778 C C . GLY B 1 70 ? 13.094 -6.434 -14.289 1 96.94 70 GLY B C 1
ATOM 2779 O O . GLY B 1 70 ? 13.297 -7.453 -14.953 1 96.94 70 GLY B O 1
ATOM 2780 N N . PHE B 1 71 ? 12.906 -6.469 -13.023 1 95.81 71 PHE B N 1
ATOM 2781 C CA . PHE B 1 71 ? 13.023 -7.723 -12.289 1 95.81 71 PHE B CA 1
ATOM 2782 C C . PHE B 1 71 ? 11.82 -8.617 -12.539 1 95.81 71 PHE B C 1
ATOM 2784 O O . PHE B 1 71 ? 11.93 -9.844 -12.477 1 95.81 71 PHE B O 1
ATOM 2791 N N . THR B 1 72 ? 10.672 -8.016 -12.836 1 94.69 72 THR B N 1
ATOM 2792 C CA . THR B 1 72 ? 9.523 -8.828 -13.242 1 94.69 72 THR B CA 1
ATOM 2793 C C . THR B 1 72 ? 9.82 -9.57 -14.539 1 94.69 72 THR B C 1
ATOM 2795 O O . THR B 1 72 ? 9.547 -10.766 -14.656 1 94.69 72 THR B O 1
ATOM 2798 N N . LEU B 1 73 ? 10.453 -8.938 -15.477 1 94.06 73 LEU B N 1
ATOM 2799 C CA . LEU B 1 73 ? 10.812 -9.555 -16.75 1 94.06 73 LEU B CA 1
ATOM 2800 C C . LEU B 1 73 ? 11.898 -10.609 -16.547 1 94.06 73 LEU B C 1
ATOM 2802 O O . LEU B 1 73 ? 11.812 -11.711 -17.094 1 94.06 73 LEU B O 1
ATOM 2806 N N . LYS B 1 74 ? 12.867 -10.289 -15.781 1 93.12 74 LYS B N 1
ATOM 2807 C CA . LYS B 1 74 ? 13.977 -11.195 -15.539 1 93.12 74 LYS B CA 1
ATOM 2808 C C . LYS B 1 74 ? 13.508 -12.484 -14.867 1 93.12 74 LYS B C 1
ATOM 2810 O O . LYS B 1 74 ? 13.938 -13.578 -15.234 1 93.12 74 LYS B O 1
ATOM 2815 N N . ASN B 1 75 ? 12.578 -12.367 -13.945 1 91.56 75 ASN B N 1
ATOM 2816 C CA . ASN B 1 75 ? 12.18 -13.516 -13.125 1 91.56 75 ASN B CA 1
ATOM 2817 C C . ASN B 1 75 ? 11.07 -14.32 -13.797 1 91.56 75 ASN B C 1
ATOM 2819 O O . ASN B 1 75 ? 10.992 -15.539 -13.625 1 91.56 75 ASN B O 1
ATOM 2823 N N . PHE B 1 76 ? 10.234 -13.703 -14.594 1 91.38 76 PHE B N 1
ATOM 2824 C CA . PHE B 1 76 ? 9.055 -14.414 -15.07 1 91.38 76 PHE B CA 1
ATOM 2825 C C . PHE B 1 76 ? 9.055 -14.523 -16.594 1 91.38 76 PHE B C 1
ATOM 2827 O O . PHE B 1 76 ? 8.32 -15.336 -17.156 1 91.38 76 PHE B O 1
ATOM 2834 N N . ARG B 1 77 ? 9.844 -13.727 -17.266 1 90.38 77 ARG B N 1
ATOM 2835 C CA . ARG B 1 77 ? 10.008 -13.805 -18.703 1 90.38 77 ARG B CA 1
ATOM 2836 C C . ARG B 1 77 ? 11.484 -13.727 -19.094 1 90.38 77 ARG B C 1
ATOM 2838 O O . ARG B 1 77 ? 11.898 -12.797 -19.797 1 90.38 77 ARG B O 1
ATOM 2845 N N . PRO B 1 78 ? 12.164 -14.781 -18.734 1 88.31 78 PRO B N 1
ATOM 2846 C CA . PRO B 1 78 ? 13.609 -14.75 -19.016 1 88.31 78 PRO B CA 1
ATOM 2847 C C . PRO B 1 78 ? 13.93 -14.852 -20.5 1 88.31 78 PRO B C 1
ATOM 2849 O O . PRO B 1 78 ? 15.07 -14.609 -20.906 1 88.31 78 PRO B O 1
ATOM 2852 N N . GLU B 1 79 ? 12.961 -15.125 -21.281 1 88.44 79 GLU B N 1
ATOM 2853 C CA . GLU B 1 79 ? 13.156 -15.219 -22.719 1 88.44 79 GLU B CA 1
ATOM 2854 C C . GLU B 1 79 ? 13.375 -13.836 -23.344 1 88.44 79 GLU B C 1
ATOM 2856 O O . GLU B 1 79 ? 13.867 -13.727 -24.469 1 88.44 79 GLU B O 1
ATOM 2861 N N . THR B 1 80 ? 13.016 -12.891 -22.547 1 89.31 80 THR B N 1
ATOM 2862 C CA . THR B 1 80 ? 13.242 -11.523 -23.016 1 89.31 80 THR B CA 1
ATOM 2863 C C . THR B 1 80 ? 14.734 -11.234 -23.125 1 89.31 80 THR B C 1
ATOM 2865 O O . THR B 1 80 ? 15.539 -11.773 -22.359 1 89.31 80 THR B O 1
ATOM 2868 N N . ASN B 1 81 ? 15.047 -10.422 -24.109 1 91.31 81 ASN B N 1
ATOM 2869 C CA . ASN B 1 81 ? 16.438 -10 -24.234 1 91.31 81 ASN B CA 1
ATOM 2870 C C . ASN B 1 81 ? 16.984 -9.461 -22.922 1 91.31 81 ASN B C 1
ATOM 2872 O O . ASN B 1 81 ? 16.422 -8.531 -22.344 1 91.31 81 ASN B O 1
ATOM 2876 N N . PRO B 1 82 ? 18.047 -10.07 -22.469 1 92 82 PRO B N 1
ATOM 2877 C CA . PRO B 1 82 ? 18.594 -9.672 -21.172 1 92 82 PRO B CA 1
ATOM 2878 C C . PRO B 1 82 ? 18.984 -8.203 -21.109 1 92 82 PRO B C 1
ATOM 2880 O O . PRO B 1 82 ? 18.922 -7.578 -20.047 1 92 82 PRO B O 1
ATOM 2883 N N . TYR B 1 83 ? 19.312 -7.641 -22.125 1 92.81 83 TYR B N 1
ATOM 2884 C CA . TYR B 1 83 ? 19.719 -6.242 -22.141 1 92.81 83 TYR B CA 1
ATOM 2885 C C . TYR B 1 83 ? 18.547 -5.316 -21.844 1 92.81 83 TYR B C 1
ATOM 2887 O O . TYR B 1 83 ? 18.75 -4.207 -21.344 1 92.81 83 TYR B O 1
ATOM 2895 N N . ILE B 1 84 ? 17.391 -5.812 -22.078 1 94.06 84 ILE B N 1
ATOM 2896 C CA . ILE B 1 84 ? 16.203 -5.004 -21.812 1 94.06 84 ILE B CA 1
ATOM 2897 C C . ILE B 1 84 ? 15.961 -4.926 -20.312 1 94.06 84 ILE B C 1
ATOM 2899 O O . ILE B 1 84 ? 15.906 -3.832 -19.734 1 94.06 84 ILE B O 1
ATOM 2903 N N . TYR B 1 85 ? 15.883 -6.051 -19.688 1 94.25 85 TYR B N 1
ATOM 2904 C CA . TYR B 1 85 ? 15.547 -5.988 -18.266 1 94.25 85 TYR B CA 1
ATOM 2905 C C . TYR B 1 85 ? 16.75 -5.523 -17.438 1 94.25 85 TYR B C 1
ATOM 2907 O O . TYR B 1 85 ? 16.578 -4.887 -16.406 1 94.25 85 TYR B O 1
ATOM 2915 N N . VAL B 1 86 ? 17.984 -5.754 -17.938 1 94.88 86 VAL B N 1
ATOM 2916 C CA . VAL B 1 86 ? 19.156 -5.266 -17.219 1 94.88 86 VAL B CA 1
ATOM 2917 C C . VAL B 1 86 ? 19.203 -3.742 -17.281 1 94.88 86 VAL B C 1
ATOM 2919 O O . VAL B 1 86 ? 19.484 -3.08 -16.281 1 94.88 86 VAL B O 1
ATOM 2922 N N . THR B 1 87 ? 18.922 -3.219 -18.391 1 96.44 87 THR B N 1
ATOM 2923 C CA . THR B 1 87 ? 18.906 -1.768 -18.547 1 96.44 87 THR B CA 1
ATOM 2924 C C . THR B 1 87 ? 17.812 -1.141 -17.672 1 96.44 87 THR B C 1
ATOM 2926 O O . THR B 1 87 ? 18.047 -0.128 -17.016 1 96.44 87 THR B O 1
ATOM 2929 N N . LEU B 1 88 ? 16.688 -1.715 -17.641 1 96.88 88 LEU B N 1
ATOM 2930 C CA . LEU B 1 88 ? 15.602 -1.224 -16.797 1 96.88 88 LEU B CA 1
ATOM 2931 C C . LEU B 1 88 ? 16 -1.264 -15.32 1 96.88 88 LEU B C 1
ATOM 2933 O O . LEU B 1 88 ? 15.766 -0.303 -14.586 1 96.88 88 LEU B O 1
ATOM 2937 N N . ILE B 1 89 ? 16.641 -2.328 -14.977 1 96.62 89 ILE B N 1
ATOM 2938 C CA . ILE B 1 89 ? 17.047 -2.514 -13.586 1 96.62 89 ILE B CA 1
ATOM 2939 C C . ILE B 1 89 ? 18.062 -1.438 -13.203 1 96.62 89 ILE B C 1
ATOM 2941 O O . ILE B 1 89 ? 17.938 -0.798 -12.156 1 96.62 89 ILE B O 1
ATOM 2945 N N . VAL B 1 90 ? 18.984 -1.188 -14.078 1 96.31 90 VAL B N 1
ATOM 2946 C CA . VAL B 1 90 ? 20.062 -0.242 -13.781 1 96.31 90 VAL B CA 1
ATOM 2947 C C . VAL B 1 90 ? 19.5 1.181 -13.781 1 96.31 90 VAL B C 1
ATOM 2949 O O . VAL B 1 90 ? 19.812 1.969 -12.875 1 96.31 90 VAL B O 1
ATOM 2952 N N . VAL B 1 91 ? 18.641 1.445 -14.68 1 96.25 91 VAL B N 1
ATOM 2953 C CA . VAL B 1 91 ? 18.062 2.779 -14.797 1 96.25 91 VAL B CA 1
ATOM 2954 C C . VAL B 1 91 ? 17.188 3.07 -13.578 1 96.25 91 VAL B C 1
ATOM 2956 O O . VAL B 1 91 ? 17.109 4.211 -13.125 1 96.25 91 VAL B O 1
ATOM 2959 N N . GLY B 1 92 ? 16.547 2.098 -13.086 1 97.56 92 GLY B N 1
ATOM 2960 C CA . GLY B 1 92 ? 15.711 2.262 -11.914 1 97.56 92 GLY B CA 1
ATOM 2961 C C . GLY B 1 92 ? 16.5 2.248 -10.617 1 97.56 92 GLY B C 1
ATOM 2962 O O . GLY B 1 92 ? 16.188 3.01 -9.695 1 97.56 92 GLY B O 1
ATOM 2963 N N . TRP B 1 93 ? 17.484 1.475 -10.586 1 96.81 93 TRP B N 1
ATOM 2964 C CA . TRP B 1 93 ? 18.266 1.236 -9.375 1 96.81 93 TRP B CA 1
ATOM 2965 C C . TRP B 1 93 ? 19 2.498 -8.945 1 96.81 93 TRP B C 1
ATOM 2967 O O . TRP B 1 93 ? 18.984 2.871 -7.77 1 96.81 93 TRP B O 1
ATOM 2977 N N . TRP B 1 94 ? 19.547 3.217 -9.82 1 95.56 94 TRP B N 1
ATOM 2978 C CA . TRP B 1 94 ? 20.359 4.391 -9.523 1 95.56 94 TRP B CA 1
ATOM 2979 C C . TRP B 1 94 ? 19.547 5.461 -8.812 1 95.56 94 TRP B C 1
ATOM 2981 O O . TRP B 1 94 ? 19.859 5.848 -7.684 1 95.56 94 TRP B O 1
ATOM 2991 N N . PRO B 1 95 ? 18.5 5.859 -9.484 1 96 95 PRO B N 1
ATOM 2992 C CA . PRO B 1 95 ? 17.734 6.91 -8.797 1 96 95 PRO B CA 1
ATOM 2993 C C . PRO B 1 95 ? 17.016 6.398 -7.551 1 96 95 PRO B C 1
ATOM 2995 O O . PRO B 1 95 ? 16.812 7.152 -6.594 1 96 95 PRO B O 1
ATOM 2998 N N . MET B 1 96 ? 16.641 5.207 -7.5 1 95.94 96 MET B N 1
ATOM 2999 C CA . MET B 1 96 ? 15.938 4.648 -6.348 1 95.94 96 MET B CA 1
ATOM 3000 C C . MET B 1 96 ? 16.797 4.719 -5.094 1 95.94 96 MET B C 1
ATOM 3002 O O . MET B 1 96 ? 16.359 5.215 -4.059 1 95.94 96 MET B O 1
ATOM 3006 N N . VAL B 1 97 ? 18.047 4.301 -5.23 1 94.69 97 VAL B N 1
ATOM 3007 C CA . VAL B 1 97 ? 18.922 4.203 -4.07 1 94.69 97 VAL B CA 1
ATOM 3008 C C . VAL B 1 97 ? 19.516 5.574 -3.744 1 94.69 97 VAL B C 1
ATOM 3010 O O . VAL B 1 97 ? 19.469 6.02 -2.596 1 94.69 97 VAL B O 1
ATOM 3013 N N . THR B 1 98 ? 20.016 6.23 -4.742 1 93.69 98 THR B N 1
ATOM 3014 C CA . THR B 1 98 ? 20.594 7.555 -4.527 1 93.69 98 THR B CA 1
ATOM 3015 C C . THR B 1 98 ? 19.516 8.547 -4.098 1 93.69 98 THR B C 1
ATOM 3017 O O . THR B 1 98 ? 19.766 9.398 -3.242 1 93.69 98 THR B O 1
ATOM 3020 N N . GLY B 1 99 ? 18.375 8.406 -4.77 1 93.38 99 GLY B N 1
ATOM 3021 C CA . GLY B 1 99 ? 17.281 9.281 -4.379 1 93.38 99 GLY B CA 1
ATOM 3022 C C . GLY B 1 99 ? 16.875 9.117 -2.926 1 93.38 99 GLY B C 1
ATOM 3023 O O . GLY B 1 99 ? 16.625 10.102 -2.229 1 93.38 99 GLY B O 1
ATOM 3024 N N . GLN B 1 100 ? 16.781 7.93 -2.508 1 93.44 100 GLN B N 1
ATOM 3025 C CA . GLN B 1 100 ? 16.438 7.668 -1.113 1 93.44 100 GLN B CA 1
ATOM 3026 C C . GLN B 1 100 ? 17.484 8.273 -0.172 1 93.44 100 GLN B C 1
ATOM 3028 O O . GLN B 1 100 ? 17.141 8.844 0.865 1 93.44 100 GLN B O 1
ATOM 3033 N N . SER B 1 101 ? 18.75 8.141 -0.472 1 93.19 101 SER B N 1
ATOM 3034 C CA . SER B 1 101 ? 19.812 8.703 0.348 1 93.19 101 SER B CA 1
ATOM 3035 C C . SER B 1 101 ? 19.719 10.219 0.404 1 93.19 101 SER B C 1
ATOM 3037 O O . SER B 1 101 ? 19.938 10.82 1.46 1 93.19 101 SER B O 1
ATOM 3039 N N . LEU B 1 102 ? 19.375 10.781 -0.681 1 92.38 102 LEU B N 1
ATOM 3040 C CA . LEU B 1 102 ? 19.266 12.234 -0.732 1 92.38 102 LEU B CA 1
ATOM 3041 C C . LEU B 1 102 ? 18.031 12.719 0.024 1 92.38 102 LEU B C 1
ATOM 3043 O O . LEU B 1 102 ? 18.031 13.805 0.602 1 92.38 102 LEU B O 1
ATOM 3047 N N . VAL B 1 103 ? 17 11.945 -0.023 1 90.56 103 VAL B N 1
ATOM 3048 C CA . VAL B 1 103 ? 15.812 12.266 0.771 1 90.56 103 VAL B CA 1
ATOM 3049 C C . VAL B 1 103 ? 16.172 12.258 2.256 1 90.56 103 VAL B C 1
ATOM 3051 O O . VAL B 1 103 ? 15.789 13.164 2.998 1 90.56 103 VAL B O 1
ATOM 3054 N N . LEU B 1 104 ? 16.906 11.273 2.658 1 89.44 104 LEU B N 1
ATOM 3055 C CA . LEU B 1 104 ? 17.359 11.195 4.043 1 89.44 104 LEU B CA 1
ATOM 3056 C C . LEU B 1 104 ? 18.25 12.375 4.395 1 89.44 104 LEU B C 1
ATOM 3058 O O . LEU B 1 104 ? 18.156 12.938 5.484 1 89.44 104 LEU B O 1
ATOM 3062 N N . TYR B 1 105 ? 19.078 12.719 3.439 1 89.38 105 TYR B N 1
ATOM 3063 C CA . TYR B 1 105 ? 19.984 13.852 3.613 1 89.38 105 TYR B CA 1
ATOM 3064 C C . TYR B 1 105 ? 19.188 15.148 3.777 1 89.38 105 TYR B C 1
ATOM 3066 O O . TYR B 1 105 ? 19.516 15.977 4.633 1 89.38 105 TYR B O 1
ATOM 3074 N N . SER B 1 106 ? 18.203 15.32 2.98 1 85.88 106 SER B N 1
ATOM 3075 C CA . SER B 1 106 ? 17.391 16.531 3.025 1 85.88 106 SER B CA 1
ATOM 3076 C C . SER B 1 106 ? 16.672 16.672 4.363 1 85.88 106 SER B C 1
ATOM 3078 O O . SER B 1 106 ? 16.5 17.781 4.875 1 85.88 106 SER B O 1
ATOM 3080 N N . ARG B 1 107 ? 16.25 15.602 4.855 1 83.69 107 ARG B N 1
ATOM 3081 C CA . ARG B 1 107 ? 15.625 15.609 6.172 1 83.69 107 ARG B CA 1
ATOM 3082 C C . ARG B 1 107 ? 16.625 15.969 7.258 1 83.69 107 ARG B C 1
ATOM 3084 O O . ARG B 1 107 ? 16.297 16.688 8.211 1 83.69 107 ARG B O 1
ATOM 3091 N N . LEU B 1 108 ? 17.75 15.43 7.113 1 83.19 108 LEU B N 1
ATOM 3092 C CA . LEU B 1 108 ? 18.812 15.719 8.07 1 83.19 108 LEU B CA 1
ATOM 3093 C C . LEU B 1 108 ? 19.125 17.203 8.109 1 83.19 108 LEU B C 1
ATOM 3095 O O . LEU B 1 108 ? 19.375 17.766 9.18 1 83.19 108 LEU B O 1
ATOM 3099 N N . HIS B 1 109 ? 19.016 17.812 6.98 1 80.25 109 HIS B N 1
ATOM 3100 C CA . HIS B 1 109 ? 19.281 19.234 6.859 1 80.25 109 HIS B CA 1
ATOM 3101 C C . HIS B 1 109 ? 18.25 20.062 7.641 1 80.25 109 HIS B C 1
ATOM 3103 O O . HIS B 1 109 ? 18.547 21.156 8.094 1 80.25 109 HIS B O 1
ATOM 3109 N N . LEU B 1 110 ? 17.094 19.5 7.922 1 75.81 110 LEU B N 1
ATOM 3110 C CA . LEU B 1 110 ? 16.016 20.203 8.625 1 75.81 110 LEU B CA 1
ATOM 3111 C C . LEU B 1 110 ? 16.234 20.156 10.133 1 75.81 110 LEU B C 1
ATOM 3113 O O . LEU B 1 110 ? 15.797 21.047 10.852 1 75.81 110 LEU B O 1
ATOM 3117 N N . VAL B 1 111 ? 16.953 19.203 10.562 1 77.44 111 VAL B N 1
ATOM 3118 C CA . VAL B 1 111 ? 17.047 19.016 12.008 1 77.44 111 VAL B CA 1
ATOM 3119 C C . VAL B 1 111 ? 18.469 19.359 12.477 1 77.44 111 VAL B C 1
ATOM 3121 O O . VAL B 1 111 ? 18.656 19.797 13.609 1 77.44 111 VAL B O 1
ATOM 3124 N N . LEU B 1 112 ? 19.438 19.031 11.609 1 79.69 112 LEU B N 1
ATOM 3125 C CA . LEU B 1 112 ? 20.828 19.25 11.977 1 79.69 112 LEU B CA 1
ATOM 3126 C C . LEU B 1 112 ? 21.359 20.531 11.359 1 79.69 112 LEU B C 1
ATOM 3128 O O . LEU B 1 112 ? 21.328 20.703 10.141 1 79.69 112 LEU B O 1
ATOM 3132 N N . ARG B 1 113 ? 21.812 21.375 12.266 1 78.56 113 ARG B N 1
ATOM 3133 C CA . ARG B 1 113 ? 22.344 22.656 11.828 1 78.56 113 ARG B CA 1
ATOM 3134 C C . ARG B 1 113 ? 23.859 22.672 11.875 1 78.56 113 ARG B C 1
ATOM 3136 O O . ARG B 1 113 ? 24.453 23.547 12.508 1 78.56 113 ARG B O 1
ATOM 3143 N N . HIS B 1 114 ? 24.531 21.719 11.336 1 89.12 114 HIS B N 1
ATOM 3144 C CA . HIS B 1 114 ? 25.984 21.641 11.242 1 89.12 114 HIS B CA 1
ATOM 3145 C C . HIS B 1 114 ? 26.438 21.422 9.805 1 89.12 114 HIS B C 1
ATOM 3147 O O . HIS B 1 114 ? 26.547 20.281 9.344 1 89.12 114 HIS B O 1
ATOM 3153 N N . PRO B 1 115 ? 26.844 22.391 9.172 1 89.19 115 PRO B N 1
ATOM 3154 C CA . PRO B 1 115 ? 27.141 22.328 7.738 1 89.19 115 PRO B CA 1
ATOM 3155 C C . PRO B 1 115 ? 28.281 21.375 7.422 1 89.19 115 PRO B C 1
ATOM 3157 O O . PRO B 1 115 ? 28.312 20.766 6.348 1 89.19 115 PRO B O 1
ATOM 3160 N N . ARG B 1 116 ? 29.25 21.297 8.289 1 91.75 116 ARG B N 1
ATOM 3161 C CA . ARG B 1 116 ? 30.391 20.422 8.031 1 91.75 116 ARG B CA 1
ATOM 3162 C C . ARG B 1 116 ? 29.953 18.969 7.969 1 91.75 116 ARG B C 1
ATOM 3164 O O . ARG B 1 116 ? 30.375 18.219 7.086 1 91.75 116 ARG B O 1
ATOM 3171 N N . ILE B 1 117 ? 29.156 18.578 8.859 1 91.44 117 ILE B N 1
ATOM 3172 C CA . ILE B 1 117 ? 28.641 17.203 8.898 1 91.44 117 ILE B CA 1
ATOM 3173 C C . ILE B 1 117 ? 27.75 16.953 7.68 1 91.44 117 ILE B C 1
ATOM 3175 O O . ILE B 1 117 ? 27.844 15.891 7.055 1 91.44 117 ILE B O 1
ATOM 3179 N N . LEU B 1 118 ? 26.938 17.891 7.316 1 91.94 118 LEU B N 1
ATOM 3180 C CA . LEU B 1 118 ? 26.047 17.766 6.168 1 91.94 118 LEU B CA 1
ATOM 3181 C C . LEU B 1 118 ? 26.8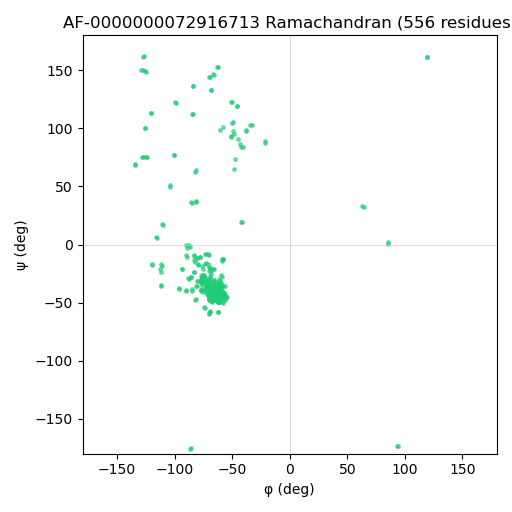44 17.625 4.875 1 91.94 118 LEU B C 1
ATOM 3183 O O . LEU B 1 118 ? 26.5 16.797 4.02 1 91.94 118 LEU B O 1
ATOM 3187 N N . ARG B 1 119 ? 27.891 18.406 4.801 1 93.44 119 ARG B N 1
ATOM 3188 C CA . ARG B 1 119 ? 28.75 18.312 3.625 1 93.44 119 ARG B CA 1
ATOM 3189 C C . ARG B 1 119 ? 29.453 16.969 3.561 1 93.44 119 ARG B C 1
ATOM 3191 O O . ARG B 1 119 ? 29.578 16.375 2.484 1 93.44 119 ARG B O 1
ATOM 3198 N N . ALA B 1 120 ? 29.938 16.516 4.66 1 93.88 120 ALA B N 1
ATOM 3199 C CA . ALA B 1 120 ? 30.594 15.219 4.723 1 93.88 120 ALA B CA 1
ATOM 3200 C C . ALA B 1 120 ? 29.641 14.102 4.301 1 93.88 120 ALA B C 1
ATOM 3202 O O . ALA B 1 120 ? 30.031 13.18 3.58 1 93.88 120 ALA B O 1
ATOM 3203 N N . VAL B 1 121 ? 28.406 14.211 4.75 1 93.56 121 VAL B N 1
ATOM 3204 C CA . VAL B 1 121 ? 27.406 13.211 4.406 1 93.56 121 VAL B CA 1
ATOM 3205 C C . VAL B 1 121 ? 27.125 13.25 2.904 1 93.56 121 VAL B C 1
ATOM 3207 O O . VAL B 1 121 ? 27.031 12.211 2.252 1 93.56 121 VAL B O 1
ATOM 3210 N N . LEU B 1 122 ? 27.031 14.383 2.354 1 93.25 122 LEU B N 1
ATOM 3211 C CA . LEU B 1 122 ? 26.766 14.547 0.927 1 93.25 122 LEU B CA 1
ATOM 3212 C C . LEU B 1 122 ? 27.906 13.969 0.095 1 93.25 122 LEU B C 1
ATOM 3214 O O . LEU B 1 122 ? 27.656 13.273 -0.897 1 93.25 122 LEU B O 1
ATOM 3218 N N . ILE B 1 123 ? 29.094 14.273 0.53 1 94.12 123 ILE B N 1
ATOM 3219 C CA . ILE B 1 123 ? 30.25 13.758 -0.172 1 94.12 123 ILE B CA 1
ATOM 3220 C C . ILE B 1 123 ? 30.281 12.234 -0.083 1 94.12 123 ILE B C 1
ATOM 3222 O O . ILE B 1 123 ? 30.594 11.555 -1.062 1 94.12 123 ILE B O 1
ATOM 3226 N N . ALA B 1 124 ? 29.969 11.727 1.042 1 94.06 124 ALA B N 1
ATOM 3227 C CA . ALA B 1 124 ? 29.938 10.281 1.229 1 94.06 124 ALA B CA 1
ATOM 3228 C C . AL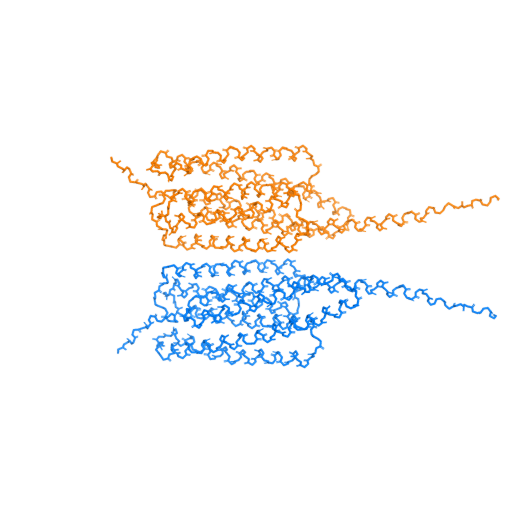A B 1 124 ? 28.922 9.625 0.302 1 94.06 124 ALA B C 1
ATOM 3230 O O . ALA B 1 124 ? 29.172 8.555 -0.256 1 94.06 124 ALA B O 1
ATOM 3231 N N . ILE B 1 125 ? 27.766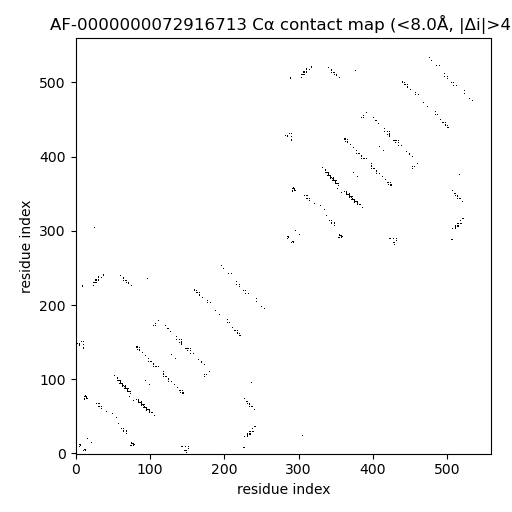 10.227 0.098 1 94.06 125 ILE B N 1
ATOM 3232 C CA . ILE B 1 125 ? 26.719 9.711 -0.776 1 94.06 125 ILE B CA 1
ATOM 3233 C C . ILE B 1 125 ? 27.219 9.648 -2.213 1 94.06 125 ILE B C 1
ATOM 3235 O O . ILE B 1 125 ? 27.062 8.641 -2.898 1 94.06 125 ILE B O 1
ATOM 3239 N N . TYR B 1 126 ? 27.922 10.664 -2.627 1 93.81 126 TYR B N 1
ATOM 3240 C CA . TYR B 1 126 ? 28.422 10.719 -3.996 1 93.81 126 TYR B CA 1
ATOM 3241 C C . TYR B 1 126 ? 29.562 9.727 -4.203 1 93.81 126 TYR B C 1
ATOM 3243 O O . TYR B 1 126 ? 29.641 9.062 -5.242 1 93.81 126 TYR B O 1
ATOM 3251 N N . VAL B 1 127 ? 30.406 9.641 -3.256 1 93.75 127 VAL B N 1
ATOM 3252 C CA . VAL B 1 127 ? 31.531 8.711 -3.344 1 93.75 127 VAL B CA 1
ATOM 3253 C C . VAL B 1 127 ? 31 7.273 -3.385 1 93.75 127 VAL B C 1
ATOM 3255 O O . VAL B 1 127 ? 31.438 6.469 -4.211 1 93.75 127 VAL B O 1
ATOM 3258 N N . ASP B 1 128 ? 30.047 6.969 -2.57 1 94.44 128 ASP B N 1
ATOM 3259 C CA . ASP B 1 128 ? 29.438 5.645 -2.541 1 94.44 128 ASP B CA 1
ATOM 3260 C C . ASP B 1 128 ? 28.75 5.328 -3.869 1 94.44 128 ASP B C 1
ATOM 3262 O O . ASP B 1 128 ? 28.812 4.191 -4.348 1 94.44 128 ASP B O 1
ATOM 3266 N N . ALA B 1 129 ? 28.125 6.324 -4.422 1 92.44 129 ALA B N 1
ATOM 3267 C CA . ALA B 1 129 ? 27.438 6.129 -5.699 1 92.44 129 ALA B CA 1
ATOM 3268 C C . ALA B 1 129 ? 28.422 5.727 -6.793 1 92.44 129 ALA B C 1
ATOM 3270 O O . ALA B 1 129 ? 28.188 4.758 -7.523 1 92.44 129 ALA B O 1
ATOM 3271 N N . VAL B 1 130 ? 29.516 6.328 -6.848 1 92.19 130 VAL B N 1
ATOM 3272 C CA . VAL B 1 130 ? 30.5 6.059 -7.887 1 92.19 130 VAL B CA 1
ATOM 3273 C C . VAL B 1 130 ? 31.141 4.691 -7.648 1 92.19 130 VAL B C 1
ATOM 3275 O O . VAL B 1 130 ? 31.266 3.883 -8.57 1 92.19 130 VAL B O 1
ATOM 3278 N N . ILE B 1 131 ? 31.453 4.41 -6.469 1 93.69 131 ILE B N 1
ATOM 3279 C CA . ILE B 1 131 ? 32.156 3.188 -6.113 1 93.69 131 ILE B CA 1
ATOM 3280 C C . ILE B 1 131 ? 31.234 1.984 -6.289 1 93.69 131 ILE B C 1
ATOM 3282 O O . ILE B 1 131 ? 31.672 0.91 -6.703 1 93.69 131 ILE B O 1
ATOM 3286 N N . CYS B 1 132 ? 30.016 2.186 -6.039 1 93.94 132 CYS B N 1
ATOM 3287 C CA . CYS B 1 132 ? 29.109 1.047 -6.023 1 93.94 132 CYS B CA 1
ATOM 3288 C C . CYS B 1 132 ? 28.391 0.9 -7.363 1 93.94 132 CYS B C 1
ATOM 3290 O O . CYS B 1 132 ? 28.25 -0.212 -7.871 1 93.94 132 CYS B O 1
ATOM 3292 N N . TYR B 1 133 ? 28 1.944 -8.047 1 94.19 133 TYR B N 1
ATOM 3293 C CA . TYR B 1 133 ? 27.156 1.856 -9.242 1 94.19 133 TYR B CA 1
ATOM 3294 C C . TYR B 1 133 ? 27.984 1.407 -10.445 1 94.19 133 TYR B C 1
ATOM 3296 O O . TYR B 1 133 ? 27.547 0.55 -11.211 1 94.19 133 TYR B O 1
ATOM 3304 N N . VAL B 1 134 ? 29.156 1.881 -10.586 1 93.06 134 VAL B N 1
ATOM 3305 C CA . VAL B 1 134 ? 29.938 1.664 -11.805 1 93.06 134 VAL B CA 1
ATOM 3306 C C . VAL B 1 134 ? 30.344 0.195 -11.898 1 93.06 134 VAL B C 1
ATOM 3308 O O . VAL B 1 134 ? 30 -0.489 -12.867 1 93.06 134 VAL B O 1
ATOM 3311 N N . PRO B 1 135 ? 31.031 -0.343 -10.938 1 93.62 135 PRO B N 1
ATOM 3312 C CA . PRO B 1 135 ? 31.391 -1.754 -11.062 1 93.62 135 PRO B CA 1
ATOM 3313 C C . PRO B 1 135 ? 30.188 -2.68 -11.125 1 93.62 135 PRO B C 1
ATOM 3315 O O . PRO B 1 135 ? 30.188 -3.656 -11.883 1 93.62 135 PRO B O 1
ATOM 3318 N N . THR B 1 136 ? 29.172 -2.354 -10.32 1 93.44 136 THR B N 1
ATOM 3319 C CA . THR B 1 136 ? 27.984 -3.199 -10.305 1 93.44 136 THR B CA 1
ATOM 3320 C C . THR B 1 136 ? 27.312 -3.213 -11.68 1 93.44 136 THR B C 1
ATOM 3322 O O . THR B 1 136 ? 26.859 -4.262 -12.148 1 93.44 136 THR B O 1
ATOM 3325 N N . THR B 1 137 ? 27.266 -2.045 -12.328 1 94.31 137 THR B N 1
ATOM 3326 C CA . THR B 1 137 ? 26.641 -1.939 -13.641 1 94.31 137 THR B CA 1
ATOM 3327 C C . THR B 1 137 ? 27.422 -2.76 -14.672 1 94.31 137 THR B C 1
ATOM 3329 O O . THR B 1 137 ? 26.812 -3.486 -15.461 1 94.31 137 THR B O 1
ATOM 3332 N N . ILE B 1 138 ? 28.688 -2.738 -14.602 1 93.25 138 ILE B N 1
ATOM 3333 C CA . ILE B 1 138 ? 29.516 -3.498 -15.531 1 93.25 138 ILE B CA 1
ATOM 3334 C C . ILE B 1 138 ? 29.344 -4.992 -15.281 1 93.25 138 ILE B C 1
ATOM 3336 O O . ILE B 1 138 ? 29.156 -5.77 -16.219 1 93.25 138 ILE B O 1
ATOM 3340 N N . LEU B 1 139 ? 29.312 -5.352 -14.102 1 92.81 139 LEU B N 1
ATOM 3341 C CA . LEU B 1 139 ? 29.234 -6.762 -13.734 1 92.81 139 LEU B CA 1
ATOM 3342 C C . LEU B 1 139 ? 27.859 -7.332 -14.039 1 92.81 139 LEU B C 1
ATOM 3344 O O . LEU B 1 139 ? 27.734 -8.492 -14.438 1 92.81 139 LEU B O 1
ATOM 3348 N N . VAL B 1 140 ? 26.828 -6.566 -13.805 1 92.12 140 VAL B N 1
ATOM 3349 C CA . VAL B 1 140 ? 25.484 -7.074 -14.062 1 92.12 140 VAL B CA 1
ATOM 3350 C C . VAL B 1 140 ? 25.281 -7.258 -15.562 1 92.12 140 VAL B C 1
ATOM 3352 O O . VAL B 1 140 ? 24.688 -8.25 -16 1 92.12 140 VAL B O 1
ATOM 3355 N N . TYR B 1 141 ? 25.766 -6.312 -16.422 1 92.88 141 TYR B N 1
ATOM 3356 C CA . TYR B 1 141 ? 25.703 -6.484 -17.875 1 92.88 141 TYR B CA 1
ATOM 3357 C C . TYR B 1 141 ? 26.531 -7.688 -18.312 1 92.88 141 TYR B C 1
ATOM 3359 O O . TYR B 1 141 ? 26.094 -8.453 -19.188 1 92.88 141 TYR B O 1
ATOM 3367 N N . GLY B 1 142 ? 27.625 -7.895 -17.734 1 91.56 142 GLY B N 1
ATOM 3368 C CA . GLY B 1 142 ? 28.484 -9.031 -18.047 1 91.56 142 GLY B CA 1
ATOM 3369 C C . GLY B 1 142 ? 27.859 -10.359 -17.656 1 91.56 142 GLY B C 1
ATOM 3370 O O . GLY B 1 142 ? 27.938 -11.336 -18.406 1 91.56 142 GLY B O 1
ATOM 3371 N N . SER B 1 143 ? 27.234 -10.391 -16.516 1 90.44 143 SER B N 1
ATOM 3372 C CA . SER B 1 143 ? 26.625 -11.617 -16.016 1 90.44 143 SER B CA 1
ATOM 3373 C C . SER B 1 143 ? 25.406 -12.023 -16.844 1 90.44 143 SER B C 1
ATOM 3375 O O . SER B 1 143 ? 25 -13.188 -16.812 1 90.44 143 SER B O 1
ATOM 3377 N N . ASN B 1 144 ? 24.859 -11.062 -17.562 1 89.12 144 ASN B N 1
ATOM 3378 C CA . ASN B 1 144 ? 23.688 -11.344 -18.391 1 89.12 144 ASN B CA 1
ATOM 3379 C C . ASN B 1 144 ? 24.016 -11.281 -19.875 1 89.12 144 ASN B C 1
ATOM 3381 O O . ASN B 1 144 ? 23.125 -11.188 -20.719 1 89.12 144 ASN B O 1
ATOM 3385 N N . SER B 1 145 ? 25.281 -11.344 -20.188 1 87.81 145 SER B N 1
ATOM 3386 C CA . SER B 1 145 ? 25.75 -11.344 -21.562 1 87.81 145 SER B CA 1
ATOM 3387 C C . SER B 1 145 ? 25.781 -12.758 -22.141 1 87.81 145 SER B C 1
ATOM 3389 O O . SER B 1 145 ? 25.344 -13.703 -21.484 1 87.81 145 SER B O 1
ATOM 3391 N N . SER B 1 146 ? 26.281 -12.852 -23.359 1 84.88 146 SER B N 1
ATOM 3392 C CA . SER B 1 146 ? 26.359 -14.141 -24.031 1 84.88 146 SER B CA 1
ATOM 3393 C C . SER B 1 146 ? 27.422 -15.039 -23.406 1 84.88 146 SER B C 1
ATOM 3395 O O . SER B 1 146 ? 27.375 -16.266 -23.547 1 84.88 146 SER B O 1
ATOM 3397 N N . ASN B 1 147 ? 28.375 -14.43 -22.594 1 85.06 147 ASN B N 1
ATOM 3398 C CA . ASN B 1 147 ? 29.406 -15.172 -21.875 1 85.06 147 ASN B CA 1
ATOM 3399 C C . ASN B 1 147 ? 29.438 -14.805 -20.391 1 85.06 147 ASN B C 1
ATOM 3401 O O . ASN B 1 147 ? 30.375 -14.148 -19.922 1 85.06 147 ASN B O 1
ATOM 3405 N N . PRO B 1 148 ? 28.422 -15.344 -19.625 1 85.56 148 PRO B N 1
ATOM 3406 C CA . PRO B 1 148 ? 28.266 -14.914 -18.234 1 85.56 148 PRO B CA 1
ATOM 3407 C C . PRO B 1 148 ? 29.266 -15.57 -17.281 1 85.56 148 PRO B C 1
ATOM 3409 O O . PRO B 1 148 ? 29.453 -15.094 -16.156 1 85.56 148 PRO B O 1
ATOM 3412 N N . GLY B 1 149 ? 30.016 -16.562 -17.625 1 84.12 149 GLY B N 1
ATOM 3413 C CA . GLY B 1 149 ? 30.844 -17.375 -16.75 1 84.12 149 GLY B CA 1
ATOM 3414 C C . GLY B 1 149 ? 31.844 -16.578 -15.945 1 84.12 149 GLY B C 1
ATOM 3415 O O . GLY B 1 149 ? 31.969 -16.75 -14.734 1 84.12 149 GLY B O 1
ATOM 3416 N N . ALA B 1 150 ? 32.5 -15.609 -16.562 1 85.94 150 ALA B N 1
ATOM 3417 C CA . ALA B 1 150 ? 33.562 -14.852 -15.906 1 85.94 150 ALA B CA 1
ATOM 3418 C C . ALA B 1 150 ? 32.969 -13.766 -15.008 1 85.94 150 ALA B C 1
ATOM 3420 O O . ALA B 1 150 ? 33.688 -13.25 -14.125 1 85.94 150 ALA B O 1
ATOM 3421 N N . PHE B 1 151 ? 31.75 -13.523 -15.125 1 90 151 PHE B N 1
ATOM 3422 C CA . PHE B 1 151 ? 31.203 -12.328 -14.492 1 90 151 PHE B CA 1
ATOM 3423 C C . PHE B 1 151 ? 30.281 -12.703 -13.344 1 90 151 PHE B C 1
ATOM 3425 O O . PHE B 1 151 ? 30.031 -11.883 -12.453 1 90 151 PHE B O 1
ATOM 3432 N N . VAL B 1 152 ? 29.828 -13.898 -13.266 1 87.81 152 VAL B N 1
ATOM 3433 C CA . VAL B 1 152 ? 28.797 -14.289 -12.32 1 87.81 152 VAL B CA 1
ATOM 3434 C C . VAL B 1 152 ? 29.359 -14.281 -10.906 1 87.81 152 VAL B C 1
ATOM 3436 O O . VAL B 1 152 ? 28.766 -13.695 -9.992 1 87.81 152 VAL B O 1
ATOM 3439 N N . ASN B 1 153 ? 30.453 -14.844 -10.734 1 88.94 153 ASN B N 1
ATOM 3440 C CA . ASN B 1 153 ? 31.031 -14.914 -9.391 1 88.94 153 ASN B CA 1
ATOM 3441 C C . ASN B 1 153 ? 31.469 -13.539 -8.898 1 88.94 153 ASN B C 1
ATOM 3443 O O . ASN B 1 153 ? 31.109 -13.133 -7.789 1 88.94 153 ASN B O 1
ATOM 3447 N N . PRO B 1 154 ? 32.188 -12.789 -9.68 1 90.38 154 PRO B N 1
ATOM 3448 C CA . PRO B 1 154 ? 32.531 -11.43 -9.242 1 90.38 154 PRO B CA 1
ATOM 3449 C C . PRO B 1 154 ? 31.297 -10.586 -8.938 1 90.38 154 PRO B C 1
ATOM 3451 O O . PRO B 1 154 ? 31.328 -9.766 -8.016 1 90.38 154 PRO B O 1
ATOM 3454 N N . TYR B 1 155 ? 30.312 -10.797 -9.68 1 90.94 155 TYR B N 1
ATOM 3455 C CA . TYR B 1 155 ? 29.078 -10.055 -9.453 1 90.94 155 TYR B CA 1
ATOM 3456 C C . TYR B 1 155 ? 28.469 -10.414 -8.109 1 90.94 155 TYR B C 1
ATOM 3458 O O . TYR B 1 155 ? 28 -9.539 -7.375 1 90.94 155 TYR B O 1
ATOM 3466 N N . SER B 1 156 ? 28.469 -11.641 -7.77 1 90 156 SER B N 1
ATOM 3467 C CA . SER B 1 156 ? 27.891 -12.094 -6.508 1 90 156 SER B CA 1
ATOM 3468 C C . SER B 1 156 ? 28.641 -11.508 -5.316 1 90 156 SER B C 1
ATOM 3470 O O . SER B 1 156 ? 28.016 -11.047 -4.352 1 90 156 SER B O 1
ATOM 3472 N N . VAL B 1 157 ? 29.891 -11.461 -5.422 1 90.69 157 VAL B N 1
ATOM 3473 C CA . VAL B 1 157 ? 30.719 -10.922 -4.348 1 90.69 157 VAL B CA 1
ATOM 3474 C C . VAL B 1 157 ? 30.5 -9.414 -4.246 1 90.69 157 VAL B C 1
ATOM 3476 O O . VAL B 1 157 ? 30.281 -8.883 -3.154 1 90.69 157 VAL B O 1
ATOM 3479 N N . TRP B 1 158 ? 30.547 -8.805 -5.34 1 92.75 158 TRP B N 1
ATOM 3480 C CA . TRP B 1 158 ? 30.422 -7.352 -5.336 1 92.75 158 TRP B CA 1
ATOM 3481 C C . TRP B 1 158 ? 29.031 -6.926 -4.891 1 92.75 158 TRP B C 1
ATOM 3483 O O . TRP B 1 158 ? 28.859 -5.867 -4.273 1 92.75 158 TRP B O 1
ATOM 3493 N N . GLU B 1 159 ? 28.078 -7.66 -5.227 1 90.81 159 GLU B N 1
ATOM 3494 C CA . GLU B 1 159 ? 26.719 -7.375 -4.766 1 90.81 159 GLU B CA 1
ATOM 3495 C C . GLU B 1 159 ? 26.641 -7.344 -3.242 1 90.81 159 GLU B C 1
ATOM 3497 O O . GLU B 1 159 ? 26.031 -6.453 -2.662 1 90.81 159 GLU B O 1
ATOM 3502 N N . LYS B 1 160 ? 27.312 -8.25 -2.613 1 92.94 160 LYS B N 1
ATOM 3503 C CA . LYS B 1 160 ? 27.344 -8.281 -1.154 1 92.94 160 LYS B CA 1
ATOM 3504 C C . LYS B 1 160 ? 28.047 -7.055 -0.592 1 92.94 160 LYS B C 1
ATOM 3506 O O . LYS B 1 160 ? 27.578 -6.445 0.368 1 92.94 160 LYS B O 1
ATOM 3511 N N . VAL B 1 161 ? 29.062 -6.703 -1.254 1 93.5 161 VAL B N 1
ATOM 3512 C CA . VAL B 1 161 ? 29.844 -5.559 -0.809 1 93.5 161 VAL B CA 1
ATOM 3513 C C . VAL B 1 161 ? 29.031 -4.277 -0.969 1 93.5 161 VAL B C 1
ATOM 3515 O O . VAL B 1 161 ? 28.938 -3.471 -0.04 1 93.5 161 VAL B O 1
ATOM 3518 N N . GLN B 1 162 ? 28.484 -4.133 -2.096 1 93.75 162 GLN B N 1
ATOM 3519 C CA . GLN B 1 162 ? 27.766 -2.891 -2.359 1 93.75 162 GLN B CA 1
ATOM 3520 C C . GLN B 1 162 ? 26.531 -2.768 -1.464 1 93.75 162 GLN B C 1
ATOM 3522 O O . GLN B 1 162 ? 26.234 -1.682 -0.967 1 93.75 162 GLN B O 1
ATOM 3527 N N . VAL B 1 163 ? 25.812 -3.814 -1.253 1 93.56 163 VAL B N 1
ATOM 3528 C CA . VAL B 1 163 ? 24.641 -3.77 -0.376 1 93.56 163 VAL B CA 1
ATOM 3529 C C . VAL B 1 163 ? 25.078 -3.41 1.043 1 93.56 163 VAL B C 1
ATOM 3531 O O . VAL B 1 163 ? 24.375 -2.67 1.743 1 93.56 163 VAL B O 1
ATOM 3534 N N . THR B 1 164 ? 26.203 -3.883 1.46 1 94.75 164 THR B N 1
ATOM 3535 C CA . THR B 1 164 ? 26.734 -3.59 2.783 1 94.75 164 THR B CA 1
ATOM 3536 C C . THR B 1 164 ? 27.125 -2.119 2.893 1 94.75 164 THR B C 1
ATOM 3538 O O . THR B 1 164 ? 26.844 -1.47 3.902 1 94.75 164 THR B O 1
ATOM 3541 N N . ILE B 1 165 ? 27.75 -1.633 1.855 1 94.88 165 ILE B N 1
ATOM 3542 C CA . ILE B 1 165 ? 28.172 -0.237 1.839 1 94.88 165 ILE B CA 1
ATOM 3543 C C . ILE B 1 165 ? 26.953 0.672 1.936 1 94.88 165 ILE B C 1
ATOM 3545 O O . ILE B 1 165 ? 26.922 1.612 2.734 1 94.88 165 ILE B O 1
ATOM 3549 N N . PHE B 1 166 ? 25.969 0.417 1.185 1 93.62 166 PHE B N 1
ATOM 3550 C CA . PHE B 1 166 ? 24.75 1.229 1.209 1 93.62 166 PHE B CA 1
ATOM 3551 C C . PHE B 1 166 ? 24.047 1.11 2.555 1 93.62 166 PHE B C 1
ATOM 3553 O O . PHE B 1 166 ? 23.484 2.084 3.053 1 93.62 166 PHE B O 1
ATOM 3560 N N . PHE B 1 167 ? 24.094 -0.051 3.084 1 94.31 167 PHE B N 1
ATOM 3561 C CA . PHE B 1 167 ? 23.516 -0.248 4.41 1 94.31 167 PHE B CA 1
ATOM 3562 C C . PHE B 1 167 ? 24.219 0.623 5.441 1 94.31 167 PHE B C 1
ATOM 3564 O O . PHE B 1 167 ? 23.562 1.302 6.238 1 94.31 167 PHE B O 1
ATOM 3571 N N . LEU B 1 168 ? 25.516 0.601 5.418 1 94.62 168 LEU B N 1
ATOM 3572 C CA . LEU B 1 168 ? 26.297 1.38 6.371 1 94.62 168 LEU B CA 1
ATOM 3573 C C . LEU B 1 168 ? 26.047 2.873 6.188 1 94.62 168 LEU B C 1
ATOM 3575 O O . LEU B 1 168 ? 25.938 3.613 7.168 1 94.62 168 LEU B O 1
ATOM 3579 N N . GLN B 1 169 ? 26 3.238 4.984 1 94.56 169 GLN B N 1
ATOM 3580 C CA . GLN B 1 169 ? 25.703 4.637 4.688 1 94.56 169 GLN B CA 1
ATOM 3581 C C . GLN B 1 169 ? 24.359 5.055 5.281 1 94.56 169 GLN B C 1
ATOM 3583 O O . GLN B 1 169 ? 24.281 6.074 5.965 1 94.56 169 GLN B O 1
ATOM 3588 N N . GLU B 1 170 ? 23.359 4.34 5.066 1 91.81 170 GLU B N 1
ATOM 3589 C CA . GLU B 1 170 ? 22.031 4.648 5.57 1 91.81 170 GLU B CA 1
ATOM 3590 C C . GLU B 1 170 ? 21.984 4.59 7.094 1 91.81 170 GLU B C 1
ATOM 3592 O O . GLU B 1 170 ? 21.281 5.371 7.73 1 91.81 170 GLU B O 1
ATOM 3597 N N . LEU B 1 171 ? 22.734 3.697 7.586 1 93.69 171 LEU B N 1
ATOM 3598 C CA . LEU B 1 171 ? 22.812 3.572 9.039 1 93.69 171 LEU B CA 1
ATOM 3599 C C . LEU B 1 171 ? 23.406 4.828 9.656 1 93.69 171 LEU B C 1
ATOM 3601 O O . LEU B 1 171 ? 22.922 5.312 10.68 1 93.69 171 LEU B O 1
ATOM 3605 N N . VAL B 1 172 ? 24.406 5.289 9.055 1 94.12 172 VAL B N 1
ATOM 3606 C CA . VAL B 1 172 ? 25.078 6.484 9.555 1 94.12 172 VAL B CA 1
ATOM 3607 C C . VAL B 1 172 ? 24.141 7.684 9.445 1 94.12 172 VAL B C 1
ATOM 3609 O O . VAL B 1 172 ? 24 8.445 10.406 1 94.12 172 VAL B O 1
ATOM 3612 N N . ILE B 1 173 ? 23.5 7.844 8.305 1 92.5 173 ILE B N 1
ATOM 3613 C CA . ILE B 1 173 ? 22.609 8.984 8.094 1 92.5 173 ILE B CA 1
ATOM 3614 C C . ILE B 1 173 ? 21.438 8.906 9.062 1 92.5 173 ILE B C 1
ATOM 3616 O O . ILE B 1 173 ? 21.109 9.891 9.734 1 92.5 173 ILE B O 1
ATOM 3620 N N . SER B 1 174 ? 20.812 7.754 9.172 1 91.5 174 SER B N 1
ATOM 3621 C CA . SER B 1 174 ? 19.688 7.562 10.086 1 91.5 174 SER B CA 1
ATOM 3622 C C . SER B 1 174 ? 20.125 7.754 11.539 1 91.5 174 SER B C 1
ATOM 3624 O O . SER B 1 174 ? 19.375 8.305 12.344 1 91.5 174 SER B O 1
ATOM 3626 N N . GLY B 1 175 ? 21.344 7.27 11.836 1 92.56 175 GLY B N 1
ATOM 3627 C CA . GLY B 1 175 ? 21.875 7.465 13.18 1 92.56 175 GLY B CA 1
ATOM 3628 C C . GLY B 1 175 ? 22.062 8.93 13.539 1 92.56 175 GLY B C 1
ATOM 3629 O O . GLY B 1 175 ? 21.719 9.352 14.641 1 92.56 175 GLY B O 1
ATOM 3630 N N . LEU B 1 176 ? 22.609 9.688 12.656 1 92.06 176 LEU B N 1
ATOM 3631 C CA . LEU B 1 176 ? 22.766 11.125 12.859 1 92.06 176 LEU B CA 1
ATOM 3632 C C . LEU B 1 176 ? 21.406 11.797 13.062 1 92.06 176 LEU B C 1
ATOM 3634 O O . LEU B 1 176 ? 21.266 12.664 13.922 1 92.06 176 LEU B O 1
ATOM 3638 N N . TYR B 1 177 ? 20.469 11.414 12.312 1 88.75 177 TYR B N 1
ATOM 3639 C CA . TYR B 1 177 ? 19.125 11.961 12.43 1 88.75 177 TYR B CA 1
ATOM 3640 C C . TYR B 1 177 ? 18.531 11.664 13.797 1 88.75 177 TYR B C 1
ATOM 3642 O O . TYR B 1 177 ? 17.953 12.555 14.438 1 88.75 177 TYR B O 1
ATOM 3650 N N . ILE B 1 178 ? 18.609 10.43 14.195 1 90.19 178 ILE B N 1
ATOM 3651 C CA . ILE B 1 178 ? 18.062 10.008 15.469 1 90.19 178 ILE B CA 1
ATOM 3652 C C . ILE B 1 178 ? 18.719 10.773 16.609 1 90.19 178 ILE B C 1
ATOM 3654 O O . ILE B 1 178 ? 18.047 11.289 17.5 1 90.19 178 ILE B O 1
ATOM 3658 N N . LEU B 1 179 ? 20.016 10.938 16.609 1 90.56 179 LEU B N 1
ATOM 3659 C CA . LEU B 1 179 ? 20.75 11.656 17.641 1 90.56 179 LEU B CA 1
ATOM 3660 C C . LEU B 1 179 ? 20.375 13.133 17.672 1 90.56 179 LEU B C 1
ATOM 3662 O O . LEU B 1 179 ? 20.156 13.703 18.734 1 90.56 179 LEU B O 1
ATOM 3666 N N . ALA B 1 180 ? 20.281 13.703 16.5 1 86.81 180 ALA B N 1
ATOM 3667 C CA . ALA B 1 180 ? 19.906 15.109 16.406 1 86.81 180 ALA B CA 1
ATOM 3668 C C . ALA B 1 180 ? 18.484 15.336 16.906 1 86.81 180 ALA B C 1
ATOM 3670 O O . ALA B 1 180 ? 18.203 16.328 17.578 1 86.81 180 ALA B O 1
ATOM 3671 N N . THR B 1 181 ? 17.562 14.453 16.562 1 84.25 181 THR B N 1
ATOM 3672 C CA . THR B 1 181 ? 16.172 14.57 16.984 1 84.25 181 THR B CA 1
ATOM 3673 C C . THR B 1 181 ? 16.031 14.367 18.484 1 84.25 181 THR B C 1
ATOM 3675 O O . THR B 1 181 ? 15.25 15.055 19.141 1 84.25 181 THR B O 1
ATOM 3678 N N . ILE B 1 182 ? 16.812 13.469 19.031 1 87 182 ILE B N 1
ATOM 3679 C CA . ILE B 1 182 ? 16.797 13.234 20.469 1 87 182 ILE B CA 1
ATOM 3680 C C . ILE B 1 182 ? 17.297 14.492 21.188 1 87 182 ILE B C 1
ATOM 3682 O O . ILE B 1 182 ? 16.719 14.891 22.203 1 87 182 ILE B O 1
ATOM 3686 N N . LYS B 1 183 ? 18.297 15.047 20.734 1 84.25 183 LYS B N 1
ATOM 3687 C CA . LYS B 1 183 ? 18.812 16.281 21.312 1 84.25 183 LYS B CA 1
ATOM 3688 C C . LYS B 1 183 ? 17.766 17.391 21.25 1 84.25 183 LYS B C 1
ATOM 3690 O O . LYS B 1 183 ? 17.594 18.156 22.203 1 84.25 183 LYS B O 1
ATOM 3695 N N . PHE B 1 184 ? 17.172 17.469 20.156 1 79.06 184 PHE B N 1
ATOM 3696 C CA . PHE B 1 184 ? 16.125 18.469 19.984 1 79.06 184 PHE B CA 1
ATOM 3697 C C . PHE B 1 184 ? 14.992 18.234 20.969 1 79.06 184 PHE B C 1
ATOM 3699 O O . PHE B 1 184 ? 14.469 19.188 21.547 1 79.06 184 PHE B O 1
ATOM 3706 N N . LEU B 1 185 ? 14.555 17.031 21.141 1 79.25 185 LEU B N 1
ATOM 3707 C CA . LEU B 1 185 ? 13.484 16.672 22.062 1 79.25 185 LEU B CA 1
ATOM 3708 C C . LEU B 1 185 ? 13.867 17 23.5 1 79.25 185 LEU B C 1
ATOM 3710 O O . LEU B 1 185 ? 13.031 17.453 24.281 1 79.25 185 LEU B O 1
ATOM 3714 N N . ARG B 1 186 ? 15.031 16.859 23.781 1 80.38 186 ARG B N 1
ATOM 3715 C CA . ARG B 1 186 ? 15.516 17.156 25.125 1 80.38 186 ARG B CA 1
ATOM 3716 C C . ARG B 1 186 ? 15.484 18.656 25.406 1 80.38 186 ARG B C 1
ATOM 3718 O O . ARG B 1 186 ? 15.109 19.078 26.5 1 80.38 186 ARG B O 1
ATOM 3725 N N . VAL B 1 187 ? 15.789 19.375 24.484 1 76.12 187 VAL B N 1
ATOM 3726 C CA . VAL B 1 187 ? 15.797 20.828 24.641 1 76.12 187 VAL B CA 1
ATOM 3727 C C . VAL B 1 187 ? 14.367 21.344 24.766 1 76.12 187 VAL B C 1
ATOM 3729 O O . VAL B 1 187 ? 14.086 22.203 25.594 1 76.12 187 VAL B O 1
ATOM 3732 N N . THR B 1 188 ? 13.484 20.812 23.906 1 74.12 188 THR B N 1
ATOM 3733 C CA . THR B 1 188 ? 12.086 21.25 23.938 1 74.12 188 THR B CA 1
ATOM 3734 C C . THR B 1 188 ? 11.414 20.797 25.219 1 74.12 188 THR B C 1
ATOM 3736 O O . THR B 1 188 ? 10.531 21.5 25.734 1 74.12 188 THR B O 1
ATOM 3739 N N . ALA B 1 189 ? 11.727 19.688 25.703 1 71.5 189 ALA B N 1
ATOM 3740 C CA . ALA B 1 189 ? 11.188 19.203 26.969 1 71.5 189 ALA B CA 1
ATOM 3741 C C . ALA B 1 189 ? 11.555 20.125 28.125 1 71.5 189 ALA B C 1
ATOM 3743 O O . ALA B 1 189 ? 10.766 20.312 29.047 1 71.5 189 ALA B O 1
ATOM 3744 N N . ILE B 1 190 ? 12.625 20.75 28.109 1 68.12 190 ILE B N 1
ATOM 3745 C CA . ILE B 1 190 ? 13.109 21.672 29.141 1 68.12 190 ILE B CA 1
ATOM 3746 C C . ILE B 1 190 ? 12.375 23 29.016 1 68.12 190 ILE B C 1
ATOM 3748 O O . ILE B 1 190 ? 12.016 23.609 30.031 1 68.12 190 ILE B O 1
ATOM 3752 N N . THR B 1 191 ? 12.055 23.312 27.75 1 68.44 191 THR B N 1
ATOM 3753 C CA . THR B 1 191 ? 11.453 24.625 27.516 1 68.44 191 THR B CA 1
ATOM 3754 C C . THR B 1 191 ? 9.93 24.547 27.641 1 68.44 191 THR B C 1
ATOM 3756 O O . THR B 1 191 ? 9.25 25.578 27.656 1 68.44 191 THR B O 1
ATOM 3759 N N . GLY B 1 192 ? 9.258 23.422 27.875 1 61.47 192 GLY B N 1
ATOM 3760 C CA . GLY B 1 192 ? 7.844 23.25 28.156 1 61.47 192 GLY B CA 1
ATOM 3761 C C . GLY B 1 192 ? 6.996 23.156 26.906 1 61.47 192 GLY B C 1
ATOM 3762 O O . GLY B 1 192 ? 5.77 23.281 26.969 1 61.47 192 GLY B O 1
ATOM 3763 N N . ARG B 1 193 ? 7.508 23.219 25.75 1 59.84 193 ARG B N 1
ATOM 3764 C CA . ARG B 1 193 ? 6.695 23.188 24.547 1 59.84 193 ARG B CA 1
ATOM 3765 C C . ARG B 1 193 ? 6.305 21.75 24.172 1 59.84 193 ARG B C 1
ATOM 3767 O O . ARG B 1 193 ? 6.902 21.156 23.281 1 59.84 193 ARG B O 1
ATOM 3774 N N . ASP B 1 194 ? 5.496 21.031 25.047 1 61.91 194 ASP B N 1
ATOM 3775 C CA . ASP B 1 194 ? 5.137 19.625 25.078 1 61.91 194 ASP B CA 1
ATOM 3776 C C . ASP B 1 194 ? 4.434 19.219 23.781 1 61.91 194 ASP B C 1
ATOM 3778 O O . ASP B 1 194 ? 4.457 18.047 23.391 1 61.91 194 ASP B O 1
ATOM 3782 N N . GLY B 1 195 ? 3.959 20.188 22.922 1 61.44 195 GLY B N 1
ATOM 3783 C CA . GLY B 1 195 ? 3.049 19.844 21.828 1 61.44 195 GLY B CA 1
ATOM 3784 C C . GLY B 1 195 ? 3.73 19.109 20.688 1 61.44 195 GLY B C 1
ATOM 3785 O O . GLY B 1 195 ? 3.078 18.375 19.938 1 61.44 195 GLY B O 1
ATOM 3786 N N . HIS B 1 196 ? 5.098 19.078 20.828 1 71.19 196 HIS B N 1
ATOM 3787 C CA . HIS B 1 196 ? 5.773 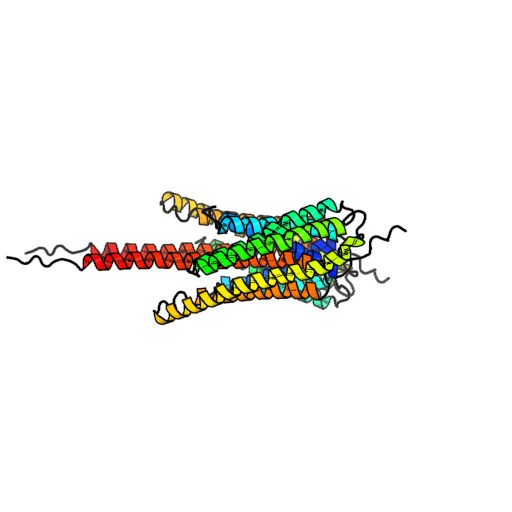18.531 19.656 1 71.19 196 HIS B CA 1
ATOM 3788 C C . HIS B 1 196 ? 6.488 17.219 19.984 1 71.19 196 HIS B C 1
ATOM 3790 O O . HIS B 1 196 ? 7.082 16.594 19.109 1 71.19 196 HIS B O 1
ATOM 3796 N N . ARG B 1 197 ? 6.281 16.75 21.188 1 78.06 197 ARG B N 1
ATOM 3797 C CA . ARG B 1 197 ? 7.023 15.57 21.641 1 78.06 197 ARG B CA 1
ATOM 3798 C C . ARG B 1 197 ? 6.527 14.312 20.938 1 78.06 197 ARG B C 1
ATOM 3800 O O . ARG B 1 197 ? 7.324 13.453 20.562 1 78.06 197 ARG B O 1
ATOM 3807 N N . ASP B 1 198 ? 5.293 14.242 20.734 1 76.88 198 ASP B N 1
ATOM 3808 C CA . ASP B 1 198 ? 4.711 13.07 20.094 1 76.88 198 ASP B CA 1
ATOM 3809 C C . ASP B 1 198 ? 5.156 12.977 18.625 1 76.88 198 ASP B C 1
ATOM 3811 O O . ASP B 1 198 ? 5.418 11.891 18.125 1 76.88 198 ASP B O 1
ATOM 3815 N N . VAL B 1 199 ? 5.227 14.086 18.109 1 76.31 199 VAL B N 1
ATOM 3816 C CA . VAL B 1 199 ? 5.648 14.125 16.703 1 76.31 199 VAL B CA 1
ATOM 3817 C C . VAL B 1 199 ? 7.105 13.68 16.594 1 76.31 199 VAL B C 1
ATOM 3819 O O . VAL B 1 199 ? 7.453 12.906 15.695 1 76.31 199 VAL B O 1
ATOM 3822 N N . MET B 1 200 ? 7.898 14.086 17.547 1 79.75 200 MET B N 1
ATOM 3823 C CA . MET B 1 200 ? 9.32 13.75 17.5 1 79.75 200 MET B CA 1
ATOM 3824 C C . MET B 1 200 ? 9.531 12.266 17.797 1 79.75 200 MET B C 1
ATOM 3826 O O . MET B 1 200 ? 10.398 11.641 17.188 1 79.75 200 MET B O 1
ATOM 3830 N N . ARG B 1 201 ? 8.82 11.789 18.656 1 83.12 201 ARG B N 1
ATOM 3831 C CA . ARG B 1 201 ? 8.891 10.352 18.922 1 83.12 201 ARG B CA 1
ATOM 3832 C C . ARG B 1 201 ? 8.5 9.539 17.703 1 83.12 201 ARG B C 1
ATOM 3834 O O . ARG B 1 201 ? 9.109 8.508 17.406 1 83.12 201 ARG B O 1
ATOM 3841 N N . HIS B 1 202 ? 7.5 10 17.094 1 81.5 202 HIS B N 1
ATOM 3842 C CA . HIS B 1 202 ? 7.074 9.352 15.859 1 81.5 202 HIS B CA 1
ATOM 3843 C C . HIS B 1 202 ? 8.172 9.391 14.805 1 81.5 202 HIS B C 1
ATOM 3845 O O . HIS B 1 202 ? 8.414 8.398 14.117 1 81.5 202 HIS B O 1
ATOM 3851 N N . LEU B 1 203 ? 8.867 10.445 14.75 1 81.94 203 LEU B N 1
ATOM 3852 C CA . LEU B 1 203 ? 9.938 10.602 13.766 1 81.94 203 LEU B CA 1
ATOM 3853 C C . LEU B 1 203 ? 11.078 9.633 14.047 1 81.94 203 LEU B C 1
ATOM 3855 O O . LEU B 1 203 ? 11.625 9.031 13.125 1 81.94 203 LEU B O 1
ATOM 3859 N N . ILE B 1 204 ? 11.383 9.508 15.25 1 87.19 204 ILE B N 1
ATOM 3860 C CA . ILE B 1 204 ? 12.43 8.578 15.656 1 87.19 204 ILE B CA 1
ATOM 3861 C C . ILE B 1 204 ? 12 7.145 15.336 1 87.19 204 ILE B C 1
ATOM 3863 O O . ILE B 1 204 ? 12.773 6.359 14.789 1 87.19 204 ILE B O 1
ATOM 3867 N N . GLY B 1 205 ? 10.773 6.871 15.719 1 88 205 GLY B N 1
ATOM 3868 C CA . GLY B 1 205 ? 10.25 5.547 15.43 1 88 205 GLY B CA 1
ATOM 3869 C C . GLY B 1 205 ? 10.297 5.191 13.953 1 88 205 GLY B C 1
ATOM 3870 O O . GLY B 1 205 ? 10.672 4.078 13.594 1 88 205 GLY B O 1
ATOM 3871 N N . VAL B 1 206 ? 9.93 6.059 13.141 1 86.19 206 VAL B N 1
ATOM 3872 C CA . VAL B 1 206 ? 9.938 5.844 11.695 1 86.19 206 VAL B CA 1
ATOM 3873 C C . VAL B 1 206 ? 11.367 5.633 11.211 1 86.19 206 VAL B C 1
ATOM 3875 O O . VAL B 1 206 ? 11.617 4.781 10.359 1 86.19 206 VAL B O 1
ATOM 3878 N N . SER B 1 207 ? 12.336 6.348 11.719 1 88.75 207 SER B N 1
ATOM 3879 C CA . SER B 1 207 ? 13.734 6.184 11.344 1 88.75 207 SER B CA 1
ATOM 3880 C C . SER B 1 207 ? 14.25 4.801 11.727 1 88.75 207 SER B C 1
ATOM 3882 O O . SER B 1 207 ? 15.016 4.188 10.977 1 88.75 207 SER B O 1
ATOM 3884 N N . ILE B 1 208 ? 13.836 4.398 12.82 1 92.19 208 ILE B N 1
ATOM 3885 C CA . ILE B 1 208 ? 14.227 3.066 13.266 1 92.19 208 ILE B CA 1
ATOM 3886 C C . ILE B 1 208 ? 13.648 2.014 12.328 1 92.19 208 ILE B C 1
ATOM 3888 O O . ILE B 1 208 ? 14.328 1.049 11.969 1 92.19 208 ILE B O 1
ATOM 3892 N N . LEU B 1 209 ? 12.406 2.215 11.898 1 91.5 209 LEU B N 1
ATOM 3893 C CA . LEU B 1 209 ? 11.773 1.287 10.969 1 91.5 209 LEU B CA 1
ATOM 3894 C C . LEU B 1 209 ? 12.523 1.25 9.641 1 91.5 209 LEU B C 1
ATOM 3896 O O . LEU B 1 209 ? 12.695 0.183 9.055 1 91.5 209 LEU B O 1
ATOM 3900 N N . ILE B 1 210 ? 12.984 2.332 9.227 1 91.5 210 ILE B N 1
ATOM 3901 C CA . ILE B 1 210 ? 13.734 2.43 7.98 1 91.5 210 ILE B CA 1
ATOM 3902 C C . ILE B 1 210 ? 15.039 1.634 8.102 1 91.5 210 ILE B C 1
ATOM 3904 O O . ILE B 1 210 ? 15.398 0.892 7.184 1 91.5 210 ILE B O 1
ATOM 3908 N N . VAL B 1 211 ? 15.664 1.731 9.234 1 93.19 211 VAL B N 1
ATOM 3909 C CA . VAL B 1 211 ? 16.906 1.005 9.477 1 93.19 211 VAL B CA 1
ATOM 3910 C C . VAL B 1 211 ? 16.625 -0.496 9.516 1 93.19 211 VAL B C 1
ATOM 3912 O O . VAL B 1 211 ? 17.391 -1.292 8.969 1 93.19 211 VAL B O 1
ATOM 3915 N N . ILE B 1 212 ? 15.562 -0.841 10.125 1 94.81 212 ILE B N 1
ATOM 3916 C CA . ILE B 1 212 ? 15.188 -2.248 10.211 1 94.81 212 ILE B CA 1
ATOM 3917 C C . ILE B 1 212 ? 14.961 -2.809 8.805 1 94.81 212 ILE B C 1
ATOM 3919 O O . ILE B 1 212 ? 15.406 -3.916 8.5 1 94.81 212 ILE B O 1
ATOM 3923 N N . LEU B 1 213 ? 14.305 -2.111 7.977 1 95.56 213 LEU B N 1
ATOM 3924 C CA . LEU B 1 213 ? 14.07 -2.547 6.602 1 95.56 213 LEU B CA 1
ATOM 3925 C C . LEU B 1 213 ? 15.391 -2.783 5.875 1 95.56 213 LEU B C 1
ATOM 3927 O O . LEU B 1 213 ? 15.531 -3.748 5.121 1 95.56 213 LEU B O 1
ATOM 3931 N N . ASP B 1 214 ? 16.391 -1.946 6.16 1 95.12 214 ASP B N 1
ATOM 3932 C CA . ASP B 1 214 ? 17.703 -2.107 5.539 1 95.12 214 ASP B CA 1
ATOM 3933 C C . ASP B 1 214 ? 18.406 -3.365 6.047 1 95.12 214 ASP B C 1
ATOM 3935 O O . ASP B 1 214 ? 19.094 -4.047 5.285 1 95.12 214 ASP B O 1
ATOM 3939 N N . ILE B 1 215 ? 18.219 -3.617 7.27 1 95.62 215 ILE B N 1
ATOM 3940 C CA . ILE B 1 215 ? 18.828 -4.805 7.859 1 95.62 215 ILE B CA 1
ATOM 3941 C C . ILE B 1 215 ? 18.25 -6.059 7.203 1 95.62 215 ILE B C 1
ATOM 3943 O O . ILE B 1 215 ? 18.969 -7.02 6.941 1 95.62 215 ILE B O 1
ATOM 3947 N N . THR B 1 216 ? 16.984 -6.008 6.914 1 95 216 THR B N 1
ATOM 3948 C CA . THR B 1 216 ? 16.359 -7.164 6.293 1 95 216 THR B CA 1
ATOM 3949 C C . THR B 1 216 ? 16.875 -7.375 4.875 1 95 216 THR B C 1
ATOM 3951 O O . THR B 1 216 ? 17.031 -8.516 4.43 1 95 216 THR B O 1
ATOM 3954 N N . ILE B 1 217 ? 17.125 -6.285 4.18 1 94.94 217 ILE B N 1
ATOM 3955 C CA . ILE B 1 217 ? 17.703 -6.402 2.846 1 94.94 217 ILE B CA 1
ATOM 3956 C C . ILE B 1 217 ? 19.062 -7.098 2.936 1 94.94 217 ILE B C 1
ATOM 3958 O O . ILE B 1 217 ? 19.359 -8.008 2.15 1 94.94 217 ILE B O 1
ATOM 3962 N N . LEU B 1 218 ? 19.859 -6.691 3.893 1 94.31 218 LEU B N 1
ATOM 3963 C CA . LEU B 1 218 ? 21.188 -7.273 4.102 1 94.31 218 LEU B CA 1
ATOM 3964 C C . LEU B 1 218 ? 21.078 -8.75 4.477 1 94.31 218 LEU B C 1
ATOM 3966 O O . LEU B 1 218 ? 21.859 -9.57 4 1 94.31 218 LEU B O 1
ATOM 3970 N N . ALA B 1 219 ? 20.078 -9.062 5.262 1 93.94 219 ALA B N 1
ATOM 3971 C CA . ALA B 1 219 ? 19.875 -10.445 5.695 1 93.94 219 ALA B CA 1
ATOM 3972 C C . ALA B 1 219 ? 19.562 -11.352 4.508 1 93.94 219 ALA B C 1
ATOM 3974 O O . ALA B 1 219 ? 20.094 -12.453 4.402 1 93.94 219 ALA B O 1
ATOM 3975 N N . PHE B 1 220 ? 18.75 -10.906 3.555 1 92.56 220 PHE B N 1
ATOM 3976 C CA . PHE B 1 220 ? 18.438 -11.672 2.354 1 92.56 220 PHE B CA 1
ATOM 3977 C C . PHE B 1 220 ? 19.688 -11.859 1.496 1 92.56 220 PHE B C 1
ATOM 3979 O O . PHE B 1 220 ? 19.891 -12.922 0.905 1 92.56 220 PHE B O 1
ATOM 3986 N N . GLU B 1 221 ? 20.5 -10.812 1.448 1 92.06 221 GLU B N 1
ATOM 3987 C CA . GLU B 1 221 ? 21.703 -10.867 0.642 1 92.06 221 GLU B CA 1
ATOM 3988 C C . GLU B 1 221 ? 22.688 -11.906 1.185 1 92.06 221 GLU B C 1
ATOM 3990 O O . GLU B 1 221 ? 23.203 -12.734 0.431 1 92.06 221 GLU B O 1
ATOM 3995 N N . TYR B 1 222 ? 22.859 -11.984 2.445 1 93.06 222 TYR B N 1
ATOM 3996 C CA . TYR B 1 222 ? 23.828 -12.875 3.049 1 93.06 222 TYR B CA 1
ATOM 3997 C C . TYR B 1 222 ? 23.266 -14.289 3.193 1 93.06 222 TYR B C 1
ATOM 3999 O O . TYR B 1 222 ? 24.016 -15.234 3.436 1 93.06 222 TYR B O 1
ATOM 4007 N N . ALA B 1 223 ? 21.984 -14.492 2.973 1 92 223 ALA B N 1
ATOM 4008 C CA . ALA B 1 223 ? 21.375 -15.812 2.875 1 92 223 ALA B CA 1
ATOM 4009 C C . ALA B 1 223 ? 21.453 -16.359 1.45 1 92 223 ALA B C 1
ATOM 4011 O O . ALA B 1 223 ? 20.953 -17.453 1.164 1 92 223 ALA B O 1
ATOM 4012 N N . ASN B 1 224 ? 22 -15.586 0.535 1 89.62 224 ASN B N 1
ATOM 4013 C CA . ASN B 1 224 ? 22.219 -15.945 -0.861 1 89.62 224 ASN B CA 1
ATOM 4014 C C . ASN B 1 224 ? 20.891 -16.172 -1.591 1 89.62 224 ASN B C 1
ATOM 4016 O O . ASN B 1 224 ? 20.781 -17.109 -2.387 1 89.62 224 ASN B O 1
ATOM 4020 N N . LEU B 1 225 ? 19.891 -15.438 -1.188 1 89.25 225 LEU B N 1
ATOM 4021 C CA . LEU B 1 225 ? 18.594 -15.453 -1.845 1 89.25 225 LEU B CA 1
ATOM 4022 C C . LEU B 1 225 ? 18.438 -14.242 -2.76 1 89.25 225 LEU B C 1
ATOM 4024 O O . LEU B 1 225 ? 17.656 -13.336 -2.471 1 89.25 225 LEU B O 1
ATOM 4028 N N . TYR B 1 226 ? 19.094 -14.375 -3.891 1 87.75 226 TYR B N 1
ATOM 4029 C CA . TYR B 1 226 ? 19.266 -13.227 -4.781 1 87.75 226 TYR B CA 1
ATOM 4030 C C . TYR B 1 226 ? 17.922 -12.711 -5.262 1 87.75 226 TYR B C 1
ATOM 4032 O O . TYR B 1 226 ? 17.641 -11.516 -5.156 1 87.75 226 TYR B O 1
ATOM 4040 N N . SER B 1 227 ? 17.094 -13.57 -5.742 1 90.12 227 SER B N 1
ATOM 4041 C CA . SER B 1 227 ? 15.82 -13.141 -6.316 1 90.12 227 SER B CA 1
ATOM 4042 C C . SER B 1 227 ? 14.898 -12.555 -5.25 1 90.12 227 SER B C 1
ATOM 4044 O O . SER B 1 227 ? 14.188 -11.586 -5.504 1 90.12 227 SER B O 1
ATOM 4046 N N . LEU B 1 228 ? 14.938 -13.117 -4.074 1 92.19 228 LEU B N 1
ATOM 4047 C CA . LEU B 1 228 ? 14.148 -12.594 -2.965 1 92.19 228 LEU B CA 1
ATOM 4048 C C . LEU B 1 228 ? 14.688 -11.242 -2.502 1 92.19 228 LEU B C 1
ATOM 4050 O O . LEU B 1 228 ? 13.914 -10.328 -2.219 1 92.19 228 LEU B O 1
ATOM 4054 N N . GLN B 1 229 ? 15.977 -11.164 -2.52 1 93.31 229 GLN B N 1
ATOM 4055 C CA . GLN B 1 229 ? 16.625 -9.93 -2.086 1 93.31 229 GLN B CA 1
ATOM 4056 C C . GLN B 1 229 ? 16.281 -8.766 -3.014 1 93.31 229 GLN B C 1
ATOM 4058 O O . GLN B 1 229 ? 15.922 -7.68 -2.553 1 93.31 229 GLN B O 1
ATOM 4063 N N . THR B 1 230 ? 16.359 -8.992 -4.277 1 93.75 230 THR B N 1
ATOM 4064 C CA . THR B 1 230 ? 16.156 -7.918 -5.246 1 93.75 230 THR B CA 1
ATOM 4065 C C . THR B 1 230 ? 14.688 -7.496 -5.285 1 93.75 230 THR B C 1
ATOM 4067 O O . THR B 1 230 ? 14.383 -6.309 -5.402 1 93.75 230 THR B O 1
ATOM 4070 N N . SER B 1 231 ? 13.797 -8.469 -5.172 1 95.88 231 SER B N 1
ATOM 4071 C CA . SER B 1 231 ? 12.375 -8.133 -5.141 1 95.88 231 SER B CA 1
ATOM 4072 C C . SER B 1 231 ? 12 -7.445 -3.832 1 95.88 231 SER B C 1
ATOM 4074 O O . SER B 1 231 ? 11.234 -6.477 -3.832 1 95.88 231 SER B O 1
ATOM 4076 N N . TYR B 1 232 ? 12.57 -7.918 -2.75 1 96.56 232 TYR B N 1
ATOM 4077 C CA . TYR B 1 232 ? 12.32 -7.305 -1.449 1 96.56 232 TYR B CA 1
ATOM 4078 C C . TYR B 1 232 ? 12.875 -5.887 -1.399 1 96.56 232 TYR B C 1
ATOM 4080 O O . TYR B 1 232 ? 12.289 -5.008 -0.757 1 96.56 232 TYR B O 1
ATOM 4088 N N . LYS B 1 233 ? 13.969 -5.672 -1.99 1 96.5 233 LYS B N 1
ATOM 4089 C CA . LYS B 1 233 ? 14.586 -4.348 -2.037 1 96.5 233 LYS B CA 1
ATOM 4090 C C . LYS B 1 233 ? 13.617 -3.316 -2.607 1 96.5 233 LYS B C 1
ATOM 4092 O O . LYS B 1 233 ? 13.477 -2.219 -2.062 1 96.5 233 LYS B O 1
ATOM 4097 N N . ALA B 1 234 ? 12.945 -3.684 -3.695 1 97 234 ALA B N 1
ATOM 4098 C CA . ALA B 1 234 ? 11.953 -2.785 -4.281 1 97 234 ALA B CA 1
ATOM 4099 C C . ALA B 1 234 ? 10.836 -2.48 -3.291 1 97 234 ALA B C 1
ATOM 4101 O O . ALA B 1 234 ? 10.422 -1.327 -3.146 1 97 234 ALA B O 1
ATOM 4102 N N . LEU B 1 235 ? 10.367 -3.473 -2.613 1 97.62 235 LEU B N 1
ATOM 4103 C CA . LEU B 1 235 ? 9.328 -3.322 -1.6 1 97.62 235 LEU B CA 1
ATOM 4104 C C . LEU B 1 235 ? 9.805 -2.432 -0.458 1 97.62 235 LEU B C 1
ATOM 4106 O O . LEU B 1 235 ? 9.117 -1.484 -0.073 1 97.62 235 LEU B O 1
ATOM 4110 N N . ALA B 1 236 ? 10.969 -2.744 0.022 1 96.94 236 ALA B N 1
ATOM 4111 C CA . ALA B 1 236 ? 11.508 -2.02 1.167 1 96.94 236 ALA B CA 1
ATOM 4112 C C . ALA B 1 236 ? 11.695 -0.541 0.84 1 96.94 236 ALA B C 1
ATOM 4114 O O . ALA B 1 236 ? 11.32 0.328 1.631 1 96.94 236 ALA B O 1
ATOM 4115 N N . TYR B 1 237 ? 12.258 -0.255 -0.301 1 97.06 237 TYR B N 1
ATOM 4116 C CA . TYR B 1 237 ? 12.492 1.132 -0.685 1 97.06 237 TYR B CA 1
ATOM 4117 C C . TYR B 1 237 ? 11.18 1.872 -0.898 1 97.06 237 TYR B C 1
ATOM 4119 O O . TYR B 1 237 ? 11.07 3.059 -0.584 1 97.06 237 TYR B O 1
ATOM 4127 N N . SER B 1 238 ? 10.203 1.192 -1.441 1 97.19 238 SER B N 1
ATOM 4128 C CA . SER B 1 238 ? 8.898 1.827 -1.614 1 97.19 238 SER B CA 1
ATOM 4129 C C . SER B 1 238 ? 8.258 2.15 -0.268 1 97.19 238 SER B C 1
ATOM 4131 O O . SER B 1 238 ? 7.629 3.197 -0.11 1 97.19 238 SER B O 1
ATOM 4133 N N . ILE B 1 239 ? 8.391 1.285 0.686 1 96.06 239 ILE B N 1
ATOM 4134 C CA . ILE B 1 239 ? 7.875 1.513 2.029 1 96.06 239 ILE B CA 1
ATOM 4135 C C . ILE B 1 239 ? 8.625 2.668 2.686 1 96.06 239 ILE B C 1
ATOM 4137 O O . ILE B 1 239 ? 8.023 3.521 3.338 1 96.06 239 ILE B O 1
ATOM 4141 N N . LYS B 1 240 ? 9.898 2.641 2.508 1 94.81 240 LYS B N 1
ATOM 4142 C CA . LYS B 1 240 ? 10.719 3.711 3.072 1 94.81 240 LYS B CA 1
ATOM 4143 C C . LYS B 1 240 ? 10.258 5.074 2.564 1 94.81 240 LYS B C 1
ATOM 4145 O O . LYS B 1 240 ? 10.164 6.031 3.338 1 94.81 240 LYS B O 1
ATOM 4150 N N . LEU B 1 241 ? 9.969 5.137 1.323 1 94.12 241 LEU B N 1
ATOM 4151 C CA . LEU B 1 241 ? 9.531 6.398 0.739 1 94.12 241 LEU B CA 1
ATOM 4152 C C . LEU B 1 241 ? 8.18 6.816 1.305 1 94.12 241 LEU B C 1
ATOM 4154 O O . LEU B 1 241 ? 7.945 8 1.552 1 94.12 241 LEU B O 1
ATOM 4158 N N . LYS B 1 242 ? 7.371 5.867 1.52 1 92.31 242 LYS B N 1
ATOM 4159 C CA . LYS B 1 242 ? 6.074 6.176 2.109 1 92.31 242 LYS B CA 1
ATOM 4160 C C . LYS B 1 242 ? 6.227 6.695 3.537 1 92.31 242 LYS B C 1
ATOM 4162 O O . LYS B 1 242 ? 5.535 7.633 3.939 1 92.31 242 LYS B O 1
ATOM 4167 N N . LEU B 1 243 ? 7.098 6.086 4.215 1 90.12 243 LEU B N 1
ATOM 4168 C CA . LEU B 1 243 ? 7.367 6.508 5.586 1 90.12 243 LEU B CA 1
ATOM 4169 C C . LEU B 1 243 ? 7.98 7.902 5.617 1 90.12 243 LEU B C 1
ATOM 4171 O O . LEU B 1 243 ? 7.625 8.719 6.469 1 90.12 243 LEU B O 1
ATOM 4175 N N . GLU B 1 244 ? 8.82 8.125 4.695 1 86.69 244 GLU B N 1
ATOM 4176 C CA . GLU B 1 244 ? 9.453 9.438 4.59 1 86.69 244 GLU B CA 1
ATOM 4177 C C . GLU B 1 244 ? 8.422 10.523 4.285 1 86.69 244 GLU B C 1
ATOM 4179 O O . GLU B 1 244 ? 8.531 11.641 4.781 1 86.69 244 GLU B O 1
ATOM 4184 N N . PHE B 1 245 ? 7.531 10.203 3.537 1 80.06 245 PHE B N 1
ATOM 4185 C CA . PHE B 1 245 ? 6.492 11.172 3.203 1 80.06 245 PHE B CA 1
ATOM 4186 C C . PHE B 1 245 ? 5.676 11.531 4.438 1 80.06 245 PHE B C 1
ATOM 4188 O O . PHE B 1 245 ? 5.32 12.703 4.633 1 80.06 245 PHE B O 1
ATOM 4195 N N . SER B 1 246 ? 5.371 10.586 5.199 1 76.12 246 SER B N 1
ATOM 4196 C CA . SER B 1 246 ? 4.621 10.812 6.434 1 76.12 246 SER B CA 1
ATOM 4197 C C . SER B 1 246 ? 5.387 11.711 7.395 1 76.12 246 SER B C 1
ATOM 4199 O O . SER B 1 246 ? 4.801 12.578 8.047 1 76.12 246 SER B O 1
ATOM 4201 N N . ILE B 1 247 ? 6.668 11.555 7.426 1 76.5 247 ILE B N 1
ATOM 4202 C CA . ILE B 1 247 ? 7.543 12.336 8.297 1 76.5 247 ILE B CA 1
ATOM 4203 C C . ILE B 1 247 ? 7.586 13.789 7.812 1 76.5 247 ILE B C 1
ATOM 4205 O O . ILE B 1 247 ? 7.492 14.719 8.617 1 76.5 247 ILE B O 1
ATOM 4209 N N . LEU B 1 248 ? 7.723 13.953 6.559 1 71.38 248 LEU B N 1
ATOM 4210 C CA . LEU B 1 248 ? 7.832 15.289 5.992 1 71.38 248 LEU B CA 1
ATOM 4211 C C . LEU B 1 248 ? 6.582 16.109 6.289 1 71.38 248 LEU B C 1
ATOM 4213 O O . LEU B 1 248 ? 6.676 17.281 6.668 1 71.38 248 LEU B O 1
ATOM 4217 N N . ASN B 1 249 ? 5.473 15.508 6.23 1 69.19 249 ASN B N 1
ATOM 4218 C CA . ASN B 1 249 ? 4.207 16.188 6.469 1 69.19 249 ASN B CA 1
ATOM 4219 C C . ASN B 1 249 ? 4.062 16.609 7.93 1 69.19 249 ASN B C 1
ATOM 4221 O O . ASN B 1 249 ? 3.568 17.703 8.227 1 69.19 249 ASN B O 1
ATOM 4225 N N . ARG B 1 250 ? 4.559 15.828 8.695 1 71.69 250 ARG B N 1
ATOM 4226 C CA . ARG B 1 250 ? 4.477 16.125 10.117 1 71.69 250 ARG B CA 1
ATOM 4227 C C . ARG B 1 250 ? 5.492 17.203 10.516 1 71.69 250 ARG B C 1
ATOM 4229 O O . ARG B 1 250 ? 5.203 18.062 11.344 1 71.69 250 ARG B O 1
ATOM 4236 N N . LEU B 1 251 ? 6.617 17.078 9.914 1 68.88 251 LEU B N 1
ATOM 4237 C CA . LEU B 1 251 ? 7.668 18.031 10.211 1 68.88 251 LEU B CA 1
ATOM 4238 C C . LEU B 1 251 ? 7.285 19.422 9.703 1 68.88 251 LEU B C 1
ATOM 4240 O O . LEU B 1 251 ? 7.527 20.422 10.391 1 68.88 251 LEU B O 1
ATOM 4244 N N . VAL B 1 252 ? 6.691 19.5 8.633 1 67.62 252 VAL B N 1
ATOM 4245 C CA . VAL B 1 252 ? 6.242 20.766 8.062 1 67.62 252 VAL B CA 1
ATOM 4246 C C . VAL B 1 252 ? 5.145 21.359 8.945 1 67.62 252 VAL B C 1
ATOM 4248 O O . VAL B 1 252 ? 5.125 22.562 9.188 1 67.62 252 VAL B O 1
ATOM 4251 N N . ALA B 1 253 ? 4.336 20.594 9.508 1 65.19 253 ALA B N 1
ATOM 4252 C CA . ALA B 1 253 ? 3.256 21.047 10.375 1 65.19 253 ALA B CA 1
ATOM 4253 C C . ALA B 1 253 ? 3.805 21.641 11.672 1 65.19 253 ALA B C 1
ATOM 4255 O O . ALA B 1 253 ? 3.312 22.656 12.156 1 65.19 253 ALA B O 1
ATOM 4256 N N . VAL B 1 254 ? 4.816 21.031 12.117 1 64.81 254 VAL B N 1
ATOM 4257 C CA . VAL B 1 254 ? 5.441 21.5 13.359 1 64.81 254 VAL B CA 1
ATOM 4258 C C . VAL B 1 254 ? 6.18 22.812 13.109 1 64.81 254 VAL B C 1
ATOM 4260 O O . VAL B 1 254 ? 6.109 23.734 13.922 1 64.81 254 VAL B O 1
ATOM 4263 N N . MET B 1 255 ? 6.754 22.938 11.969 1 63.88 255 MET B N 1
ATOM 4264 C CA . MET B 1 255 ? 7.535 24.125 11.656 1 63.88 255 MET B CA 1
ATOM 4265 C C . MET B 1 255 ? 6.621 25.312 11.336 1 63.88 255 MET B C 1
ATOM 4267 O O . MET B 1 255 ? 6.945 26.453 11.656 1 63.88 255 MET B O 1
ATOM 4271 N N . GLN B 1 256 ? 5.488 25.047 10.781 1 61.44 256 GLN B N 1
ATOM 4272 C CA . GLN B 1 256 ? 4.512 26.094 10.492 1 61.44 256 GLN B CA 1
ATOM 4273 C C . GLN B 1 256 ? 3.832 26.578 11.773 1 61.44 256 GLN B C 1
ATOM 4275 O O . GLN B 1 256 ? 3.504 27.75 11.898 1 61.44 256 GLN B O 1
ATOM 4280 N N . GLY B 1 257 ? 3.562 25.734 12.617 1 58.25 257 GLY B N 1
ATOM 4281 C CA . GLY B 1 257 ? 3.021 26.141 13.906 1 58.25 257 GLY B CA 1
ATOM 4282 C C . GLY B 1 257 ? 3.961 27.031 14.688 1 58.25 257 GLY B C 1
ATOM 4283 O O . GLY B 1 257 ? 3.518 27.953 15.383 1 58.25 257 GLY B O 1
ATOM 4284 N N . ARG B 1 258 ? 5.172 26.875 14.555 1 58 258 ARG B N 1
ATOM 4285 C CA . ARG B 1 258 ? 6.168 27.703 15.227 1 58 258 ARG B CA 1
ATOM 4286 C C . ARG B 1 258 ? 6.191 29.109 14.633 1 58 258 ARG B C 1
ATOM 4288 O O . ARG B 1 258 ? 6.348 30.094 15.367 1 58 258 ARG B O 1
ATOM 4295 N N . ARG B 1 259 ? 6.008 29.219 13.414 1 55.41 259 ARG B N 1
ATOM 4296 C CA . ARG B 1 259 ? 6.039 30.531 12.773 1 55.41 259 ARG B CA 1
ATOM 4297 C C . ARG B 1 259 ? 4.832 31.375 13.188 1 55.41 259 ARG B C 1
ATOM 4299 O O . ARG B 1 259 ? 4.953 32.594 13.383 1 55.41 259 ARG B O 1
ATOM 4306 N N . HIS B 1 260 ? 3.721 30.766 13.438 1 52.56 260 HIS B N 1
ATOM 4307 C CA . HIS B 1 260 ? 2.529 31.5 13.852 1 52.56 260 HIS B CA 1
ATOM 4308 C C . HIS B 1 260 ? 2.627 31.938 15.312 1 52.56 260 HIS B C 1
ATOM 4310 O O . HIS B 1 260 ? 2.15 33 15.672 1 52.56 260 HIS B O 1
ATOM 4316 N N . SER B 1 261 ? 3.193 31.219 16.125 1 52.09 261 SER B N 1
ATOM 4317 C CA . SER B 1 261 ? 3.307 31.578 17.547 1 52.09 261 SER B CA 1
ATOM 4318 C C . SER B 1 261 ? 4.336 32.688 17.75 1 52.09 261 SER B C 1
ATOM 4320 O O . SER B 1 261 ? 4.172 33.531 18.625 1 52.09 261 SER B O 1
ATOM 4322 N N . SER B 1 262 ? 5.359 32.75 16.969 1 53.53 262 SER B N 1
ATOM 4323 C CA . SER B 1 262 ? 6.367 33.812 17.125 1 53.53 262 SER B CA 1
ATOM 4324 C C . SER B 1 262 ? 5.859 35.156 16.625 1 53.53 262 SER B C 1
ATOM 4326 O O . SER B 1 262 ? 6.199 36.188 17.172 1 53.53 262 SER B O 1
ATOM 4328 N N . SER B 1 263 ? 5.035 35.156 15.656 1 52.44 263 SER B N 1
ATOM 4329 C CA . SER B 1 263 ? 4.504 36.438 15.156 1 52.44 263 SER B CA 1
ATOM 4330 C C . SER B 1 263 ? 3.514 37.031 16.141 1 52.44 263 SER B C 1
ATOM 4332 O O . SER B 1 263 ? 3.463 38.281 16.297 1 52.44 263 SER B O 1
ATOM 4334 N N . THR B 1 264 ? 2.83 36.281 16.844 1 53.62 264 THR B N 1
ATOM 4335 C CA . THR B 1 264 ? 1.883 36.781 17.828 1 53.62 264 THR B CA 1
ATOM 4336 C C . THR B 1 264 ? 2.613 37.281 19.078 1 53.62 264 THR B C 1
ATOM 4338 O O . THR B 1 264 ? 2.197 38.281 19.703 1 53.62 264 THR B O 1
ATOM 4341 N N . GLY B 1 265 ? 3.721 36.688 19.328 1 53.12 265 GLY B N 1
ATOM 4342 C CA . GLY B 1 265 ? 4.496 37.156 20.484 1 53.12 265 GLY B CA 1
ATOM 4343 C C . GLY B 1 265 ? 5.211 38.469 20.234 1 53.12 265 GLY B C 1
ATOM 4344 O O . GLY B 1 265 ? 5.336 39.281 21.156 1 53.12 265 GLY B O 1
ATOM 4345 N N . ALA B 1 266 ? 5.605 38.875 19.062 1 55.66 266 ALA B N 1
ATOM 4346 C CA . ALA B 1 266 ? 6.266 40.125 18.75 1 55.66 266 ALA B CA 1
ATOM 4347 C C . ALA B 1 266 ? 5.266 41.281 18.734 1 55.66 266 ALA B C 1
ATOM 4349 O O . ALA B 1 266 ? 5.594 42.406 19.156 1 55.66 266 ALA B O 1
ATOM 4350 N N . ALA B 1 267 ? 4.109 41.094 18.438 1 55.59 267 ALA B N 1
ATOM 4351 C CA . ALA B 1 267 ? 3.121 42.156 18.422 1 55.59 267 ALA B CA 1
ATOM 4352 C C . ALA B 1 267 ? 2.758 42.594 19.844 1 55.59 267 ALA B C 1
ATOM 4354 O O . ALA B 1 267 ? 2.533 43.781 20.109 1 55.59 267 ALA B O 1
ATOM 4355 N N . ARG B 1 268 ? 2.803 41.75 20.766 1 55.12 268 ARG B N 1
ATOM 4356 C CA . ARG B 1 268 ? 2.477 42.125 22.141 1 55.12 268 ARG B CA 1
ATOM 4357 C C . ARG B 1 268 ? 3.613 42.906 22.781 1 55.12 268 ARG B C 1
ATOM 4359 O O . ARG B 1 268 ? 3.373 43.812 23.578 1 55.12 268 ARG B O 1
ATOM 4366 N N . ALA B 1 269 ? 4.84 42.75 22.375 1 59.06 269 ALA B N 1
ATOM 4367 C CA . ALA B 1 269 ? 5.973 43.438 22.984 1 59.06 269 ALA B CA 1
ATOM 4368 C C . ALA B 1 269 ? 6.082 44.875 22.484 1 59.06 269 ALA B C 1
ATOM 4370 O O . ALA B 1 269 ? 6.492 45.781 23.219 1 59.06 269 ALA B O 1
ATOM 4371 N N . SER B 1 270 ? 5.703 45.125 21.297 1 55.75 270 SER B N 1
ATOM 4372 C CA . SER B 1 270 ? 5.859 46.469 20.75 1 55.75 270 SER B CA 1
ATOM 4373 C C . SER B 1 270 ? 4.816 47.438 21.328 1 55.75 270 SER B C 1
ATOM 4375 O O . SER B 1 270 ? 5.012 48.656 21.328 1 55.75 270 SER B O 1
ATOM 4377 N N . SER B 1 271 ? 3.688 46.906 21.859 1 53.94 271 SER B N 1
ATOM 4378 C CA . SER B 1 271 ? 2.652 47.844 22.328 1 53.94 271 SER B CA 1
ATOM 4379 C C . SER B 1 271 ? 2.953 48.344 23.734 1 53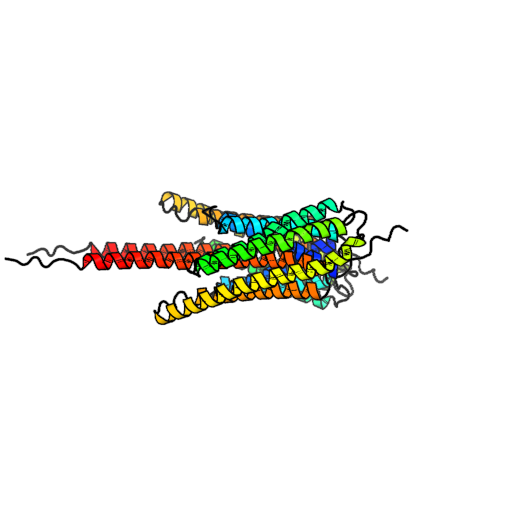.94 271 SER B C 1
ATOM 4381 O O . SER B 1 271 ? 2.363 49.312 24.188 1 53.94 271 SER B O 1
ATOM 4383 N N . SER B 1 272 ? 3.9 47.719 24.5 1 51.25 272 SER B N 1
ATOM 4384 C CA . SER B 1 272 ? 4.059 48.125 25.891 1 51.25 272 SER B CA 1
ATOM 4385 C C . SER B 1 272 ? 5.074 49.25 26.016 1 51.25 272 SER B C 1
ATOM 4387 O O . SER B 1 272 ? 5.32 49.75 27.125 1 51.25 272 SER B O 1
ATOM 4389 N N . THR B 1 273 ? 5.832 49.625 24.938 1 45.81 273 THR B N 1
ATOM 4390 C CA . THR B 1 273 ? 6.812 50.688 25.172 1 45.81 273 THR B CA 1
ATOM 4391 C C . THR B 1 273 ? 6.172 52.062 25.031 1 45.81 273 THR B C 1
ATOM 4393 O O . THR B 1 273 ? 6.176 52.625 23.938 1 45.81 273 THR B O 1
ATOM 4396 N N . GLY B 1 274 ? 4.84 52.25 25.453 1 43.78 274 GLY B N 1
ATOM 4397 C CA . GLY B 1 274 ? 4.363 53.625 25.547 1 43.78 274 GLY B CA 1
ATOM 4398 C C . GLY B 1 274 ? 5.18 54.469 26.484 1 43.78 274 GLY B C 1
ATOM 4399 O O . GLY B 1 274 ? 5.422 54.094 27.641 1 43.78 274 GLY B O 1
ATOM 4400 N N . VAL B 1 275 ? 6.148 55.375 26 1 46.78 275 VAL B N 1
ATOM 4401 C CA . VAL B 1 275 ? 6.949 56.406 26.641 1 46.78 275 VAL B CA 1
ATOM 4402 C C . VAL B 1 275 ? 6.051 57.312 27.469 1 46.78 275 VAL B C 1
ATOM 4404 O O . VAL B 1 275 ? 5.043 57.812 26.969 1 46.78 275 VAL B O 1
ATOM 4407 N N . PRO B 1 276 ? 6.035 57.188 28.812 1 47.44 276 PRO B N 1
ATOM 4408 C CA . PRO B 1 276 ? 5.367 58.156 29.672 1 47.44 276 PRO B CA 1
ATOM 4409 C C . PRO B 1 276 ? 5.781 59.594 29.359 1 47.44 276 PRO B C 1
ATOM 4411 O O . PRO B 1 276 ? 6.969 59.875 29.172 1 47.44 276 PRO B O 1
ATOM 4414 N N . SER B 1 277 ? 5.066 60.281 28.516 1 41.25 277 SER B N 1
ATOM 4415 C CA . SER B 1 277 ? 5.246 61.719 28.266 1 41.25 277 SER B CA 1
ATOM 4416 C C . SER B 1 277 ? 5.398 62.5 29.562 1 41.25 277 SER B C 1
ATOM 4418 O O . SER B 1 277 ? 4.562 62.375 30.469 1 41.25 277 SER B O 1
ATOM 4420 N N . SER B 1 278 ? 6.652 62.688 30.062 1 37.69 278 SER B N 1
ATOM 4421 C CA . SER B 1 278 ? 6.973 63.594 31.156 1 37.69 278 SER B CA 1
ATOM 4422 C C . SER B 1 278 ? 6.363 64.938 30.938 1 37.69 278 SER B C 1
ATOM 4424 O O . SER B 1 278 ? 6.559 65.562 29.891 1 37.69 278 SER B O 1
ATOM 4426 N N . SER B 1 279 ? 5.191 65.25 31.484 1 37.25 279 SER B N 1
ATOM 4427 C CA . SER B 1 279 ? 4.617 66.562 31.703 1 37.25 279 SER B CA 1
ATOM 4428 C C . SER B 1 279 ? 5.625 67.5 32.344 1 37.25 279 SER B C 1
ATOM 4430 O O . SER B 1 279 ? 6.059 67.25 33.469 1 37.25 279 SER B O 1
ATOM 4432 N N . THR B 1 280 ? 6.648 68 31.609 1 27.84 280 THR B N 1
ATOM 4433 C CA . THR B 1 280 ? 6.996 69.375 32.031 1 27.84 280 THR B CA 1
ATOM 4434 C C . THR B 1 280 ? 5.902 70.312 31.672 1 27.84 280 THR B C 1
ATOM 4436 O O . THR B 1 280 ? 5.348 70.25 30.562 1 27.84 280 THR B O 1
#

Nearest PDB structures (foldseek):
  8xml-assembly1_R  TM=5.945E-01  e=8.079E-02  Escherichia coli
  8r97-assembly2_I  TM=5.141E-01  e=4.795E-02  Subtercola sp.
  8f6r-assembly1_A  TM=3.299E-01  e=4.599E-01  synthetic construct
  4ry2-assembly1_B  TM=1.542E-01  e=8.844E+00  Acetivibrio thermocellus ATCC 27405
  8xml-assembly1_R  TM=5.931E-01  e=5.542E-02  Escherichia coli

Solvent-accessible surface area (backbone atoms only — not comparable to full-atom values): 29335 Å² total; per-residue (Å²): 127,80,70,68,80,55,88,41,83,76,33,51,76,64,53,60,64,66,71,64,35,49,53,33,47,25,27,37,42,41,22,53,50,40,43,54,52,48,54,51,49,50,65,70,65,49,83,61,95,63,58,70,48,49,52,21,45,50,38,18,50,59,8,45,52,37,28,44,52,12,51,49,35,47,42,64,39,30,82,48,63,49,66,56,29,50,48,28,28,53,63,6,44,51,33,28,55,53,13,46,53,44,34,54,50,47,52,36,61,75,67,46,91,48,68,69,61,54,50,51,51,52,51,49,54,54,52,49,46,56,67,40,48,53,58,50,52,55,25,53,55,34,19,48,43,99,69,24,78,81,21,44,62,60,34,55,54,47,50,55,51,40,54,48,51,54,43,51,51,49,47,51,55,47,46,52,41,44,54,41,50,52,53,49,50,54,53,36,60,73,70,64,58,65,85,50,51,64,58,50,51,51,48,44,53,52,46,51,51,48,50,50,50,45,50,51,42,50,51,30,50,77,66,69,35,59,65,53,24,59,25,41,43,46,28,44,53,38,50,44,52,53,52,48,51,57,46,51,57,50,50,52,52,55,54,51,53,50,56,57,55,53,56,57,55,54,59,61,59,66,67,68,71,68,75,79,78,75,85,1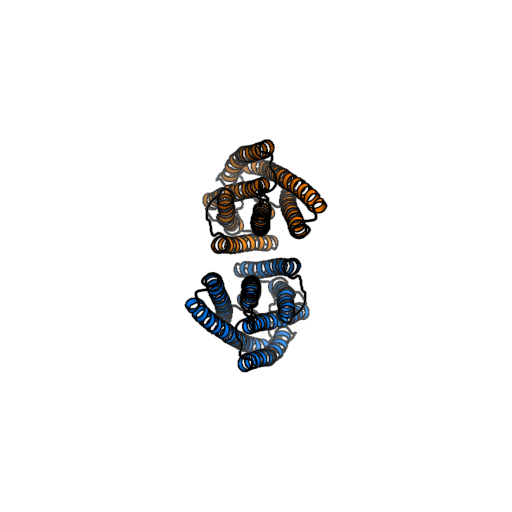19,129,80,71,69,79,56,88,41,84,79,33,51,76,62,54,60,65,67,70,64,35,48,52,32,47,25,27,35,43,41,21,52,50,41,41,54,50,47,53,51,48,50,65,69,65,50,84,62,94,62,58,70,47,49,53,21,46,50,38,18,49,59,8,46,52,38,27,42,52,11,51,49,35,47,41,65,38,29,84,48,61,50,68,54,28,50,48,27,27,53,64,5,45,52,33,28,55,55,14,47,52,45,34,53,48,48,53,37,58,75,69,46,91,47,67,68,61,54,49,51,52,52,50,49,53,52,52,48,45,55,68,39,49,53,58,51,52,54,26,54,54,35,18,49,41,99,68,23,79,82,22,44,60,59,34,56,54,47,49,54,50,41,54,50,51,54,41,52,51,51,47,51,54,47,47,53,40,44,54,43,50,50,54,50,50,53,53,35,61,72,71,62,59,64,88,50,51,65,59,49,51,49,48,44,50,51,46,51,51,48,50,50,48,45,50,50,42,51,51,28,51,77,67,69,35,58,64,53,24,59,25,41,43,46,27,45,54,38,49,43,52,54,52,50,52,56,45,52,57,51,51,51,52,54,55,51,54,51,57,57,54,53,57,57,55,53,58,60,59,66,66,69,72,68,75,79,77,77,84,125

Radius of gyration: 28.68 Å; Cα contacts (8 Å, |Δi|>4): 577; chains: 2; bounding box: 69×112×58 Å

InterPro domains:
  IPR056120 Domain of unknown function DUF7703 [PF24802] (20-255)

Foldseek 3Di:
DQPPLPCAPLAHDDADDDPVNVLLVVLLVLLVVLLVVLVVCLVPPDPDCDDQLNVLLVLLSVLLVLLSVLLCCVRGPVVPQNVRSLVSNLSSVLSNLLSLLSNLLVVLVLQDDDVVVSVVLVVLSVVLSVVQSVLLSVLSCCCHDSHNVVRVVVNLVSVLVSLVSSLVSLVVSLVSSLVSLVVVLVVCVVVPVCVCNVLSVLVNVLSVVLNVLSVVLSVCSVVSVVSSSSSSVSNSSSVNSVSSSVNVVSSVVVVVVVVVVVVVVVVVVVVPPPPPPPPD/DQPPLPCAPLAHDDADDDPVNVLLVVLLVLLVVLLVVLVVCLVPPDPDCDDQLNVLLVLLSVLLVLLSVLLCCVRGPVVPQNVRSLVSNLSSVLSNLLSLLSNLLVLLVLQDDDVVVSVVLVVLSVVLSVVQSVVLSVLSCCCHDSHNVVRVVVNLVSVLVSLVSSLVSLVVSLVSSLVSLVVVLVVVVVVPVCVCNVLSVLVNVLSVVLNVLSVVLSVCSVVSVVSSSSSSVSNSSSVNSVSSVVNVVSSVVVVVVVVVVVVVVVVVVVVPPPDPPPDD

Organism: Fusarium oxysporum f. sp. lycopersici (strain 4287 / CBS 123668 / FGSC 9935 / NRRL 34936) (NCBI:txid426428)